Protein AF-A0A2H9PRR0-F1 (afdb_monomer)

pLDDT: mean 90.31, std 7.26, range [35.59, 98.31]

Solvent-accessible surface area (backbone atoms only — not comparable to full-atom values): 20711 Å² total; per-residue (Å²): 113,70,72,60,46,49,54,37,50,53,48,24,52,52,26,46,53,55,21,51,53,37,48,53,50,22,51,52,32,35,54,51,11,62,78,66,70,31,66,67,37,37,51,53,20,57,53,32,50,58,53,30,50,31,20,47,35,25,21,51,14,29,56,49,29,57,43,75,55,44,96,91,36,74,87,33,34,26,48,39,22,32,51,22,13,27,52,32,11,49,50,35,31,52,52,17,51,52,45,31,55,55,17,58,58,31,51,81,44,84,77,86,78,79,78,54,73,66,63,53,53,52,46,50,52,50,22,52,54,25,41,54,49,14,54,50,30,36,53,49,12,64,74,62,40,33,60,22,38,37,34,42,15,52,50,28,41,41,52,24,55,58,40,48,41,57,55,51,35,63,78,44,63,89,46,82,39,45,55,9,55,50,34,35,58,51,21,55,55,38,29,51,52,10,51,53,36,27,48,55,20,50,39,35,71,71,44,42,61,86,47,73,66,57,52,53,52,52,50,54,57,49,65,69,39,88,70,50,77,48,79,44,74,78,46,44,27,42,39,41,54,33,27,42,37,36,34,38,37,18,24,62,68,88,58,52,69,69,62,50,48,56,48,44,52,53,42,43,52,52,46,45,71,77,36,80,49,43,75,48,61,47,73,47,81,42,70,46,81,68,59,63,43,33,34,39,37,27,18,63,53,93,55,70,55,69,14,40,54,37,47,50,49,32,63,19,47,26,35,39,38,37,36,31,46,75,80,38,83,75,51,71,53,76,45,74,43,91,34,40,84,44,88,73,65,19,39,48,54,42,45,60,55,52,53,75,69,66,44,44,33,36,43,34,62,38,40,44,44,72,35,44,51,56,37,48,79,64,64,29,47,42,27,38,60,57,65,60,27,44,47,51,33,51,52,30,51,64,69,64,72,50,52,69,57,88,66,57,73,33,74,85,128

Nearest PDB structures (foldseek):
  6xpd-assembly1_A  TM=8.629E-01  e=3.807E-12  Homo sapiens
  8j80-assembly1_A  TM=7.639E-01  e=8.525E-13  Homo sapiens
  8f6e-assembly1_B  TM=7.005E-01  e=2.206E-13  Shewanella oneidensis
  8j7x-assembly1_B  TM=7.157E-01  e=8.241E-12  Homo sapiens
  8f6f-assembly1_B  TM=6.493E-01  e=2.891E-11  Shewanella oneidensis

Radius of gyration: 35.82 Å; Cα contacts (8 Å, |Δi|>4): 713; chains: 1; bounding box: 82×47×94 Å

Structure (mmCIF, N/CA/C/O backbone):
data_AF-A0A2H9PRR0-F1
#
_entry.id   AF-A0A2H9PRR0-F1
#
loop_
_atom_site.group_PDB
_atom_site.id
_atom_site.type_symbol
_atom_site.label_atom_id
_atom_site.label_alt_id
_atom_site.label_comp_id
_atom_site.label_asym_id
_atom_site.label_entity_id
_atom_site.label_seq_id
_atom_site.pdbx_PDB_ins_code
_atom_site.Cartn_x
_atom_site.Cartn_y
_atom_site.Cartn_z
_atom_site.occupancy
_atom_site.B_iso_or_equiv
_atom_site.auth_seq_id
_atom_site.auth_comp_id
_atom_site.auth_asym_id
_atom_site.auth_atom_id
_atom_site.pdbx_PDB_model_num
ATOM 1 N N . MET A 1 1 ? -2.781 20.450 4.079 1.00 56.03 1 MET A N 1
ATOM 2 C CA . MET A 1 1 ? -3.015 20.292 2.623 1.00 56.03 1 MET A CA 1
ATOM 3 C C . MET A 1 1 ? -1.791 20.684 1.783 1.00 56.03 1 MET A C 1
ATOM 5 O O . MET A 1 1 ? -1.392 19.898 0.935 1.00 56.03 1 MET A O 1
ATOM 9 N N . ASN A 1 2 ? -1.128 21.816 2.064 1.00 67.88 2 ASN A N 1
ATOM 10 C CA . ASN A 1 2 ? -0.007 22.331 1.251 1.00 67.88 2 ASN A CA 1
ATOM 11 C C . ASN A 1 2 ? 1.175 21.358 1.077 1.00 67.88 2 ASN A C 1
ATOM 13 O O . ASN A 1 2 ? 1.630 21.156 -0.042 1.00 67.88 2 ASN A O 1
ATOM 17 N N . LYS A 1 3 ? 1.601 20.665 2.142 1.00 77.62 3 LYS A N 1
ATOM 18 C CA . LYS A 1 3 ? 2.731 19.716 2.083 1.00 77.62 3 LYS A CA 1
ATOM 19 C C . LYS A 1 3 ? 2.481 18.496 1.175 1.00 77.62 3 LYS A C 1
ATOM 21 O O . LYS A 1 3 ? 3.417 17.936 0.622 1.00 77.62 3 LYS A O 1
ATOM 26 N N . LYS A 1 4 ? 1.218 18.086 1.009 1.00 79.75 4 LYS A N 1
ATOM 27 C CA . LYS A 1 4 ? 0.806 16.909 0.212 1.00 79.75 4 LYS A CA 1
ATOM 28 C C . LYS A 1 4 ? 0.913 17.206 -1.276 1.00 79.75 4 LYS A C 1
ATOM 30 O O . LYS A 1 4 ? 1.548 16.473 -2.025 1.00 79.75 4 LYS A O 1
ATOM 35 N N . ILE A 1 5 ? 0.349 18.347 -1.662 1.00 84.12 5 ILE A N 1
ATOM 36 C CA . ILE A 1 5 ? 0.455 18.885 -3.016 1.00 84.12 5 ILE A CA 1
ATOM 37 C C . ILE A 1 5 ? 1.925 19.165 -3.346 1.00 84.12 5 ILE A C 1
ATOM 39 O O . ILE A 1 5 ? 2.356 18.885 -4.454 1.00 84.12 5 ILE A O 1
ATOM 43 N N . GLU A 1 6 ? 2.725 19.640 -2.389 1.00 88.94 6 GLU A N 1
ATOM 44 C CA . GLU A 1 6 ? 4.162 19.849 -2.597 1.00 88.94 6 GLU A CA 1
ATOM 45 C C . GLU A 1 6 ? 4.917 18.547 -2.929 1.00 88.94 6 GLU A C 1
ATOM 47 O O . GLU A 1 6 ? 5.747 18.545 -3.837 1.00 88.94 6 GLU A O 1
ATOM 52 N N . LEU A 1 7 ? 4.621 17.433 -2.244 1.00 89.75 7 LEU A N 1
ATOM 53 C CA . LEU A 1 7 ? 5.213 16.122 -2.554 1.00 89.75 7 LEU A CA 1
ATOM 54 C C . LEU A 1 7 ? 4.836 15.653 -3.965 1.00 89.75 7 LEU A C 1
ATOM 56 O O . LEU A 1 7 ? 5.712 15.250 -4.730 1.00 89.75 7 LEU A O 1
ATOM 60 N N . LEU A 1 8 ? 3.556 15.769 -4.325 1.00 92.50 8 LEU A N 1
ATOM 61 C CA . LEU A 1 8 ? 3.069 15.425 -5.661 1.00 92.50 8 LEU A CA 1
ATOM 62 C C . LEU A 1 8 ? 3.694 16.312 -6.747 1.00 92.50 8 LEU A C 1
ATOM 64 O O . LEU A 1 8 ? 4.133 15.789 -7.763 1.00 92.50 8 LEU A O 1
ATOM 68 N N . ARG A 1 9 ? 3.832 17.623 -6.510 1.00 94.44 9 ARG A N 1
ATOM 69 C CA . ARG A 1 9 ? 4.517 18.561 -7.420 1.00 94.44 9 ARG A CA 1
ATOM 70 C C . ARG A 1 9 ? 5.993 18.232 -7.597 1.00 94.44 9 ARG A C 1
ATOM 72 O O . ARG A 1 9 ? 6.528 18.369 -8.693 1.00 94.44 9 ARG A O 1
ATOM 79 N N . LYS A 1 10 ? 6.678 17.813 -6.528 1.00 95.06 10 LYS A N 1
ATOM 80 C CA . LYS A 1 10 ? 8.065 17.331 -6.628 1.00 95.06 10 LYS A CA 1
ATOM 81 C C . LYS A 1 10 ? 8.131 16.096 -7.520 1.00 95.06 10 LYS A C 1
ATOM 83 O O . LYS A 1 10 ? 8.984 16.047 -8.400 1.00 95.06 10 LYS A O 1
ATOM 88 N N . GLY A 1 11 ? 7.217 15.145 -7.329 1.00 95.25 11 GLY A N 1
ATOM 89 C CA . GLY A 1 11 ? 7.107 13.972 -8.191 1.00 95.25 11 GLY A CA 1
ATOM 90 C C . GLY A 1 11 ? 6.820 14.329 -9.649 1.00 95.25 11 GLY A C 1
ATOM 91 O O . GLY A 1 11 ? 7.492 13.824 -10.538 1.00 95.25 11 GLY A O 1
ATOM 92 N N . GLU A 1 12 ? 5.876 15.240 -9.889 1.00 96.50 12 GLU A N 1
ATOM 93 C CA . GLU A 1 12 ? 5.504 15.730 -11.221 1.00 96.50 12 GLU A CA 1
ATOM 94 C C . GLU A 1 12 ? 6.715 16.322 -11.952 1.00 96.50 12 GLU A C 1
ATOM 96 O O . GLU A 1 12 ? 6.997 15.942 -13.085 1.00 96.50 12 GLU A O 1
ATOM 101 N N . LYS A 1 13 ? 7.484 17.196 -11.287 1.00 96.62 13 LYS A N 1
ATOM 102 C CA . LYS A 1 13 ? 8.712 17.775 -11.856 1.00 96.62 13 LYS A CA 1
ATOM 103 C C . LYS A 1 13 ? 9.751 16.707 -12.200 1.00 96.62 13 LYS A C 1
ATOM 105 O O . LYS A 1 13 ? 10.409 16.810 -13.229 1.00 96.62 13 LYS A O 1
ATOM 110 N N . ILE A 1 14 ? 9.892 15.686 -11.354 1.00 96.62 14 ILE A N 1
ATOM 111 C CA . ILE A 1 14 ? 10.813 14.566 -11.588 1.00 96.62 14 ILE A CA 1
ATOM 112 C C . ILE A 1 14 ? 10.360 13.727 -12.792 1.00 96.62 14 ILE A C 1
ATOM 114 O O . ILE A 1 14 ? 11.186 13.384 -13.637 1.00 96.62 14 ILE A O 1
ATOM 118 N N . ALA A 1 15 ? 9.062 13.429 -12.900 1.00 95.94 15 ALA A N 1
ATOM 119 C CA . ALA A 1 15 ? 8.495 12.717 -14.044 1.00 95.94 15 ALA A CA 1
ATOM 120 C C . ALA A 1 15 ? 8.693 13.504 -15.348 1.00 95.94 15 ALA A C 1
ATOM 122 O O . ALA A 1 15 ? 9.114 12.933 -16.355 1.00 95.94 15 ALA A O 1
ATOM 123 N N . LEU A 1 16 ? 8.459 14.821 -15.315 1.00 95.88 16 LEU A N 1
ATOM 124 C CA . LEU A 1 16 ? 8.672 15.702 -16.461 1.00 95.88 16 LEU A CA 1
ATOM 125 C C . LEU A 1 16 ? 10.143 15.724 -16.888 1.00 95.88 16 LEU A C 1
ATOM 127 O O . LEU A 1 16 ? 10.433 15.535 -18.064 1.00 95.88 16 LEU A O 1
ATOM 131 N N . LEU A 1 17 ? 11.072 15.882 -15.939 1.00 94.44 17 LEU A N 1
ATOM 132 C CA . LEU A 1 17 ? 12.509 15.869 -16.220 1.00 94.44 17 LEU A CA 1
ATOM 133 C C . LEU A 1 17 ? 12.947 14.551 -16.872 1.00 94.44 17 LEU A C 1
ATOM 135 O O . LEU A 1 17 ? 13.650 14.569 -17.877 1.00 94.44 17 LEU A O 1
ATOM 139 N N . SER A 1 18 ? 12.498 13.409 -16.345 1.00 92.94 18 SER A N 1
ATOM 140 C CA . SER A 1 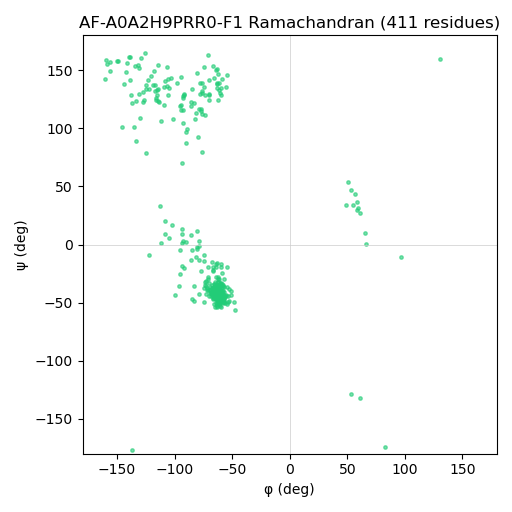18 ? 12.786 12.106 -16.955 1.00 92.94 18 SER A CA 1
ATOM 141 C C . SER A 1 18 ? 12.208 11.984 -18.365 1.00 92.94 18 SER A C 1
ATOM 143 O O . SER A 1 18 ? 12.855 11.404 -19.234 1.00 92.94 18 SER A O 1
ATOM 145 N N . SER A 1 19 ? 11.008 12.517 -18.600 1.00 94.00 19 SER A N 1
ATOM 146 C CA . SER A 1 19 ? 10.373 12.491 -19.923 1.00 94.00 19 SER A CA 1
ATOM 147 C C . SER A 1 19 ? 11.157 13.339 -20.927 1.00 94.00 19 SER A C 1
ATOM 149 O O . SER A 1 19 ? 11.385 12.899 -22.048 1.00 94.00 19 SER A O 1
ATOM 151 N N . LEU A 1 20 ? 11.648 14.511 -20.503 1.00 95.00 20 LEU A N 1
ATOM 152 C CA . LEU A 1 20 ? 12.497 15.383 -21.321 1.00 95.00 20 LEU A CA 1
ATOM 153 C C . LEU A 1 20 ? 13.833 14.724 -21.679 1.00 95.00 20 LEU A C 1
ATOM 155 O O . LEU A 1 20 ? 14.237 14.777 -22.835 1.00 95.00 20 LEU A O 1
ATOM 159 N N . ILE A 1 21 ? 14.493 14.060 -20.722 1.00 92.56 21 ILE A N 1
ATOM 160 C CA . ILE A 1 21 ? 15.728 13.298 -20.989 1.00 92.56 21 ILE A CA 1
ATOM 161 C C . ILE A 1 21 ? 15.476 12.243 -22.072 1.00 92.56 21 ILE A C 1
ATOM 163 O O . ILE A 1 21 ? 16.254 12.115 -23.012 1.00 92.56 21 ILE A O 1
ATOM 167 N N . SER A 1 22 ? 14.359 11.529 -21.968 1.00 91.88 22 SER A N 1
ATOM 168 C CA . SER A 1 22 ? 13.996 10.454 -22.900 1.00 91.88 22 SER A CA 1
ATOM 169 C C . SER A 1 22 ? 13.675 10.989 -24.290 1.00 91.88 22 SER A C 1
ATOM 171 O O . SER A 1 22 ? 14.090 10.412 -25.288 1.00 91.88 22 SER A O 1
ATOM 173 N N . PHE A 1 23 ? 13.004 12.138 -24.354 1.00 94.31 23 PHE A N 1
ATOM 174 C CA . PHE A 1 23 ? 12.743 12.847 -25.600 1.00 94.31 23 PHE A CA 1
ATOM 175 C C . PHE A 1 23 ? 14.034 13.284 -26.302 1.00 94.31 23 PHE A C 1
ATOM 177 O O . PHE A 1 23 ? 14.194 13.055 -27.499 1.00 94.31 23 PHE A O 1
ATOM 184 N N . ILE A 1 24 ? 14.989 13.848 -25.557 1.00 94.19 24 ILE A N 1
ATOM 185 C CA . ILE A 1 24 ? 16.297 14.241 -26.100 1.00 94.19 24 ILE A CA 1
ATOM 186 C C . ILE A 1 24 ? 17.065 13.013 -26.611 1.00 94.19 24 ILE A C 1
ATOM 188 O O . ILE A 1 24 ? 17.625 13.060 -27.706 1.00 94.19 24 ILE A O 1
ATOM 192 N N . LEU A 1 25 ? 17.064 11.905 -25.859 1.00 91.12 25 LEU A N 1
ATOM 193 C CA . LEU A 1 25 ? 17.692 10.654 -26.295 1.00 91.12 25 LEU A CA 1
ATOM 194 C C . LEU A 1 25 ? 17.037 10.095 -27.563 1.00 91.12 25 LEU A C 1
ATOM 196 O O . LEU A 1 25 ? 17.754 9.682 -28.469 1.00 91.12 25 LEU A O 1
ATOM 200 N N . ALA A 1 26 ? 15.706 10.122 -27.660 1.00 93.06 26 ALA A N 1
ATOM 201 C CA . ALA A 1 26 ? 14.979 9.667 -28.844 1.00 93.06 26 ALA A CA 1
ATOM 202 C C . ALA A 1 26 ? 15.379 10.463 -30.097 1.00 93.06 26 ALA A C 1
ATOM 204 O O . ALA A 1 26 ? 15.676 9.874 -31.134 1.00 93.06 26 ALA A O 1
ATOM 205 N N . ILE A 1 27 ? 15.462 11.796 -29.988 1.00 94.12 27 ILE A N 1
ATOM 206 C CA . ILE A 1 27 ? 15.919 12.664 -31.085 1.00 94.12 27 ILE A CA 1
ATOM 207 C C . ILE A 1 27 ? 17.363 12.339 -31.469 1.00 94.12 27 ILE A C 1
ATOM 209 O O . ILE A 1 27 ? 17.657 12.179 -32.652 1.00 94.12 27 ILE A O 1
ATOM 213 N N . LEU A 1 28 ? 18.260 12.219 -30.486 1.00 92.00 28 LEU A N 1
ATOM 214 C CA . LEU A 1 28 ? 19.668 11.911 -30.735 1.00 92.00 28 LEU A CA 1
ATOM 215 C C . LEU A 1 28 ? 19.826 10.571 -31.468 1.00 92.00 28 LEU A C 1
ATOM 217 O O . LEU A 1 28 ? 20.533 10.505 -32.474 1.00 92.00 28 LEU A O 1
ATOM 221 N N . LYS A 1 29 ? 19.133 9.524 -31.002 1.00 90.62 29 LYS A N 1
ATOM 222 C CA . LYS A 1 29 ? 19.095 8.209 -31.657 1.00 90.62 29 LYS A CA 1
ATOM 223 C C . LYS A 1 29 ? 18.551 8.318 -33.081 1.00 90.62 29 LYS A C 1
ATOM 225 O O . LYS A 1 29 ? 19.159 7.781 -33.997 1.00 90.62 29 LYS A O 1
ATOM 230 N N . GLY A 1 30 ? 17.460 9.055 -33.287 1.00 91.75 30 GLY A N 1
ATOM 231 C CA . GLY A 1 30 ? 16.852 9.240 -34.605 1.00 91.75 30 GLY A CA 1
ATOM 232 C C . GLY A 1 30 ? 17.789 9.928 -35.600 1.00 91.75 30 GLY A C 1
ATOM 233 O O . GLY A 1 30 ? 18.008 9.412 -36.693 1.00 91.75 30 GLY A O 1
ATOM 234 N N . ILE A 1 31 ? 18.402 11.051 -35.209 1.00 93.25 31 ILE A N 1
ATOM 235 C CA . ILE A 1 31 ? 19.341 11.799 -36.061 1.00 93.25 31 ILE A CA 1
ATOM 236 C C . ILE A 1 31 ? 20.551 10.933 -36.409 1.00 93.25 31 ILE A C 1
ATOM 238 O O . ILE A 1 31 ? 20.884 10.781 -37.583 1.00 93.25 31 ILE A O 1
ATOM 242 N N . VAL A 1 32 ? 21.201 10.334 -35.406 1.00 91.12 32 VAL A N 1
ATOM 243 C CA . VAL A 1 32 ? 22.374 9.488 -35.653 1.00 91.12 32 VAL A CA 1
ATOM 244 C C . VAL A 1 32 ? 21.984 8.249 -36.455 1.00 91.12 32 VAL A C 1
ATOM 246 O O . VAL A 1 32 ? 22.744 7.829 -37.322 1.00 91.12 32 VAL A O 1
ATOM 249 N N . GLY A 1 33 ? 20.798 7.687 -36.227 1.00 88.88 33 GLY A N 1
ATOM 250 C CA . GLY A 1 33 ? 20.284 6.529 -36.950 1.00 88.88 33 GLY A CA 1
ATOM 251 C C . GLY A 1 33 ? 20.111 6.815 -38.435 1.00 88.88 33 GLY A C 1
ATOM 252 O O . GLY A 1 33 ? 20.561 6.022 -39.254 1.00 88.88 33 GLY A O 1
ATOM 253 N N . LEU A 1 34 ? 19.562 7.980 -38.783 1.00 89.75 34 LEU A N 1
ATOM 254 C CA . LEU A 1 34 ? 19.437 8.426 -40.172 1.00 89.75 34 LEU A CA 1
ATOM 255 C C . LEU A 1 34 ? 20.804 8.702 -40.812 1.00 89.75 34 LEU A C 1
ATOM 257 O O . LEU A 1 34 ? 21.077 8.207 -41.900 1.00 89.75 34 LEU A O 1
ATOM 261 N N . LEU A 1 35 ? 21.690 9.434 -40.126 1.00 90.50 35 LEU A N 1
ATOM 262 C CA . LEU A 1 35 ? 23.022 9.771 -40.652 1.00 90.50 35 LEU A CA 1
ATOM 263 C C . LEU A 1 35 ? 23.924 8.542 -40.839 1.00 90.50 35 LEU A C 1
ATOM 265 O O . LEU A 1 35 ? 24.754 8.517 -41.741 1.00 90.50 35 LEU A O 1
ATOM 269 N N . SER A 1 36 ? 23.772 7.530 -39.983 1.00 85.94 36 SER A N 1
ATOM 270 C CA . SER A 1 36 ? 24.535 6.275 -40.046 1.00 85.94 36 SER A CA 1
ATOM 271 C C . SER A 1 36 ? 23.828 5.163 -40.824 1.00 85.94 36 SER A C 1
ATOM 273 O O . SER A 1 36 ? 24.351 4.052 -40.886 1.00 85.94 36 SER A O 1
ATOM 275 N N . ASN A 1 37 ? 22.641 5.440 -41.380 1.00 84.19 37 ASN A N 1
ATOM 276 C CA . ASN A 1 37 ? 21.751 4.461 -42.009 1.00 84.19 37 ASN A CA 1
ATOM 277 C C . ASN A 1 37 ? 21.509 3.210 -41.131 1.00 84.19 37 ASN A C 1
ATOM 279 O O . ASN A 1 37 ? 21.396 2.081 -41.613 1.00 84.19 37 ASN A O 1
ATOM 283 N N . SER A 1 38 ? 21.479 3.402 -39.809 1.00 83.81 38 SER A N 1
ATOM 284 C CA . SER A 1 38 ? 21.355 2.332 -38.825 1.00 83.81 38 SER A CA 1
ATOM 285 C C . SER A 1 38 ? 19.888 2.050 -38.524 1.00 83.81 38 SER A C 1
ATOM 287 O O . SER A 1 38 ? 19.264 2.713 -37.694 1.00 83.81 38 SER A O 1
ATOM 289 N N . VAL A 1 39 ? 19.354 0.999 -39.150 1.00 81.00 39 VAL A N 1
ATOM 290 C CA . VAL A 1 39 ? 17.985 0.507 -38.908 1.00 81.00 39 VAL A CA 1
ATOM 291 C C . VAL A 1 39 ? 17.744 0.216 -37.423 1.00 81.00 39 VAL A C 1
ATOM 293 O O . VAL A 1 39 ? 16.671 0.500 -36.899 1.00 81.00 39 VAL A O 1
ATOM 296 N N . VAL A 1 40 ? 18.757 -0.293 -36.716 1.00 79.88 40 VAL A N 1
ATOM 297 C CA . VAL A 1 40 ? 18.654 -0.618 -35.286 1.00 79.88 40 VAL A CA 1
ATOM 298 C C . VAL A 1 40 ? 18.516 0.633 -34.425 1.00 79.88 40 VAL A C 1
ATOM 300 O O . VAL A 1 40 ? 17.693 0.649 -33.515 1.00 79.88 40 VAL A O 1
ATOM 303 N N . LEU A 1 41 ? 19.261 1.698 -34.728 1.00 83.38 41 LEU A N 1
ATOM 304 C CA . LEU A 1 41 ? 19.166 2.940 -33.964 1.00 83.38 41 LEU A CA 1
ATOM 305 C C . LEU A 1 41 ? 17.873 3.711 -34.276 1.00 83.38 41 LEU A C 1
ATOM 307 O O . LEU A 1 41 ? 17.299 4.331 -33.384 1.00 83.38 41 LEU A O 1
ATOM 311 N N . ILE A 1 42 ? 17.375 3.620 -35.514 1.00 85.81 42 ILE A N 1
ATOM 312 C CA . ILE A 1 42 ? 16.058 4.153 -35.898 1.00 85.81 42 ILE A CA 1
ATOM 313 C C . ILE A 1 42 ? 14.942 3.407 -35.151 1.00 85.81 42 ILE A C 1
ATOM 315 O O . ILE A 1 42 ? 14.045 4.043 -34.599 1.00 85.81 42 ILE A O 1
ATOM 319 N N . ALA A 1 43 ? 15.010 2.075 -35.076 1.00 83.81 43 ALA A N 1
ATOM 320 C CA . ALA A 1 43 ? 14.048 1.278 -34.317 1.00 83.81 43 ALA A CA 1
ATOM 321 C C . ALA A 1 43 ? 14.079 1.612 -32.812 1.00 83.81 43 ALA A C 1
ATOM 323 O O . ALA A 1 43 ? 13.026 1.776 -32.203 1.00 83.81 43 ALA A O 1
ATOM 324 N N . ASP A 1 44 ? 15.266 1.793 -32.225 1.00 84.81 44 ASP A N 1
ATOM 325 C CA . ASP A 1 44 ? 15.431 2.206 -30.822 1.00 84.81 44 ASP A CA 1
ATOM 326 C C . ASP A 1 44 ? 14.908 3.639 -30.562 1.00 84.81 44 ASP A C 1
ATOM 328 O O . ASP A 1 44 ? 14.335 3.937 -29.510 1.00 84.81 44 ASP A O 1
ATOM 332 N N . ALA A 1 45 ? 15.028 4.543 -31.541 1.00 89.00 45 ALA A N 1
ATOM 333 C CA . ALA A 1 45 ? 14.418 5.872 -31.473 1.00 89.00 45 ALA A CA 1
ATOM 334 C C . ALA A 1 45 ? 12.880 5.811 -31.476 1.00 89.00 45 ALA A C 1
ATOM 336 O O . ALA A 1 45 ? 12.239 6.548 -30.725 1.00 89.00 45 ALA A O 1
ATOM 337 N N . LEU A 1 46 ? 12.288 4.923 -32.284 1.00 87.06 46 LEU A N 1
ATOM 338 C CA . LEU A 1 46 ? 10.839 4.692 -32.304 1.00 87.06 46 LEU A CA 1
ATOM 339 C C . LEU A 1 46 ? 10.348 4.054 -31.002 1.00 87.06 46 LEU A C 1
ATOM 341 O O . LEU A 1 46 ? 9.334 4.490 -30.463 1.00 87.06 46 LEU A O 1
ATOM 345 N N . GLU A 1 47 ? 11.084 3.087 -30.456 1.00 85.56 47 GLU A N 1
ATOM 346 C CA . GLU A 1 47 ? 10.756 2.477 -29.162 1.00 85.56 47 GLU A CA 1
ATOM 347 C C . GLU A 1 47 ? 10.778 3.514 -28.032 1.00 85.56 47 GLU A C 1
ATOM 349 O O . GLU A 1 47 ? 9.908 3.512 -27.160 1.00 85.56 47 GLU A O 1
ATOM 354 N N . SER A 1 48 ? 11.687 4.493 -28.115 1.00 89.00 48 SER A N 1
ATOM 355 C CA . SER A 1 48 ? 11.768 5.589 -27.145 1.00 89.00 48 SER A CA 1
ATOM 356 C C . SER A 1 48 ? 10.475 6.432 -27.075 1.00 89.00 48 SER A C 1
ATOM 358 O O . SER A 1 48 ? 10.250 7.129 -26.081 1.00 89.00 48 SER A O 1
ATOM 360 N N . ALA A 1 49 ? 9.576 6.346 -28.070 1.00 87.81 49 ALA A N 1
ATOM 361 C CA . ALA A 1 49 ? 8.231 6.929 -28.010 1.00 87.81 49 ALA A CA 1
ATOM 362 C C . ALA A 1 49 ? 7.354 6.282 -26.925 1.00 87.81 49 ALA A C 1
ATOM 364 O O . ALA A 1 49 ? 6.652 6.998 -26.203 1.00 87.81 49 ALA A O 1
ATOM 365 N N . THR A 1 50 ? 7.427 4.956 -26.765 1.00 90.00 50 THR A N 1
ATOM 366 C CA . THR A 1 50 ? 6.747 4.225 -25.683 1.00 90.00 50 THR A CA 1
ATOM 367 C C . THR A 1 50 ? 7.232 4.729 -24.331 1.00 90.00 50 THR A C 1
ATOM 369 O O . THR A 1 50 ? 6.428 4.984 -23.432 1.00 90.00 50 THR A O 1
ATOM 372 N N . ASP A 1 51 ? 8.532 4.981 -24.197 1.00 89.38 51 ASP A N 1
ATOM 373 C CA . ASP A 1 51 ? 9.070 5.435 -22.924 1.00 89.38 51 ASP A CA 1
ATOM 374 C C . ASP A 1 51 ? 8.695 6.893 -22.616 1.00 89.38 51 ASP A C 1
ATOM 376 O O . ASP A 1 51 ? 8.463 7.266 -21.459 1.00 89.38 51 ASP A O 1
ATOM 380 N N . ILE A 1 52 ? 8.639 7.753 -23.638 1.00 93.44 52 ILE A N 1
ATOM 381 C CA . ILE A 1 52 ? 8.105 9.114 -23.495 1.00 93.44 52 ILE A CA 1
ATOM 382 C C . ILE A 1 52 ? 6.640 9.035 -23.051 1.00 93.44 52 ILE A C 1
ATOM 384 O O . ILE A 1 52 ? 6.246 9.757 -22.131 1.00 93.44 52 ILE A O 1
ATOM 388 N N . ALA A 1 53 ? 5.847 8.129 -23.632 1.00 94.38 53 ALA A N 1
ATOM 389 C CA . ALA A 1 53 ? 4.463 7.905 -23.229 1.00 94.38 53 ALA A CA 1
ATOM 390 C C . ALA A 1 53 ? 4.356 7.444 -21.763 1.00 94.38 53 ALA A C 1
ATOM 392 O O . ALA A 1 53 ? 3.541 7.993 -21.018 1.00 94.38 53 ALA A O 1
ATOM 393 N N . SER A 1 54 ? 5.217 6.529 -21.304 1.00 94.19 54 SER A N 1
ATOM 394 C CA . SER A 1 54 ? 5.313 6.128 -19.891 1.00 94.19 54 SER A CA 1
ATOM 395 C C . SER A 1 54 ? 5.626 7.314 -18.969 1.00 94.19 54 SER A C 1
ATOM 397 O O . SER A 1 54 ? 4.992 7.501 -17.922 1.00 94.19 54 SER A O 1
ATOM 399 N N . GLY A 1 55 ? 6.590 8.151 -19.361 1.00 94.62 55 GLY A N 1
ATOM 400 C CA . GLY A 1 55 ? 6.971 9.349 -18.617 1.00 94.62 55 GLY A CA 1
ATOM 401 C C . GLY A 1 55 ? 5.834 10.368 -18.514 1.00 94.62 55 GLY A C 1
ATOM 402 O O . GLY A 1 55 ? 5.522 10.849 -17.417 1.00 94.62 55 GLY A O 1
ATOM 403 N N . LEU A 1 56 ? 5.152 10.631 -19.631 1.00 96.06 56 LEU A N 1
ATOM 404 C CA . LEU A 1 56 ? 3.988 11.513 -19.689 1.00 96.06 56 LEU A CA 1
ATOM 405 C C . LEU A 1 56 ? 2.807 10.957 -18.893 1.00 96.06 56 LEU A C 1
ATOM 407 O O . LEU A 1 56 ? 2.156 11.718 -18.180 1.00 96.06 56 LEU A O 1
ATOM 411 N N . ALA A 1 57 ? 2.554 9.648 -18.938 1.00 97.00 57 ALA A N 1
ATOM 412 C CA . ALA A 1 57 ? 1.531 9.014 -18.112 1.00 97.00 57 ALA A CA 1
ATOM 413 C C . ALA A 1 57 ? 1.805 9.250 -16.620 1.00 97.00 57 ALA A C 1
ATOM 415 O O . ALA A 1 57 ? 0.908 9.656 -15.879 1.00 97.00 57 ALA A O 1
ATOM 416 N N . SER A 1 58 ? 3.062 9.088 -16.190 1.00 97.00 58 SER A N 1
ATOM 417 C CA . SER A 1 58 ? 3.491 9.397 -14.821 1.00 97.00 58 SER A CA 1
ATOM 418 C C . SER A 1 58 ? 3.262 10.874 -14.467 1.00 97.00 58 SER A C 1
ATOM 420 O O . SER A 1 58 ? 2.688 11.181 -13.419 1.00 97.00 58 SER A O 1
ATOM 422 N N . PHE A 1 59 ? 3.641 11.794 -15.361 1.00 97.56 59 PHE A N 1
ATOM 423 C CA . PHE A 1 59 ? 3.437 13.236 -15.200 1.00 97.56 59 PHE A CA 1
ATOM 424 C C . PHE A 1 59 ? 1.951 13.609 -15.074 1.00 97.56 59 PHE A C 1
ATOM 426 O O . PHE A 1 59 ? 1.556 14.261 -14.104 1.00 97.56 59 PHE A O 1
ATOM 433 N N . PHE A 1 60 ? 1.107 13.168 -16.010 1.00 97.31 60 PHE A N 1
ATOM 434 C CA . PHE A 1 60 ? -0.323 13.473 -16.003 1.00 97.31 60 PHE A CA 1
ATOM 435 C C . PHE A 1 60 ? -1.041 12.829 -14.816 1.00 97.31 60 PHE A C 1
ATOM 437 O O . PHE A 1 60 ? -1.855 13.499 -14.179 1.00 97.31 60 PHE A O 1
ATOM 444 N N . GLY A 1 61 ? -0.710 11.584 -14.460 1.00 96.81 61 GLY A N 1
ATOM 445 C CA . GLY A 1 61 ? -1.257 10.918 -13.275 1.00 96.81 61 GLY A CA 1
ATOM 446 C C . GLY A 1 61 ? -0.986 11.713 -11.997 1.00 96.81 61 GLY A C 1
ATOM 447 O O . GLY A 1 61 ? -1.901 11.970 -11.213 1.00 96.81 61 GLY A O 1
ATOM 448 N N . LEU A 1 62 ? 0.248 12.201 -11.833 1.00 96.44 62 LEU A N 1
ATOM 449 C CA . LEU A 1 62 ? 0.637 13.052 -10.706 1.00 96.44 62 LEU A CA 1
ATOM 450 C C . LEU A 1 62 ? -0.026 14.428 -10.735 1.00 96.44 62 LEU A C 1
ATOM 452 O O . LEU A 1 62 ? -0.406 14.947 -9.683 1.00 96.44 62 LEU A O 1
ATOM 456 N N . ARG A 1 63 ? -0.195 15.025 -11.915 1.00 96.06 63 ARG A N 1
ATOM 457 C CA . ARG A 1 63 ? -0.885 16.309 -12.073 1.00 96.06 63 ARG A CA 1
ATOM 458 C C . ARG A 1 63 ? -2.373 16.200 -11.739 1.00 96.06 63 ARG A C 1
ATOM 460 O O . ARG A 1 63 ? -2.917 17.074 -11.068 1.00 96.06 63 ARG A O 1
ATOM 467 N N . ILE A 1 64 ? -3.030 15.113 -12.145 1.00 95.69 64 ILE A N 1
ATOM 468 C CA . ILE A 1 64 ? -4.434 14.842 -11.808 1.00 95.69 64 ILE A CA 1
ATOM 469 C C . ILE A 1 64 ? -4.579 14.563 -10.308 1.00 95.69 64 ILE A C 1
ATOM 471 O O . ILE A 1 64 ? -5.476 15.123 -9.681 1.00 95.69 64 ILE A O 1
ATOM 475 N N . ALA A 1 65 ? -3.668 13.790 -9.709 1.00 94.25 65 ALA A N 1
ATOM 476 C CA . ALA A 1 65 ? -3.677 13.480 -8.277 1.00 94.25 65 ALA A CA 1
ATOM 477 C C . ALA A 1 65 ? -3.572 14.718 -7.363 1.00 94.25 65 ALA A C 1
ATOM 479 O O . ALA A 1 65 ? -3.933 14.653 -6.189 1.00 94.25 65 ALA A O 1
ATOM 480 N N . GLN A 1 66 ? -3.099 15.856 -7.881 1.00 93.38 66 GLN A N 1
ATOM 481 C CA . GLN A 1 66 ? -3.045 17.125 -7.145 1.00 93.38 66 GLN A CA 1
ATOM 482 C C . GLN A 1 66 ? -4.384 17.861 -7.067 1.00 93.38 66 GLN A C 1
ATOM 484 O O . GLN A 1 66 ? -4.499 18.813 -6.286 1.00 93.38 66 GLN A O 1
ATOM 489 N N . LYS A 1 67 ? -5.386 17.472 -7.867 1.00 92.06 67 LYS A N 1
ATOM 490 C CA . LYS A 1 67 ? -6.710 18.095 -7.816 1.00 92.06 67 LYS A CA 1
ATOM 491 C C . LYS A 1 67 ? -7.312 17.921 -6.424 1.00 92.06 67 LYS A C 1
ATOM 493 O O . LYS A 1 67 ? -7.262 16.841 -5.831 1.00 92.06 67 LYS A O 1
ATOM 498 N N . LYS A 1 68 ? -7.876 19.011 -5.900 1.00 88.69 68 LYS A N 1
ATOM 499 C CA . LYS A 1 68 ? -8.567 18.991 -4.609 1.00 88.69 68 LYS A CA 1
ATOM 500 C C . LYS A 1 68 ? -9.798 18.074 -4.694 1.00 88.69 68 LYS A C 1
ATOM 502 O O . LYS A 1 68 ? -10.374 17.962 -5.776 1.00 88.69 68 LYS A O 1
ATOM 507 N N . PRO A 1 69 ? -10.203 17.447 -3.578 1.00 90.06 69 PRO A N 1
ATOM 508 C CA . PRO A 1 69 ? -11.473 16.736 -3.506 1.00 90.06 69 PRO A CA 1
ATOM 509 C C . PRO A 1 69 ? -12.655 17.622 -3.908 1.00 90.06 69 PRO A C 1
ATOM 511 O O . PRO A 1 69 ? -12.663 18.822 -3.627 1.00 90.06 69 PRO A O 1
ATOM 514 N N . ASP A 1 70 ? -13.652 17.014 -4.541 1.00 92.62 70 ASP A N 1
ATOM 515 C CA . ASP A 1 70 ? -14.903 17.655 -4.947 1.00 92.62 70 ASP A CA 1
ATOM 516 C C . ASP A 1 70 ? -16.103 16.741 -4.636 1.00 92.62 70 ASP A C 1
ATOM 518 O O . ASP A 1 70 ? -15.945 15.673 -4.042 1.00 92.62 70 ASP A O 1
ATOM 522 N N . LYS A 1 71 ? -17.320 17.154 -5.017 1.00 93.25 71 LYS A N 1
ATOM 523 C CA . LYS A 1 71 ? -18.544 16.372 -4.758 1.00 93.25 71 LYS A CA 1
ATOM 524 C C . LYS A 1 71 ? -18.538 14.993 -5.434 1.00 93.25 71 LYS A C 1
ATOM 526 O O . LYS A 1 71 ? -19.170 14.079 -4.916 1.00 93.25 71 LYS A O 1
ATOM 531 N N . LYS A 1 72 ? -17.859 14.841 -6.577 1.00 93.12 72 LYS A N 1
ATOM 532 C CA . LYS A 1 72 ? -17.768 13.577 -7.322 1.00 93.12 72 LYS A CA 1
ATOM 533 C C .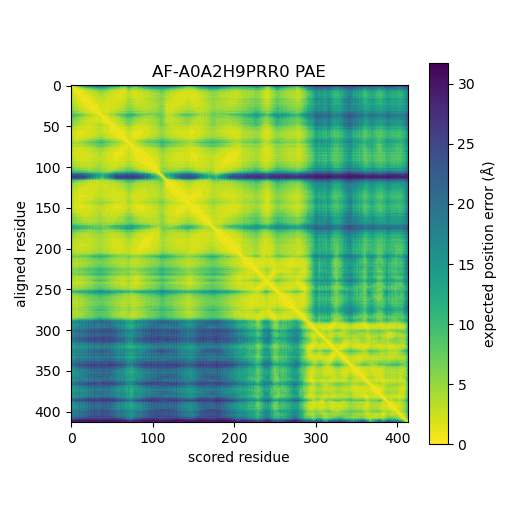 LYS A 1 72 ? -16.675 12.674 -6.747 1.00 93.12 72 LYS A C 1
ATOM 535 O O . LYS A 1 72 ? -16.854 11.461 -6.692 1.00 93.12 72 LYS A O 1
ATOM 540 N N . PHE A 1 73 ? -15.571 13.260 -6.287 1.00 91.56 73 PHE A N 1
ATOM 541 C CA . PHE A 1 73 ? -14.436 12.562 -5.686 1.00 91.56 73 PHE A CA 1
ATOM 542 C C . PHE A 1 73 ? -14.130 13.125 -4.287 1.00 91.56 73 PHE A C 1
ATOM 544 O O . PHE A 1 73 ? -13.171 13.888 -4.119 1.00 91.56 73 PHE A O 1
ATOM 551 N N . PRO A 1 74 ? -14.901 12.731 -3.252 1.00 89.88 74 PRO A N 1
ATOM 552 C CA . PRO A 1 74 ? -14.765 13.279 -1.898 1.00 89.88 74 PRO A CA 1
ATOM 553 C C . PRO A 1 74 ? -13.437 12.913 -1.219 1.00 89.88 74 PRO A C 1
ATOM 555 O O . PRO A 1 74 ? -12.970 13.631 -0.339 1.00 89.88 74 PRO A O 1
ATOM 558 N N . TYR A 1 75 ? -12.790 11.828 -1.655 1.00 87.00 75 TYR A N 1
ATOM 559 C CA . TYR A 1 75 ? -11.457 11.419 -1.191 1.00 87.00 75 TYR A CA 1
ATOM 560 C C . TYR A 1 75 ? -10.312 11.966 -2.062 1.00 87.00 75 TYR A C 1
ATOM 562 O O . TYR A 1 75 ? -9.145 11.669 -1.807 1.00 87.00 75 TYR A O 1
ATOM 570 N N . GLY A 1 76 ? -10.629 12.775 -3.078 1.00 90.81 76 GLY A N 1
ATOM 571 C CA . GLY A 1 76 ? -9.665 13.322 -4.026 1.00 90.81 76 GLY A CA 1
ATOM 572 C C . GLY A 1 76 ? -9.297 12.367 -5.161 1.00 90.81 76 GLY A C 1
ATOM 573 O O . GLY A 1 76 ? -9.859 11.286 -5.322 1.00 90.81 76 GLY A O 1
ATOM 574 N N . TYR A 1 77 ? -8.326 12.797 -5.963 1.00 94.25 77 TYR A N 1
ATOM 575 C CA . TYR A 1 77 ? -7.953 12.160 -7.228 1.00 94.25 77 TYR A CA 1
ATOM 576 C C . TYR A 1 77 ? -6.684 11.298 -7.129 1.00 94.25 77 TYR A C 1
ATOM 578 O O . TYR A 1 77 ? -6.077 10.967 -8.145 1.00 94.25 77 TYR A O 1
ATOM 586 N N . TYR A 1 78 ? -6.253 10.927 -5.920 1.00 93.19 78 TYR A N 1
ATOM 587 C CA . TYR A 1 78 ? -4.948 10.291 -5.700 1.00 93.19 78 TYR A CA 1
ATOM 588 C C . TYR A 1 78 ? -4.760 8.971 -6.462 1.00 93.19 78 TYR A C 1
ATOM 590 O O . TYR A 1 78 ? -3.663 8.717 -6.952 1.00 93.19 78 TYR A O 1
ATOM 598 N N . LYS A 1 79 ? -5.829 8.183 -6.664 1.00 94.88 79 LYS A N 1
ATOM 599 C CA . LYS A 1 79 ? -5.776 6.937 -7.454 1.00 94.88 79 LYS A CA 1
ATOM 600 C C . LYS A 1 79 ? -5.414 7.138 -8.932 1.00 94.88 79 LYS A C 1
ATOM 602 O O . LYS A 1 79 ? -5.022 6.171 -9.578 1.00 94.88 79 LYS A O 1
ATOM 607 N N . ALA A 1 80 ? -5.487 8.361 -9.470 1.00 96.25 80 ALA A N 1
ATOM 608 C CA . ALA A 1 80 ? -5.008 8.655 -10.826 1.00 96.25 80 ALA A CA 1
ATOM 609 C C . ALA A 1 80 ? -3.524 8.289 -11.008 1.00 96.25 80 ALA A C 1
ATOM 611 O O . ALA A 1 80 ? -3.104 7.887 -12.090 1.00 96.25 80 ALA A O 1
ATOM 612 N N . GLU A 1 81 ? -2.742 8.363 -9.933 1.00 95.19 81 GLU A N 1
ATOM 613 C CA . GLU A 1 81 ? -1.343 7.947 -9.909 1.00 95.19 81 GLU A CA 1
ATOM 614 C C . GLU A 1 81 ? -1.182 6.416 -10.024 1.00 95.19 81 GLU A C 1
ATOM 616 O O . GLU A 1 81 ? -0.322 5.934 -10.769 1.00 95.19 81 GLU A O 1
ATOM 621 N N . ASN A 1 82 ? -2.056 5.633 -9.381 1.00 95.19 82 ASN A N 1
ATOM 622 C CA . ASN A 1 82 ? -2.052 4.173 -9.511 1.00 95.19 82 ASN A CA 1
ATOM 623 C C . ASN A 1 82 ? -2.502 3.743 -10.914 1.00 95.19 82 ASN A C 1
ATOM 625 O O . ASN A 1 82 ? -1.938 2.807 -11.474 1.00 95.19 82 ASN A O 1
ATOM 629 N N . ILE A 1 83 ? -3.464 4.456 -11.510 1.00 97.56 83 ILE A N 1
ATOM 630 C CA . ILE A 1 83 ? -3.890 4.231 -12.901 1.00 97.56 83 ILE A CA 1
ATOM 631 C C . ILE A 1 83 ? -2.730 4.504 -13.866 1.00 97.56 83 ILE A C 1
ATOM 633 O O . ILE A 1 83 ? -2.461 3.685 -14.742 1.00 97.56 83 ILE A O 1
ATOM 637 N N . ALA A 1 84 ? -1.992 5.602 -13.676 1.00 97.44 84 ALA A N 1
ATOM 638 C CA . ALA A 1 84 ? -0.791 5.875 -14.463 1.00 97.44 84 ALA A CA 1
ATOM 639 C C . ALA A 1 84 ? 0.262 4.765 -14.306 1.00 97.44 84 ALA A C 1
ATOM 641 O O . ALA A 1 84 ? 0.839 4.316 -15.292 1.00 97.44 84 ALA A O 1
ATOM 642 N N . SER A 1 85 ? 0.472 4.270 -13.082 1.00 96.81 85 SER A N 1
ATOM 643 C CA . SER A 1 85 ? 1.380 3.146 -12.812 1.00 96.81 85 SER A CA 1
ATOM 644 C C . SER A 1 85 ? 0.963 1.862 -13.534 1.00 96.81 85 SER A C 1
ATOM 646 O O . SER A 1 85 ? 1.819 1.146 -14.052 1.00 96.81 85 SER A O 1
ATOM 648 N N . LEU A 1 86 ? -0.344 1.578 -13.585 1.00 98.06 86 LEU A N 1
ATOM 649 C CA . LEU A 1 86 ? -0.896 0.440 -14.318 1.00 98.06 86 LEU A CA 1
ATOM 650 C C . LEU A 1 86 ? -0.651 0.585 -15.821 1.00 98.06 86 LEU A C 1
ATOM 652 O O . LEU A 1 86 ? -0.176 -0.358 -16.447 1.00 98.06 86 LEU A O 1
ATOM 656 N N . PHE A 1 87 ? -0.917 1.768 -16.377 1.00 98.19 87 PHE A N 1
ATOM 657 C CA . PHE A 1 87 ? -0.678 2.054 -17.790 1.00 98.19 87 PHE A CA 1
ATOM 658 C C . PHE A 1 87 ? 0.795 1.850 -18.172 1.00 98.19 87 PHE A C 1
ATOM 660 O O . PHE A 1 87 ? 1.082 1.149 -19.135 1.00 98.19 87 PHE A O 1
ATOM 667 N N . ILE A 1 88 ? 1.731 2.354 -17.360 1.00 97.44 88 ILE A N 1
ATOM 668 C CA . ILE A 1 88 ? 3.172 2.121 -17.557 1.00 97.44 88 ILE A CA 1
ATOM 669 C C . ILE A 1 88 ? 3.496 0.621 -17.489 1.00 97.44 88 ILE A C 1
ATOM 671 O O . ILE A 1 88 ? 4.231 0.105 -18.324 1.00 97.44 88 ILE A O 1
ATOM 675 N N . GLY A 1 89 ? 2.928 -0.108 -16.521 1.00 97.56 89 GLY A N 1
ATOM 676 C CA . GLY A 1 89 ? 3.093 -1.561 -16.427 1.00 97.56 89 GLY A CA 1
ATOM 677 C C . GLY A 1 89 ? 2.645 -2.296 -17.695 1.00 97.56 89 GLY A C 1
ATOM 678 O O . GLY A 1 89 ? 3.339 -3.205 -18.143 1.00 97.56 89 GLY A O 1
ATOM 679 N N . ILE A 1 90 ? 1.529 -1.873 -18.297 1.00 97.94 90 ILE A N 1
ATOM 680 C CA . ILE A 1 90 ? 1.017 -2.417 -19.562 1.00 97.94 90 ILE A CA 1
ATOM 681 C C . ILE A 1 90 ? 1.969 -2.103 -20.723 1.00 97.94 90 ILE A C 1
ATOM 683 O O . ILE A 1 90 ? 2.259 -3.005 -21.504 1.00 97.94 90 ILE A O 1
ATOM 687 N N . LEU A 1 91 ? 2.503 -0.880 -20.812 1.00 96.06 91 LEU A N 1
ATOM 688 C CA . LEU A 1 91 ? 3.482 -0.516 -21.845 1.00 96.06 91 LEU A CA 1
ATOM 689 C C . LEU A 1 91 ? 4.762 -1.357 -21.752 1.00 96.06 91 LEU A C 1
ATOM 691 O O . LEU A 1 91 ? 5.249 -1.840 -22.770 1.00 96.06 91 LEU A O 1
ATOM 695 N N . ILE A 1 92 ? 5.261 -1.618 -20.538 1.00 95.69 92 ILE A N 1
ATOM 696 C CA . ILE A 1 92 ? 6.422 -2.499 -20.332 1.00 95.69 92 ILE A CA 1
ATOM 697 C C . ILE A 1 92 ? 6.113 -3.928 -20.802 1.00 95.69 92 ILE A C 1
ATOM 699 O O . ILE A 1 92 ? 6.952 -4.558 -21.441 1.00 95.69 92 ILE A O 1
ATOM 703 N N . ILE A 1 93 ? 4.922 -4.456 -20.490 1.00 97.12 93 ILE A N 1
ATOM 704 C CA . ILE A 1 93 ? 4.500 -5.792 -20.947 1.00 97.12 93 ILE A CA 1
ATOM 705 C C . ILE A 1 93 ? 4.420 -5.830 -22.475 1.00 97.12 93 ILE A C 1
ATOM 707 O O . ILE A 1 93 ? 4.932 -6.765 -23.084 1.00 97.12 93 ILE A O 1
ATOM 711 N N . TYR A 1 94 ? 3.810 -4.815 -23.085 1.00 94.94 94 TYR A N 1
ATOM 712 C CA . TYR A 1 94 ? 3.697 -4.687 -24.534 1.00 94.94 94 TYR A CA 1
ATOM 713 C C . TYR A 1 94 ? 5.076 -4.680 -25.211 1.00 94.94 94 TYR A C 1
ATOM 715 O O . TYR A 1 94 ? 5.326 -5.498 -26.095 1.00 94.94 94 TYR A O 1
ATOM 723 N N . ALA A 1 95 ? 6.000 -3.842 -24.730 1.00 92.19 95 ALA A N 1
ATOM 724 C CA . ALA A 1 95 ? 7.375 -3.791 -25.221 1.00 92.19 95 ALA A CA 1
ATOM 725 C C . ALA A 1 95 ? 8.096 -5.142 -25.062 1.00 92.19 95 ALA A C 1
ATOM 727 O O . ALA A 1 95 ? 8.768 -5.607 -25.981 1.00 92.19 95 ALA A O 1
ATOM 728 N N . ALA A 1 96 ? 7.912 -5.821 -23.925 1.00 94.12 96 ALA A N 1
ATOM 729 C CA . ALA A 1 96 ? 8.515 -7.128 -23.677 1.00 94.12 96 ALA A CA 1
ATOM 730 C C . ALA A 1 96 ? 7.989 -8.219 -24.621 1.00 94.12 96 ALA A C 1
ATOM 732 O O . ALA A 1 96 ? 8.772 -9.040 -25.094 1.00 94.12 96 ALA A O 1
ATOM 733 N N . ILE A 1 97 ? 6.682 -8.229 -24.905 1.00 95.56 97 ILE A N 1
ATOM 734 C CA . ILE A 1 97 ? 6.064 -9.174 -25.844 1.00 95.56 97 ILE A CA 1
ATOM 735 C C . ILE A 1 97 ? 6.576 -8.918 -27.262 1.00 95.56 97 ILE A C 1
ATOM 737 O O . ILE A 1 97 ? 6.981 -9.865 -27.932 1.00 95.56 97 ILE A O 1
ATOM 741 N N . ASN A 1 98 ? 6.623 -7.657 -27.700 1.00 91.62 98 ASN A N 1
ATOM 742 C CA . ASN A 1 98 ? 7.179 -7.305 -29.007 1.00 91.62 98 ASN A CA 1
ATOM 743 C C . ASN A 1 98 ? 8.638 -7.741 -29.132 1.00 91.62 98 ASN A C 1
ATOM 745 O O . ASN A 1 98 ? 9.009 -8.377 -30.118 1.00 91.62 98 ASN A O 1
ATOM 749 N N . LEU A 1 99 ? 9.451 -7.471 -28.106 1.00 90.00 99 LEU A N 1
ATOM 750 C CA . LEU A 1 99 ? 10.836 -7.919 -28.072 1.00 90.00 99 LEU A CA 1
ATOM 751 C C . LEU A 1 99 ? 10.925 -9.444 -28.160 1.00 90.00 99 LEU A C 1
ATOM 753 O O . LEU A 1 99 ? 11.744 -9.952 -28.918 1.00 90.00 99 LEU A O 1
ATOM 757 N N . LEU A 1 100 ? 10.075 -10.182 -27.443 1.00 94.06 100 LEU A N 1
ATOM 758 C CA . LEU A 1 100 ? 10.046 -11.644 -27.480 1.00 94.06 100 LEU A CA 1
ATOM 759 C C . LEU A 1 100 ? 9.692 -12.177 -28.877 1.00 94.06 100 LEU A C 1
ATOM 761 O O . LEU A 1 100 ? 10.372 -13.080 -29.359 1.00 94.06 100 LEU A O 1
ATOM 765 N N . ILE A 1 101 ? 8.693 -11.593 -29.550 1.00 92.62 101 ILE A N 1
ATOM 766 C CA . ILE A 1 101 ? 8.298 -11.964 -30.922 1.00 92.62 101 ILE A CA 1
ATOM 767 C C . ILE A 1 101 ? 9.460 -11.730 -31.896 1.00 92.62 101 ILE A C 1
ATOM 769 O O . ILE A 1 101 ? 9.840 -12.636 -32.638 1.00 92.62 101 ILE A O 1
ATOM 773 N N . VAL A 1 102 ? 10.076 -10.543 -31.860 1.00 87.62 102 VAL A N 1
ATOM 774 C CA . VAL A 1 102 ? 11.234 -10.216 -32.711 1.00 87.62 102 VAL A CA 1
ATOM 775 C C . VAL A 1 102 ? 12.403 -11.164 -32.429 1.00 87.62 102 VAL A C 1
ATOM 777 O O . VAL A 1 102 ? 13.050 -11.656 -33.353 1.00 87.62 102 VAL A O 1
ATOM 780 N N . SER A 1 103 ? 12.652 -11.469 -31.156 1.00 89.00 103 SER A N 1
ATOM 781 C CA . SER A 1 103 ? 13.734 -12.362 -30.730 1.00 89.00 103 SER A CA 1
ATOM 782 C C . SER A 1 103 ? 13.508 -13.810 -31.160 1.00 89.00 103 SER A C 1
ATOM 784 O O . SER A 1 103 ? 14.465 -14.495 -31.510 1.00 89.00 103 SER A O 1
ATOM 786 N N . TYR A 1 104 ? 12.254 -14.268 -31.172 1.00 91.62 104 TYR A N 1
ATOM 787 C CA . TYR A 1 104 ? 11.883 -15.596 -31.654 1.00 91.62 104 TYR A CA 1
ATOM 788 C C . TYR A 1 104 ? 12.193 -15.758 -33.144 1.00 91.62 104 TYR A C 1
ATOM 790 O O . TYR A 1 104 ? 12.816 -16.741 -33.531 1.00 91.62 104 TYR A O 1
ATOM 798 N N . HIS A 1 105 ? 11.850 -14.770 -33.976 1.00 87.25 105 HIS A N 1
ATOM 799 C CA . HIS A 1 105 ? 12.221 -14.802 -35.394 1.00 87.25 105 HIS A CA 1
ATOM 800 C C . HIS A 1 105 ? 13.744 -14.785 -35.596 1.00 87.25 105 HIS A C 1
ATOM 802 O O . HIS A 1 105 ? 14.257 -15.493 -36.462 1.00 87.25 105 HIS A O 1
ATOM 808 N N . ARG A 1 106 ? 14.478 -14.059 -34.741 1.00 82.81 106 ARG A N 1
ATOM 809 C CA . ARG A 1 106 ? 15.949 -14.006 -34.767 1.00 82.81 106 ARG A CA 1
ATOM 810 C C . ARG A 1 106 ? 16.648 -15.312 -34.385 1.00 82.81 106 ARG A C 1
ATOM 812 O O . ARG A 1 106 ? 17.831 -15.456 -34.672 1.00 82.81 106 ARG A O 1
ATOM 819 N N . LEU A 1 107 ? 15.952 -16.282 -33.785 1.00 85.75 107 LEU A N 1
ATOM 820 C CA . LEU A 1 107 ? 16.517 -17.620 -33.564 1.00 85.75 107 LEU A CA 1
ATOM 821 C C . LEU A 1 107 ? 16.759 -18.388 -34.865 1.00 85.75 107 LEU A C 1
ATOM 823 O O . LEU A 1 107 ? 17.555 -19.318 -34.865 1.00 85.75 107 LEU A O 1
ATO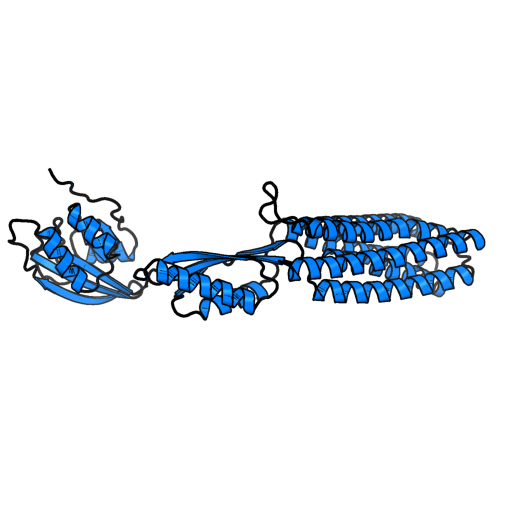M 827 N N . PHE A 1 108 ? 16.075 -18.024 -35.949 1.00 83.56 108 PHE A N 1
ATOM 828 C CA . PHE A 1 108 ? 16.129 -18.749 -37.219 1.00 83.56 108 PHE A CA 1
ATOM 829 C C . PHE A 1 108 ? 16.817 -17.953 -38.334 1.00 83.56 108 PHE A C 1
ATOM 831 O O . PHE A 1 108 ? 16.928 -18.442 -39.454 1.00 83.56 108 PHE A O 1
ATOM 838 N N . SER A 1 109 ? 17.299 -16.742 -38.039 1.00 75.06 109 SER A N 1
ATOM 839 C CA . SER A 1 109 ? 18.025 -15.887 -38.979 1.00 75.06 109 SER A CA 1
ATOM 840 C C . SER A 1 109 ? 19.450 -15.644 -38.494 1.00 75.06 109 SER A C 1
ATOM 842 O O . SER A 1 109 ? 19.656 -15.257 -37.344 1.00 75.06 109 SER A O 1
ATOM 844 N N . ILE A 1 110 ? 20.433 -15.813 -39.377 1.00 65.75 110 ILE A N 1
ATOM 845 C CA . ILE A 1 110 ? 21.811 -15.398 -39.106 1.00 65.75 110 ILE A CA 1
ATOM 846 C C . ILE A 1 110 ? 21.890 -13.901 -39.382 1.00 65.75 110 ILE A C 1
ATOM 848 O O . ILE A 1 110 ? 21.708 -13.450 -40.510 1.00 65.75 110 ILE A O 1
ATOM 852 N N . SER A 1 111 ? 22.110 -13.131 -38.329 1.00 59.81 111 SER A N 1
ATOM 853 C CA . SER A 1 111 ? 22.196 -11.683 -38.418 1.00 59.81 111 SER A CA 1
ATOM 854 C C . SER A 1 111 ? 23.556 -11.271 -38.986 1.00 59.81 111 SER A C 1
ATOM 856 O O . SER A 1 111 ? 24.589 -11.482 -38.349 1.00 59.81 111 SER A O 1
ATOM 858 N N . GLU A 1 112 ? 23.575 -10.634 -40.157 1.00 56.75 112 GLU A N 1
ATOM 859 C CA . GLU A 1 112 ? 24.754 -9.915 -40.657 1.00 56.75 112 GLU A CA 1
ATOM 860 C C . GLU A 1 112 ? 24.874 -8.583 -39.911 1.00 56.75 112 GLU A C 1
ATOM 862 O O . GLU A 1 112 ? 24.425 -7.522 -40.345 1.00 56.75 112 GLU A O 1
ATOM 867 N N . ILE A 1 113 ? 25.407 -8.651 -38.697 1.00 57.88 113 ILE A N 1
ATOM 868 C CA . ILE A 1 113 ? 25.484 -7.494 -37.818 1.00 57.88 113 ILE A CA 1
ATOM 869 C C . ILE A 1 113 ? 26.671 -6.611 -38.220 1.00 57.88 113 ILE A C 1
ATOM 871 O O . ILE A 1 113 ? 27.794 -6.775 -37.742 1.00 57.88 113 ILE A O 1
ATOM 875 N N . GLY A 1 114 ? 26.403 -5.630 -39.079 1.00 57.09 114 GLY A N 1
ATOM 876 C CA . GLY A 1 114 ? 27.296 -4.510 -39.374 1.00 57.09 114 GLY A CA 1
ATOM 877 C C . GLY A 1 114 ? 26.980 -3.289 -38.508 1.00 57.09 114 GLY A C 1
ATOM 878 O O . GLY A 1 114 ? 26.455 -2.299 -39.011 1.00 57.09 114 GLY A O 1
ATOM 879 N N . TYR A 1 115 ? 27.260 -3.327 -37.200 1.00 65.50 115 TYR A N 1
ATOM 880 C CA . TYR A 1 115 ? 27.133 -2.115 -36.380 1.00 65.50 115 TYR A CA 1
ATOM 881 C C . TYR A 1 115 ? 28.340 -1.198 -36.587 1.00 65.50 115 TYR A C 1
ATOM 883 O O . TYR A 1 115 ? 29.463 -1.541 -36.220 1.00 65.50 115 TYR A O 1
ATOM 891 N N . GLY A 1 116 ? 28.104 -0.002 -37.128 1.00 73.81 116 GLY A N 1
ATOM 892 C CA . GLY A 1 116 ? 29.108 1.060 -37.125 1.00 73.81 116 GLY A CA 1
ATOM 893 C C . GLY A 1 116 ? 29.467 1.496 -35.697 1.00 73.81 116 GLY A C 1
ATOM 894 O O . GLY A 1 116 ? 28.631 1.455 -34.793 1.00 73.81 116 GLY A O 1
ATOM 895 N N . TYR A 1 117 ? 30.700 1.969 -35.491 1.00 83.31 117 TYR A N 1
ATOM 896 C CA . TYR A 1 117 ? 31.178 2.425 -34.177 1.00 83.31 117 TYR A CA 1
ATOM 897 C C . TYR A 1 117 ? 30.327 3.561 -33.584 1.00 83.31 117 TYR A C 1
ATOM 899 O O . TYR A 1 117 ? 30.098 3.598 -32.377 1.00 83.31 117 TYR A O 1
ATOM 907 N N . ILE A 1 118 ? 29.815 4.463 -34.430 1.00 85.44 118 ILE A N 1
ATOM 908 C CA . ILE A 1 118 ? 29.005 5.614 -34.006 1.00 85.44 118 ILE A CA 1
ATOM 909 C C . ILE A 1 118 ? 27.670 5.163 -33.364 1.00 85.44 118 ILE A C 1
ATOM 911 O O . ILE A 1 118 ? 27.430 5.542 -32.216 1.00 85.44 118 ILE A O 1
ATOM 915 N N . PRO A 1 119 ? 26.829 4.321 -34.009 1.00 84.31 119 PRO A N 1
ATOM 916 C CA . PRO A 1 119 ? 25.644 3.740 -33.370 1.00 84.31 119 PRO A CA 1
ATOM 917 C C . PRO A 1 119 ? 25.908 3.075 -32.015 1.00 84.31 119 PRO A C 1
ATOM 919 O O . PRO A 1 119 ? 25.126 3.259 -31.084 1.00 84.31 119 PRO A O 1
ATOM 922 N N . LEU A 1 120 ? 27.023 2.353 -31.868 1.00 86.06 120 LEU A N 1
ATOM 923 C CA . LEU A 1 120 ? 27.362 1.671 -30.613 1.00 86.06 120 LEU A CA 1
ATOM 924 C C . LEU A 1 120 ? 27.662 2.633 -29.471 1.00 86.06 120 LEU A C 1
ATOM 926 O O . LEU A 1 120 ? 27.225 2.398 -28.345 1.00 86.06 120 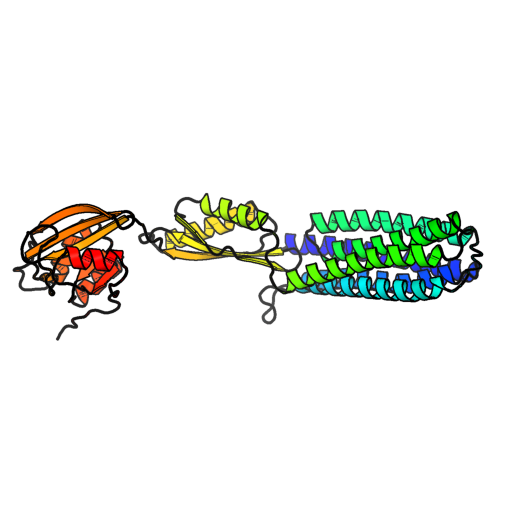LEU A O 1
ATOM 930 N N . ILE A 1 121 ? 28.367 3.730 -29.755 1.00 90.00 121 ILE A N 1
ATOM 931 C CA . ILE A 1 121 ? 28.623 4.776 -28.761 1.00 90.00 121 ILE A CA 1
ATOM 932 C C . ILE A 1 121 ? 27.297 5.393 -28.302 1.00 90.00 121 ILE A C 1
ATOM 934 O O . ILE A 1 121 ? 27.092 5.574 -27.103 1.00 90.00 121 ILE A O 1
ATOM 938 N N . VAL A 1 122 ? 26.366 5.662 -29.223 1.00 90.38 122 VAL A N 1
ATOM 939 C CA . VAL A 1 122 ? 25.053 6.227 -28.866 1.00 90.38 122 VAL A CA 1
ATOM 940 C C . VAL A 1 122 ? 24.231 5.258 -28.017 1.00 90.38 122 VAL A C 1
ATOM 942 O O . VAL A 1 122 ? 23.672 5.675 -27.002 1.00 90.38 122 VAL A O 1
ATOM 945 N N . VAL A 1 123 ? 24.204 3.969 -28.368 1.00 88.94 123 VAL A N 1
ATOM 946 C CA . VAL A 1 123 ? 23.545 2.932 -27.554 1.00 88.94 123 VAL A CA 1
ATOM 947 C C . VAL A 1 123 ? 24.183 2.849 -26.162 1.00 88.94 123 VAL A C 1
ATOM 949 O O . VAL A 1 123 ? 23.461 2.807 -25.167 1.00 88.94 123 VAL A O 1
ATOM 952 N N . ALA A 1 124 ? 25.517 2.907 -26.058 1.00 91.31 124 ALA A N 1
ATOM 953 C CA . ALA A 1 124 ? 26.227 2.889 -24.774 1.00 91.31 124 ALA A CA 1
ATOM 954 C C . ALA A 1 124 ? 25.833 4.078 -23.890 1.00 91.31 124 ALA A C 1
ATOM 956 O O . ALA A 1 124 ? 25.478 3.906 -22.721 1.00 91.31 124 ALA A O 1
ATOM 957 N N . VAL A 1 125 ? 25.862 5.286 -24.459 1.00 92.88 125 VAL A N 1
ATOM 958 C CA . VAL A 1 125 ? 25.482 6.517 -23.758 1.00 92.88 125 VAL A CA 1
ATOM 959 C C . VAL A 1 125 ? 24.024 6.437 -23.310 1.00 92.88 125 VAL A C 1
ATOM 961 O O . VAL A 1 125 ? 23.738 6.670 -22.137 1.00 92.88 125 VAL A O 1
ATOM 964 N N . SER A 1 126 ? 23.114 6.020 -24.196 1.00 91.62 126 SER A N 1
ATOM 965 C CA . SER A 1 126 ? 21.695 5.843 -23.871 1.00 91.62 126 SER A CA 1
ATOM 966 C C . SER A 1 126 ? 21.480 4.840 -22.734 1.00 91.62 126 SER A C 1
ATOM 968 O O . SER A 1 126 ? 20.698 5.107 -21.818 1.00 91.62 126 SER A O 1
ATOM 970 N N . ALA A 1 127 ? 22.189 3.709 -22.746 1.00 92.62 127 ALA A N 1
ATOM 971 C CA . ALA A 1 127 ? 22.107 2.690 -21.703 1.00 92.62 127 ALA A CA 1
ATOM 972 C C . ALA A 1 127 ? 22.520 3.250 -20.333 1.00 92.62 127 ALA A C 1
ATOM 974 O O . ALA A 1 127 ? 21.804 3.085 -19.342 1.00 92.62 127 ALA A O 1
ATOM 975 N N . ILE A 1 128 ? 23.647 3.970 -20.282 1.00 95.75 128 ILE A N 1
ATOM 976 C CA . ILE A 1 128 ? 24.156 4.596 -19.056 1.00 95.75 128 ILE A CA 1
ATOM 977 C C . ILE A 1 128 ? 23.176 5.659 -18.552 1.00 95.75 128 ILE A C 1
ATOM 979 O O . ILE A 1 128 ? 22.821 5.662 -17.371 1.00 95.75 128 ILE A O 1
ATOM 983 N N . THR A 1 129 ? 22.686 6.539 -19.430 1.00 94.75 129 THR A N 1
ATOM 984 C CA . THR A 1 129 ? 21.704 7.566 -19.055 1.00 94.75 129 THR A CA 1
ATOM 985 C C . THR A 1 129 ? 20.412 6.940 -18.526 1.00 94.75 129 THR A C 1
ATOM 987 O O . THR A 1 129 ? 19.873 7.408 -17.516 1.00 94.75 129 THR A O 1
ATOM 990 N N . SER A 1 130 ? 19.942 5.854 -19.142 1.00 93.75 130 SER A N 1
ATOM 991 C CA . SER A 1 130 ? 18.740 5.128 -18.718 1.00 93.75 130 SER A CA 1
ATOM 992 C C . SER A 1 130 ? 18.927 4.481 -17.345 1.00 93.75 130 SER A C 1
ATOM 994 O O . SER A 1 130 ? 18.069 4.631 -16.472 1.00 93.75 130 SER A O 1
ATOM 996 N N . LEU A 1 131 ? 20.085 3.864 -17.088 1.00 96.62 131 LEU A N 1
ATOM 997 C CA . LEU A 1 131 ? 20.422 3.299 -15.780 1.00 96.62 131 LEU A CA 1
ATOM 998 C C . LEU A 1 131 ? 20.474 4.375 -14.685 1.00 96.62 131 LEU A C 1
ATOM 1000 O O . LEU A 1 131 ? 19.851 4.221 -13.630 1.00 96.62 131 LEU A O 1
ATOM 1004 N N . LEU A 1 132 ? 21.172 5.487 -14.930 1.00 97.50 132 LEU A N 1
ATOM 1005 C CA . LEU A 1 132 ? 21.278 6.588 -13.967 1.00 97.50 132 LEU A CA 1
ATOM 1006 C C . LEU A 1 132 ? 19.905 7.201 -13.662 1.00 97.50 132 LEU A C 1
ATOM 1008 O O . LEU A 1 132 ? 19.560 7.426 -12.496 1.00 97.50 132 LEU A O 1
ATOM 1012 N N . THR A 1 133 ? 19.091 7.403 -14.699 1.00 96.00 133 THR A N 1
ATOM 1013 C CA . THR A 1 133 ? 17.720 7.907 -14.562 1.00 96.00 133 THR A CA 1
ATOM 1014 C C . THR A 1 133 ? 16.847 6.913 -13.798 1.00 96.00 133 THR A C 1
ATOM 1016 O O . THR A 1 133 ? 16.119 7.318 -12.893 1.00 96.00 133 THR A O 1
ATOM 1019 N N . SER A 1 134 ? 16.964 5.609 -14.072 1.00 96.94 134 SER A N 1
ATOM 1020 C CA . SER A 1 134 ? 16.256 4.553 -13.340 1.00 96.94 134 SER A CA 1
ATOM 1021 C C . SER A 1 134 ? 16.586 4.581 -11.846 1.00 96.94 134 SER A C 1
ATOM 1023 O O . SER A 1 134 ? 15.684 4.626 -11.006 1.00 96.94 134 SER A O 1
ATOM 1025 N N . ILE A 1 135 ? 17.874 4.638 -11.491 1.00 97.75 135 ILE A N 1
ATOM 1026 C CA . ILE A 1 135 ? 18.320 4.691 -10.091 1.00 97.75 135 ILE A CA 1
ATOM 1027 C C . ILE A 1 135 ? 17.756 5.937 -9.397 1.00 97.75 135 ILE A C 1
ATOM 1029 O O . ILE A 1 135 ? 17.234 5.850 -8.278 1.00 97.75 135 ILE A O 1
ATOM 1033 N N . TYR A 1 136 ? 17.816 7.093 -10.064 1.00 97.62 136 TYR A N 1
ATOM 1034 C CA . TYR A 1 136 ? 17.280 8.345 -9.541 1.00 97.62 136 TYR A CA 1
ATOM 1035 C C . TYR A 1 136 ? 15.761 8.278 -9.318 1.00 97.62 136 TYR A C 1
ATOM 1037 O O . TYR A 1 136 ? 15.283 8.590 -8.220 1.00 97.62 136 TYR A O 1
ATOM 1045 N N . LEU A 1 137 ? 15.008 7.814 -10.320 1.00 97.19 137 LEU A N 1
ATOM 1046 C CA . LEU A 1 137 ? 13.555 7.658 -10.259 1.00 97.19 137 LEU A CA 1
ATOM 1047 C C . LEU A 1 137 ? 13.135 6.676 -9.171 1.00 97.19 137 LEU A C 1
ATOM 1049 O O . LEU A 1 137 ? 12.250 6.993 -8.383 1.00 97.19 137 LEU A O 1
ATOM 1053 N N . LYS A 1 138 ? 13.797 5.520 -9.064 1.00 97.62 138 LYS A N 1
ATOM 1054 C CA . LYS A 1 138 ? 13.504 4.516 -8.034 1.00 97.62 138 LYS A CA 1
ATOM 1055 C C . LYS A 1 138 ? 13.744 5.078 -6.635 1.00 97.62 138 LYS A C 1
ATOM 1057 O O . LYS A 1 138 ? 12.903 4.927 -5.749 1.00 97.62 138 LYS A O 1
ATOM 1062 N N . LYS A 1 139 ? 14.868 5.777 -6.434 1.00 97.25 139 LYS A N 1
ATOM 1063 C CA . LYS A 1 139 ? 15.195 6.426 -5.157 1.00 97.25 139 LYS A CA 1
ATOM 1064 C C . LYS A 1 139 ? 14.138 7.464 -4.781 1.00 97.25 139 LYS A C 1
ATOM 1066 O O . LYS A 1 139 ? 13.653 7.452 -3.651 1.00 97.25 139 LYS A O 1
ATOM 1071 N N . LYS A 1 140 ? 13.762 8.346 -5.710 1.00 96.69 140 LYS A N 1
ATOM 1072 C CA . LYS A 1 140 ? 12.761 9.393 -5.457 1.00 96.69 140 LYS A CA 1
ATOM 1073 C C . LYS A 1 140 ? 11.345 8.844 -5.318 1.00 96.69 140 LYS A C 1
ATOM 1075 O O . LYS A 1 140 ? 10.636 9.280 -4.417 1.00 96.69 140 LYS A O 1
ATOM 1080 N N . GLY A 1 141 ? 10.971 7.857 -6.123 1.00 94.94 141 GLY A N 1
ATOM 1081 C CA . GLY A 1 141 ? 9.703 7.142 -6.029 1.00 94.94 141 GLY A CA 1
ATOM 1082 C C . GLY A 1 141 ? 9.522 6.498 -4.658 1.00 94.94 141 GLY A C 1
ATOM 1083 O O . GLY A 1 141 ? 8.522 6.755 -4.001 1.00 94.94 141 GLY A O 1
ATOM 1084 N N . ASN A 1 142 ? 10.535 5.788 -4.150 1.00 92.88 142 ASN A N 1
ATOM 1085 C CA . ASN A 1 142 ? 10.491 5.208 -2.803 1.00 92.88 142 ASN A CA 1
ATOM 1086 C C . ASN A 1 142 ? 10.454 6.274 -1.693 1.00 92.88 142 ASN A C 1
ATOM 1088 O O . ASN A 1 142 ? 9.705 6.137 -0.730 1.00 92.88 142 ASN A O 1
ATOM 1092 N N . GLN A 1 143 ? 11.240 7.352 -1.813 1.00 91.31 143 GLN A N 1
ATOM 1093 C CA . GLN A 1 143 ? 11.266 8.438 -0.819 1.00 91.31 143 GLN A CA 1
ATOM 1094 C C . GLN A 1 143 ? 9.934 9.193 -0.723 1.00 91.31 143 GLN A C 1
ATOM 1096 O O . GLN A 1 143 ? 9.546 9.621 0.364 1.00 91.31 143 GLN A O 1
ATOM 1101 N N . LEU A 1 144 ? 9.264 9.392 -1.859 1.00 91.00 144 LEU A N 1
ATOM 1102 C CA . LEU A 1 144 ? 8.004 10.131 -1.961 1.00 91.00 144 LEU A CA 1
ATOM 1103 C C . LEU A 1 144 ? 6.770 9.216 -1.921 1.00 91.00 144 LEU A C 1
ATOM 1105 O O . LEU A 1 144 ? 5.655 9.729 -1.892 1.00 91.00 144 LEU A O 1
ATOM 1109 N N . ASN A 1 145 ? 6.972 7.894 -1.901 1.00 89.81 145 ASN A N 1
ATOM 1110 C CA . ASN A 1 145 ? 5.941 6.862 -2.021 1.00 89.81 145 ASN A CA 1
ATOM 1111 C C . ASN A 1 145 ? 5.119 6.955 -3.323 1.00 89.81 145 ASN A C 1
ATOM 1113 O O . ASN A 1 145 ? 3.918 6.728 -3.318 1.00 89.81 145 ASN A O 1
ATOM 1117 N N . ILE A 1 146 ? 5.751 7.327 -4.438 1.00 94.44 146 ILE A N 1
ATOM 1118 C CA . ILE A 1 146 ? 5.091 7.494 -5.740 1.00 94.44 146 ILE A CA 1
ATOM 1119 C C . ILE A 1 146 ? 5.384 6.269 -6.611 1.00 94.44 146 ILE A C 1
ATOM 1121 O O . ILE A 1 146 ? 6.501 6.089 -7.105 1.00 94.44 146 ILE A O 1
ATOM 1125 N N . GLN A 1 147 ? 4.367 5.438 -6.803 1.00 93.38 147 GLN A N 1
ATOM 1126 C CA . GLN A 1 147 ? 4.390 4.206 -7.580 1.00 93.38 147 GLN A CA 1
ATOM 1127 C C . GLN A 1 147 ? 4.630 4.453 -9.076 1.00 93.38 147 GLN A C 1
ATOM 1129 O O . GLN A 1 147 ? 5.359 3.684 -9.697 1.00 93.38 147 GLN A O 1
ATOM 1134 N N . SER A 1 148 ? 4.134 5.551 -9.646 1.00 96.62 148 SER A N 1
ATOM 1135 C CA . SER A 1 148 ? 4.271 5.881 -11.067 1.00 96.62 148 SER A CA 1
ATOM 1136 C C . SER A 1 148 ? 5.705 6.263 -11.425 1.00 96.62 148 SER A C 1
ATOM 1138 O O . SER A 1 148 ? 6.149 6.038 -12.550 1.00 96.62 148 SER A O 1
ATOM 1140 N N . LEU A 1 149 ? 6.470 6.801 -10.468 1.00 97.12 149 LEU A N 1
ATOM 1141 C CA . LEU A 1 149 ? 7.911 7.023 -10.613 1.00 97.12 149 LEU A CA 1
ATOM 1142 C C . LEU A 1 149 ? 8.684 5.709 -10.504 1.00 97.12 149 LEU A C 1
ATOM 1144 O O . LEU A 1 149 ? 9.649 5.510 -11.235 1.00 97.12 149 LEU A O 1
ATOM 1148 N N . ILE A 1 150 ? 8.257 4.795 -9.626 1.00 96.75 150 ILE A N 1
ATOM 1149 C CA . ILE A 1 150 ? 8.851 3.455 -9.522 1.00 96.75 150 ILE A CA 1
ATOM 1150 C C . ILE A 1 150 ? 8.573 2.65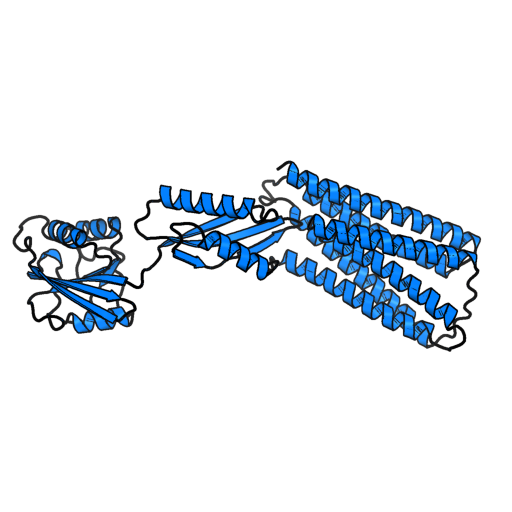7 -10.804 1.00 96.75 150 ILE A C 1
ATOM 1152 O O . ILE A 1 150 ? 9.477 2.005 -11.318 1.00 96.75 150 ILE A O 1
ATOM 1156 N N . ALA A 1 151 ? 7.366 2.736 -11.359 1.00 96.88 151 ALA A N 1
ATOM 1157 C CA . ALA A 1 151 ? 7.012 2.120 -12.633 1.00 96.88 151 ALA A CA 1
ATOM 1158 C C . ALA A 1 151 ? 7.863 2.691 -13.778 1.00 96.88 151 ALA A C 1
ATOM 1160 O O . ALA A 1 151 ? 8.528 1.929 -14.473 1.00 96.88 151 ALA A O 1
ATOM 1161 N N . ASN A 1 152 ? 7.954 4.022 -13.888 1.00 96.19 152 ASN A N 1
ATOM 1162 C CA . ASN A 1 152 ? 8.813 4.683 -14.876 1.00 96.19 152 ASN A CA 1
ATOM 1163 C C . ASN A 1 152 ? 10.300 4.310 -14.683 1.00 96.19 152 ASN A C 1
ATOM 1165 O O . ASN A 1 152 ? 11.032 4.115 -15.643 1.00 96.19 152 ASN A O 1
ATOM 1169 N N . SER A 1 153 ? 10.759 4.099 -13.442 1.00 96.94 153 SER A N 1
ATOM 1170 C CA . SER A 1 153 ? 12.123 3.605 -13.195 1.00 96.94 153 SER A CA 1
ATOM 1171 C C . SER A 1 153 ? 12.367 2.206 -13.765 1.00 96.94 153 SER A C 1
ATOM 1173 O O . SER A 1 153 ? 13.468 1.921 -14.235 1.00 96.94 153 SER A O 1
ATOM 1175 N N . LYS A 1 154 ? 11.355 1.329 -13.728 1.00 96.31 154 LYS A N 1
ATOM 1176 C CA . LYS A 1 154 ? 11.445 -0.025 -14.285 1.00 96.31 154 LYS A CA 1
ATOM 1177 C C . LYS A 1 154 ? 11.411 0.004 -15.810 1.00 96.31 154 LYS A C 1
ATOM 1179 O O . LYS A 1 154 ? 12.131 -0.781 -16.412 1.00 96.31 154 LYS A O 1
ATOM 1184 N N . ASP A 1 155 ? 10.651 0.923 -16.400 1.00 94.88 155 ASP A N 1
ATOM 1185 C CA . ASP A 1 155 ? 10.669 1.182 -17.843 1.00 94.88 155 ASP A CA 1
ATOM 1186 C C . ASP A 1 155 ? 12.065 1.642 -18.303 1.00 94.88 155 ASP A C 1
ATOM 1188 O O . ASP A 1 155 ? 12.661 1.027 -19.173 1.00 94.88 155 ASP A O 1
ATOM 1192 N N . ARG A 1 156 ? 12.706 2.582 -17.593 1.00 94.31 156 ARG A N 1
ATOM 1193 C CA . ARG A 1 156 ? 14.109 2.959 -17.885 1.00 94.31 156 ARG A CA 1
ATOM 1194 C C . ARG A 1 156 ? 15.110 1.821 -17.707 1.00 94.31 156 ARG A C 1
ATOM 1196 O O . ARG A 1 156 ? 16.144 1.769 -18.365 1.00 94.31 156 ARG A O 1
ATOM 1203 N N . LEU A 1 157 ? 14.839 0.924 -16.764 1.00 94.81 157 LEU A N 1
ATOM 1204 C CA . LEU A 1 157 ? 15.694 -0.235 -16.540 1.00 94.81 157 LEU A CA 1
ATOM 1205 C C . LEU A 1 157 ? 15.541 -1.274 -17.662 1.00 94.81 157 LEU A C 1
ATOM 1207 O O . LEU A 1 157 ? 16.521 -1.943 -17.981 1.00 94.81 157 LEU A O 1
ATOM 1211 N N . LYS A 1 158 ? 14.354 -1.384 -18.280 1.00 93.56 158 LYS A N 1
ATOM 1212 C CA . LYS A 1 158 ? 14.153 -2.161 -19.512 1.00 93.56 158 LYS A CA 1
ATOM 1213 C C . LYS A 1 158 ? 15.101 -1.660 -20.601 1.00 93.56 158 LYS A C 1
ATOM 1215 O O . LYS A 1 158 ? 15.831 -2.484 -21.138 1.00 93.56 158 LYS A O 1
ATOM 1220 N N . ASP A 1 159 ? 15.156 -0.352 -20.863 1.00 89.62 159 ASP A N 1
ATOM 1221 C CA . ASP A 1 159 ? 16.012 0.225 -21.920 1.00 89.62 159 ASP A CA 1
ATOM 1222 C C . ASP A 1 159 ? 17.483 -0.179 -21.742 1.00 89.62 159 ASP A C 1
ATOM 1224 O O . ASP A 1 159 ? 18.157 -0.603 -22.683 1.00 89.62 159 ASP A O 1
ATOM 1228 N N . PHE A 1 160 ? 17.970 -0.126 -20.498 1.00 92.50 160 PHE A N 1
ATOM 1229 C CA . PHE A 1 160 ? 19.316 -0.574 -20.143 1.00 92.50 160 PHE A CA 1
ATOM 1230 C C . PHE A 1 160 ? 19.534 -2.068 -20.427 1.00 92.50 160 PHE A C 1
ATOM 1232 O O . PHE A 1 160 ? 20.546 -2.434 -21.025 1.00 92.50 160 PHE A O 1
ATOM 1239 N N . PHE A 1 161 ? 18.592 -2.936 -20.040 1.00 90.94 161 PHE A N 1
ATOM 1240 C CA . PHE A 1 161 ? 18.688 -4.369 -20.329 1.00 90.94 161 PHE A CA 1
ATOM 1241 C C . PHE A 1 161 ? 18.661 -4.664 -21.830 1.00 90.94 161 PHE A C 1
ATOM 1243 O O . PHE A 1 161 ? 19.439 -5.496 -22.292 1.00 90.94 161 PHE A O 1
ATOM 1250 N N . VAL A 1 162 ? 17.820 -3.965 -22.594 1.00 87.75 162 VAL A N 1
ATOM 1251 C CA . VAL A 1 162 ? 17.772 -4.089 -24.058 1.00 87.75 162 VAL A CA 1
ATOM 1252 C C . VAL A 1 162 ? 19.096 -3.646 -24.681 1.00 87.75 162 VAL A C 1
ATOM 1254 O O . VAL A 1 162 ? 19.622 -4.332 -25.550 1.00 87.75 162 VAL A O 1
ATOM 1257 N N . SER A 1 163 ? 19.710 -2.565 -24.193 1.00 87.75 163 SER A N 1
ATOM 1258 C CA . SER A 1 163 ? 21.036 -2.158 -24.674 1.00 87.75 163 SER A CA 1
ATOM 1259 C C . SER A 1 163 ? 22.132 -3.172 -24.324 1.00 87.75 163 SER A C 1
ATOM 1261 O O . SER A 1 163 ? 23.013 -3.413 -25.143 1.00 87.75 163 SER A O 1
ATOM 1263 N N . ILE A 1 164 ? 22.078 -3.816 -23.148 1.00 87.94 164 ILE A N 1
ATOM 1264 C CA . ILE A 1 164 ? 23.020 -4.891 -22.782 1.00 87.94 164 ILE A CA 1
ATOM 1265 C C . ILE A 1 164 ? 22.978 -6.039 -23.794 1.00 87.94 164 ILE A C 1
ATOM 1267 O O . ILE A 1 164 ? 24.035 -6.564 -24.143 1.00 87.94 164 ILE A O 1
ATOM 1271 N N . VAL A 1 165 ? 21.789 -6.414 -24.282 1.00 87.44 165 VAL A N 1
ATOM 1272 C CA . VAL A 1 165 ? 21.650 -7.447 -25.322 1.00 87.44 165 VAL A CA 1
ATOM 1273 C C . VAL A 1 165 ? 22.537 -7.111 -26.515 1.00 87.44 165 VAL A C 1
ATOM 1275 O O . VAL A 1 165 ? 23.326 -7.953 -26.930 1.00 87.44 165 VAL A O 1
ATOM 1278 N N . ILE A 1 166 ? 22.474 -5.870 -27.009 1.00 85.81 166 ILE A N 1
ATOM 1279 C CA . ILE A 1 166 ? 23.260 -5.416 -28.164 1.00 85.81 166 ILE A CA 1
ATOM 1280 C C . ILE A 1 166 ? 24.763 -5.619 -27.907 1.00 85.81 166 ILE A C 1
ATOM 1282 O O . ILE A 1 166 ? 25.457 -6.193 -28.744 1.00 85.81 166 ILE A O 1
ATOM 1286 N N . PHE A 1 167 ? 25.268 -5.238 -26.728 1.00 86.75 167 PHE A N 1
ATOM 1287 C CA . PHE A 1 167 ? 26.683 -5.430 -26.381 1.00 86.75 167 PHE A CA 1
ATOM 1288 C C . PHE A 1 167 ? 27.092 -6.905 -26.292 1.00 86.75 167 PHE A C 1
ATOM 1290 O O . PHE A 1 167 ? 28.157 -7.269 -26.791 1.00 86.75 167 PHE A O 1
ATOM 1297 N N . ILE A 1 168 ? 26.257 -7.760 -25.693 1.00 87.19 168 ILE A N 1
ATOM 1298 C CA . ILE A 1 168 ? 26.529 -9.204 -25.589 1.00 87.19 168 ILE A CA 1
ATOM 1299 C C . ILE A 1 168 ? 26.568 -9.840 -26.979 1.00 87.19 168 ILE A C 1
ATOM 1301 O O . ILE A 1 168 ? 27.470 -10.619 -27.281 1.00 87.19 168 ILE A O 1
ATOM 1305 N N . VAL A 1 169 ? 25.612 -9.486 -27.835 1.00 85.00 169 VAL A N 1
ATOM 1306 C CA . VAL A 1 169 ? 25.504 -10.009 -29.199 1.00 85.00 169 VAL A CA 1
ATOM 1307 C C . VAL A 1 169 ? 26.728 -9.648 -30.031 1.00 85.00 169 VAL A C 1
ATOM 1309 O O . VAL A 1 169 ? 27.255 -10.496 -30.742 1.00 85.00 169 VAL A O 1
ATOM 1312 N N . ILE A 1 170 ? 27.241 -8.427 -29.891 1.00 83.75 170 ILE A N 1
ATOM 1313 C CA . ILE A 1 170 ? 28.465 -7.992 -30.578 1.00 83.75 170 ILE A CA 1
ATOM 1314 C C . ILE A 1 170 ? 29.690 -8.741 -30.067 1.00 83.75 170 ILE A C 1
ATOM 1316 O O . ILE A 1 170 ? 30.519 -9.179 -30.866 1.00 83.75 170 ILE A O 1
ATOM 1320 N N . ALA A 1 171 ? 29.808 -8.897 -28.746 1.00 85.75 171 ALA A N 1
ATOM 1321 C CA . ALA A 1 171 ? 30.920 -9.617 -28.135 1.00 85.75 171 ALA A CA 1
ATOM 1322 C C . ALA A 1 171 ? 30.947 -11.097 -28.556 1.00 85.75 171 ALA A C 1
ATOM 1324 O O . ALA A 1 171 ? 32.021 -11.676 -28.704 1.00 85.75 171 ALA A O 1
ATOM 1325 N N . LEU A 1 172 ? 29.774 -11.694 -28.790 1.00 85.88 172 LEU A N 1
ATOM 1326 C CA . LEU A 1 172 ? 29.601 -13.106 -29.139 1.00 85.88 172 LEU A CA 1
ATOM 1327 C C . LEU A 1 172 ? 29.195 -13.332 -30.601 1.00 85.88 172 LEU A C 1
ATOM 1329 O O . LEU A 1 172 ? 28.696 -14.404 -30.934 1.00 85.88 172 LEU A O 1
ATOM 1333 N N . LYS A 1 173 ? 29.440 -12.361 -31.489 1.00 80.19 173 LYS A N 1
ATOM 1334 C CA . LYS A 1 173 ? 28.966 -12.359 -32.888 1.00 80.19 173 LYS A CA 1
ATOM 1335 C C . LYS A 1 173 ? 29.333 -13.597 -33.722 1.00 80.19 173 LYS A C 1
ATOM 1337 O O . LYS A 1 173 ? 28.707 -13.845 -34.743 1.00 80.19 173 LYS A O 1
ATOM 1342 N N . ASN A 1 174 ? 30.340 -14.364 -33.302 1.00 81.75 174 ASN A N 1
ATOM 1343 C CA . ASN A 1 174 ? 30.790 -15.582 -33.984 1.00 81.75 174 ASN A CA 1
ATOM 1344 C C . ASN A 1 174 ? 29.938 -16.821 -33.645 1.00 81.75 174 ASN A C 1
ATOM 1346 O O . ASN A 1 174 ? 30.117 -17.868 -34.262 1.00 81.75 174 ASN A O 1
ATOM 1350 N N . ILE A 1 175 ? 29.052 -16.735 -32.648 1.00 83.88 175 ILE A N 1
ATOM 1351 C CA . ILE A 1 175 ? 28.165 -17.829 -32.248 1.00 83.88 175 ILE A CA 1
ATOM 1352 C C . ILE A 1 175 ? 26.825 -17.640 -32.971 1.00 83.88 175 ILE A C 1
ATOM 1354 O O . ILE A 1 175 ? 26.133 -16.652 -32.707 1.00 83.88 175 ILE A O 1
ATOM 1358 N N . PRO A 1 176 ? 26.418 -18.562 -33.863 1.00 80.00 176 PRO A N 1
ATOM 1359 C CA . PRO A 1 176 ? 25.143 -18.438 -34.556 1.00 80.00 176 PRO A CA 1
ATOM 1360 C C . PRO A 1 176 ? 23.982 -18.482 -33.552 1.00 80.00 176 PRO A C 1
ATOM 1362 O O . PRO A 1 176 ? 24.055 -19.153 -32.522 1.00 80.00 176 PRO A O 1
ATOM 1365 N N . TYR A 1 177 ? 22.905 -17.749 -33.850 1.00 84.44 177 TYR A N 1
ATOM 1366 C CA . TYR A 1 177 ? 21.660 -17.699 -33.063 1.00 84.44 177 TYR A CA 1
ATOM 1367 C C . TYR A 1 177 ? 21.763 -17.083 -31.653 1.00 84.44 177 TYR A C 1
ATOM 1369 O O . TYR A 1 177 ? 20.746 -16.966 -30.961 1.00 84.44 177 TYR A O 1
ATOM 1377 N N . ILE A 1 178 ? 22.951 -16.631 -31.222 1.00 85.81 178 ILE A N 1
ATOM 1378 C CA . ILE A 1 178 ? 23.161 -16.057 -29.881 1.00 85.81 178 ILE A CA 1
ATOM 1379 C C . ILE A 1 178 ? 22.268 -14.838 -29.619 1.00 85.81 178 ILE A C 1
ATOM 1381 O O . ILE A 1 178 ? 21.778 -14.654 -28.505 1.00 85.81 178 ILE A O 1
ATOM 1385 N N . GLU A 1 179 ? 21.996 -14.042 -30.655 1.00 84.94 179 GLU A N 1
ATOM 1386 C CA . GLU A 1 179 ? 21.116 -12.879 -30.577 1.00 84.94 179 GLU A CA 1
ATOM 1387 C C . GLU A 1 179 ? 19.693 -13.252 -30.185 1.00 84.94 179 GLU A C 1
ATOM 1389 O O . GLU A 1 179 ? 19.155 -12.659 -29.250 1.00 84.94 179 GLU A O 1
ATOM 1394 N N . GLY A 1 180 ? 19.100 -14.258 -30.831 1.00 87.50 180 GLY A N 1
ATOM 1395 C CA . GLY A 1 180 ? 17.763 -14.728 -30.479 1.00 87.50 180 GLY A CA 1
ATOM 1396 C C . GLY A 1 180 ? 17.704 -15.241 -29.038 1.00 87.50 180 GLY A C 1
ATOM 1397 O O . GLY A 1 180 ? 16.821 -14.842 -28.281 1.00 87.50 180 GLY A O 1
ATOM 1398 N N . ILE A 1 181 ? 18.686 -16.048 -28.617 1.00 91.00 181 ILE A N 1
ATOM 1399 C CA . ILE A 1 181 ? 18.722 -16.642 -27.268 1.00 91.00 181 ILE A CA 1
ATOM 1400 C C . ILE A 1 181 ? 18.832 -15.560 -26.186 1.00 91.00 181 ILE A C 1
ATOM 1402 O O . ILE A 1 181 ? 18.021 -15.522 -25.257 1.00 91.00 181 ILE A O 1
ATOM 1406 N N . VAL A 1 182 ? 19.818 -14.665 -26.299 1.00 91.00 182 VAL A N 1
ATOM 1407 C CA . VAL A 1 182 ? 20.058 -13.607 -25.304 1.00 91.00 182 VAL A CA 1
ATOM 1408 C C . VAL A 1 182 ? 18.873 -12.643 -25.244 1.00 91.00 182 VAL A C 1
ATOM 1410 O O . VAL A 1 182 ? 18.430 -12.279 -24.151 1.00 91.00 182 VAL A O 1
ATOM 1413 N N . SER A 1 183 ? 18.314 -12.275 -26.399 1.00 90.31 183 SER A N 1
ATOM 1414 C CA . SER A 1 183 ? 17.165 -11.369 -26.464 1.00 90.31 183 SER A CA 1
ATOM 1415 C C . SER A 1 183 ? 15.904 -11.997 -25.856 1.00 90.31 183 SER A C 1
ATOM 1417 O O . SER A 1 183 ? 15.194 -11.320 -25.111 1.00 90.31 183 SER A O 1
ATOM 1419 N N . ILE A 1 184 ? 15.661 -13.302 -26.059 1.00 94.44 184 ILE A N 1
ATOM 1420 C CA . ILE A 1 184 ? 14.564 -14.028 -25.394 1.00 94.44 184 ILE A CA 1
ATOM 1421 C C . ILE A 1 184 ? 14.742 -13.999 -23.876 1.00 94.44 184 ILE A C 1
ATOM 1423 O O . ILE A 1 184 ? 13.812 -13.614 -23.165 1.00 94.44 184 ILE A O 1
ATOM 1427 N N . LEU A 1 185 ? 15.926 -14.351 -23.366 1.00 94.44 185 LEU A N 1
ATOM 1428 C CA . LEU A 1 185 ? 16.182 -14.367 -21.922 1.00 94.44 185 LEU A CA 1
ATOM 1429 C C . LEU A 1 185 ? 15.923 -12.997 -21.285 1.00 94.44 185 LEU A C 1
ATOM 1431 O O . LEU A 1 185 ? 15.240 -12.907 -20.262 1.00 94.44 185 LEU A O 1
ATOM 1435 N N . ILE A 1 186 ? 16.407 -11.924 -21.913 1.00 93.69 186 ILE A N 1
ATOM 1436 C CA . ILE A 1 186 ? 16.177 -10.559 -21.434 1.00 93.69 186 ILE A CA 1
ATOM 1437 C C . ILE A 1 186 ? 14.701 -10.162 -21.548 1.00 93.69 186 ILE A C 1
ATOM 1439 O O . ILE A 1 186 ? 14.155 -9.597 -20.597 1.00 93.69 186 ILE A O 1
ATOM 1443 N N . SER A 1 187 ? 14.016 -10.512 -22.642 1.00 94.31 187 SER A N 1
ATOM 1444 C CA . SER A 1 187 ? 12.586 -10.223 -22.807 1.00 94.31 187 SER A CA 1
ATOM 1445 C C . SER A 1 187 ? 11.733 -10.853 -21.699 1.00 94.31 187 SER A C 1
ATOM 1447 O O . SER A 1 187 ? 10.827 -10.201 -21.186 1.00 94.31 187 SER A O 1
ATOM 1449 N N . LEU A 1 188 ? 12.071 -12.062 -21.229 1.00 96.44 188 LEU A N 1
ATOM 1450 C CA . LEU A 1 188 ? 11.384 -12.718 -20.109 1.00 96.44 188 LEU A CA 1
ATOM 1451 C C . LEU A 1 188 ? 11.602 -11.983 -18.776 1.00 96.44 188 LEU A C 1
ATOM 1453 O O . LEU A 1 188 ? 10.674 -11.866 -17.968 1.00 96.44 188 LEU A O 1
ATOM 1457 N N . VAL A 1 189 ? 12.808 -11.454 -18.543 1.00 95.88 189 VAL A N 1
ATOM 1458 C CA . VAL A 1 189 ? 13.110 -10.629 -17.360 1.00 95.88 189 VAL A CA 1
ATOM 1459 C C . VAL A 1 189 ? 12.292 -9.336 -17.386 1.00 95.88 189 VAL A C 1
ATOM 1461 O O . VAL A 1 189 ? 11.641 -9.003 -16.390 1.00 95.88 189 VAL A O 1
ATOM 1464 N N . VAL A 1 190 ? 12.264 -8.642 -18.527 1.00 95.38 190 VAL A N 1
ATOM 1465 C CA . VAL A 1 190 ? 11.465 -7.422 -18.718 1.00 95.38 190 VAL A CA 1
ATOM 1466 C C . VAL A 1 190 ? 9.970 -7.719 -18.573 1.00 95.38 190 VAL A C 1
ATOM 1468 O O . VAL A 1 190 ? 9.268 -6.999 -17.861 1.00 95.38 190 VAL A O 1
ATOM 1471 N N . LEU A 1 191 ? 9.478 -8.809 -19.166 1.00 97.31 191 LEU A N 1
ATOM 1472 C CA . LEU A 1 191 ? 8.077 -9.220 -19.075 1.00 97.31 191 LEU A CA 1
ATOM 1473 C C . LEU A 1 191 ? 7.664 -9.428 -17.616 1.00 97.31 191 LEU A C 1
ATOM 1475 O O . LEU A 1 191 ? 6.646 -8.897 -17.168 1.00 97.31 191 LEU A O 1
ATOM 1479 N N . ARG A 1 192 ? 8.496 -10.125 -16.832 1.00 97.62 192 ARG A N 1
ATOM 1480 C CA . ARG A 1 192 ? 8.277 -10.286 -15.389 1.00 97.62 192 ARG A CA 1
ATOM 1481 C C . ARG A 1 192 ? 8.233 -8.935 -14.671 1.00 97.62 192 ARG A C 1
ATOM 1483 O O . ARG A 1 192 ? 7.388 -8.748 -13.794 1.00 97.62 192 ARG A O 1
ATOM 1490 N N . MET A 1 193 ? 9.107 -7.989 -15.016 1.00 95.56 193 MET A N 1
ATOM 1491 C CA . MET A 1 193 ? 9.081 -6.637 -14.440 1.00 95.56 193 MET A CA 1
ATOM 1492 C C . MET A 1 193 ? 7.779 -5.895 -14.764 1.00 95.56 193 MET A C 1
ATOM 1494 O O . MET A 1 193 ? 7.211 -5.261 -13.867 1.00 95.56 193 MET A O 1
ATOM 1498 N N . GLY A 1 194 ? 7.291 -6.003 -16.001 1.00 96.81 194 GLY A N 1
ATOM 1499 C CA . GLY A 1 194 ? 6.012 -5.444 -16.434 1.00 96.81 194 GLY A CA 1
ATOM 1500 C C . GLY A 1 194 ? 4.834 -6.039 -15.662 1.00 96.81 194 GLY A C 1
ATOM 1501 O O . GLY A 1 194 ? 4.081 -5.299 -15.027 1.00 96.81 194 GLY A O 1
ATOM 1502 N N . ILE A 1 195 ? 4.746 -7.374 -15.595 1.00 98.31 195 ILE A N 1
ATOM 1503 C CA . ILE A 1 195 ? 3.693 -8.102 -14.862 1.00 98.31 195 ILE A CA 1
ATOM 1504 C C . ILE A 1 195 ? 3.669 -7.707 -13.385 1.00 98.31 195 ILE A C 1
ATOM 1506 O O . ILE A 1 195 ? 2.607 -7.398 -12.846 1.00 98.31 195 ILE A O 1
ATOM 1510 N N . LEU A 1 196 ? 4.828 -7.672 -12.719 1.00 96.62 196 LEU A N 1
ATOM 1511 C CA . LEU A 1 196 ? 4.904 -7.256 -11.316 1.00 96.62 196 LEU A CA 1
ATOM 1512 C C . LEU A 1 196 ? 4.432 -5.809 -11.131 1.00 96.62 196 LEU A C 1
ATOM 1514 O O . LEU A 1 196 ? 3.731 -5.514 -10.171 1.00 96.62 196 LEU A O 1
ATOM 1518 N N . THR A 1 197 ? 4.776 -4.912 -12.056 1.00 96.06 197 THR A N 1
ATOM 1519 C CA . THR A 1 197 ? 4.366 -3.499 -11.999 1.00 96.06 197 THR A CA 1
ATOM 1520 C C . THR A 1 197 ? 2.862 -3.332 -12.180 1.00 96.06 197 THR A C 1
ATOM 1522 O O . THR A 1 197 ? 2.233 -2.643 -11.379 1.00 96.06 197 THR A O 1
ATOM 1525 N N . ALA A 1 198 ? 2.278 -4.005 -13.173 1.00 97.56 198 ALA A N 1
ATOM 1526 C CA . ALA A 1 198 ? 0.837 -4.004 -13.393 1.00 97.56 198 ALA A CA 1
ATOM 1527 C C . ALA A 1 198 ? 0.090 -4.611 -12.194 1.00 97.56 198 ALA A C 1
ATOM 1529 O O . ALA A 1 198 ? -0.858 -4.010 -11.691 1.00 97.56 198 ALA A O 1
ATOM 1530 N N . ARG A 1 199 ? 0.562 -5.752 -11.671 1.00 96.25 199 ARG A N 1
ATOM 1531 C CA . ARG A 1 199 ? -0.002 -6.395 -10.475 1.00 96.25 199 ARG A CA 1
ATOM 1532 C C . ARG A 1 199 ? 0.011 -5.458 -9.271 1.00 96.25 199 ARG A C 1
ATOM 1534 O O . ARG A 1 199 ? -1.016 -5.307 -8.618 1.00 96.25 199 ARG A O 1
ATOM 1541 N N . ASP A 1 200 ? 1.147 -4.829 -8.976 1.00 92.81 200 ASP A N 1
ATOM 1542 C CA . ASP A 1 200 ? 1.270 -3.924 -7.830 1.00 92.81 200 ASP A CA 1
ATOM 1543 C C . ASP A 1 200 ? 0.327 -2.712 -7.976 1.00 92.81 200 ASP A C 1
ATOM 1545 O O . ASP A 1 200 ? -0.222 -2.224 -6.986 1.00 92.81 200 ASP A O 1
ATOM 1549 N N . ALA A 1 201 ? 0.106 -2.223 -9.202 1.00 94.69 201 ALA A N 1
ATOM 1550 C CA . ALA A 1 201 ? -0.843 -1.143 -9.469 1.00 94.69 201 ALA A CA 1
ATOM 1551 C C . ALA A 1 201 ? -2.301 -1.601 -9.286 1.00 94.69 201 ALA A C 1
ATOM 1553 O O . ALA A 1 201 ? -3.074 -0.922 -8.611 1.00 94.69 201 ALA A O 1
ATOM 1554 N N . ILE A 1 202 ? -2.661 -2.783 -9.802 1.00 96.38 202 ILE A N 1
ATOM 1555 C CA . ILE A 1 202 ? -3.987 -3.396 -9.616 1.00 96.38 202 ILE A CA 1
ATOM 1556 C C . ILE A 1 202 ? -4.270 -3.634 -8.130 1.00 96.38 202 ILE A C 1
ATOM 1558 O O . ILE A 1 202 ? -5.348 -3.303 -7.650 1.00 96.38 202 ILE A O 1
ATOM 1562 N N . PHE A 1 203 ? -3.303 -4.150 -7.371 1.00 94.12 203 PHE A N 1
ATOM 1563 C CA . PHE A 1 203 ? -3.459 -4.384 -5.932 1.00 94.12 203 PHE A CA 1
ATOM 1564 C C . PHE A 1 203 ? -3.729 -3.084 -5.170 1.00 94.12 203 PHE A C 1
ATOM 1566 O O . PHE A 1 203 ? -4.606 -3.051 -4.309 1.00 94.12 203 PHE A O 1
ATOM 1573 N N . SER A 1 204 ? -3.049 -1.994 -5.531 1.00 92.06 204 SER A N 1
ATOM 1574 C CA . SER A 1 204 ? -3.337 -0.671 -4.967 1.00 92.06 204 SER A CA 1
ATOM 1575 C C . SER A 1 204 ? -4.736 -0.159 -5.356 1.00 92.06 204 SER A C 1
ATOM 1577 O O . SER A 1 204 ? -5.445 0.449 -4.550 1.00 92.06 204 SER A O 1
ATOM 1579 N N . LEU A 1 205 ? -5.193 -0.441 -6.581 1.00 94.31 205 LEU A N 1
ATOM 1580 C CA . LEU A 1 205 ? -6.547 -0.090 -7.022 1.00 94.31 205 LEU A CA 1
ATOM 1581 C C . LEU A 1 205 ? -7.630 -0.877 -6.270 1.00 94.31 205 LEU A C 1
ATOM 1583 O O . LEU A 1 205 ? -8.641 -0.274 -5.909 1.00 94.31 205 LEU A O 1
ATOM 1587 N N . MET A 1 206 ? -7.381 -2.155 -5.971 1.00 95.50 206 MET A N 1
ATOM 1588 C CA . MET A 1 206 ? -8.257 -3.055 -5.204 1.00 95.50 206 MET A CA 1
ATOM 1589 C C . MET A 1 206 ? -8.169 -2.871 -3.677 1.00 95.50 206 MET A C 1
ATOM 1591 O O . MET A 1 206 ? -8.677 -3.709 -2.938 1.00 95.50 206 MET A O 1
ATOM 1595 N N . ASP A 1 207 ? -7.527 -1.802 -3.193 1.00 93.88 207 ASP A N 1
ATOM 1596 C CA . ASP A 1 207 ? -7.400 -1.491 -1.762 1.00 93.88 207 ASP A CA 1
ATOM 1597 C C . ASP A 1 207 ? -6.699 -2.598 -0.941 1.00 93.88 207 ASP A C 1
ATOM 1599 O O . ASP A 1 207 ? -6.957 -2.772 0.250 1.00 93.88 207 ASP A O 1
ATOM 1603 N N . VAL A 1 208 ? -5.757 -3.328 -1.553 1.00 91.06 208 VAL A N 1
ATOM 1604 C CA . VAL A 1 208 ? -4.914 -4.294 -0.832 1.00 91.06 208 VAL A CA 1
ATOM 1605 C C . VAL A 1 208 ? -4.059 -3.562 0.206 1.00 91.06 208 VAL A C 1
ATOM 1607 O O . VAL A 1 208 ? -3.433 -2.538 -0.082 1.00 91.06 208 VAL A O 1
ATOM 1610 N N . SER A 1 209 ? -4.003 -4.116 1.421 1.00 89.31 209 SER A N 1
ATOM 1611 C CA . SER A 1 209 ? -3.221 -3.538 2.516 1.00 89.31 209 SER A CA 1
ATOM 1612 C C . SER A 1 209 ? -1.728 -3.447 2.156 1.00 89.31 209 SER A C 1
ATOM 1614 O O . SER A 1 209 ? -1.136 -4.454 1.756 1.00 89.31 209 SER A O 1
ATOM 1616 N N . PRO A 1 210 ? -1.091 -2.268 2.308 1.00 83.44 210 PRO A N 1
ATOM 1617 C CA . PRO A 1 210 ? 0.246 -2.003 1.777 1.00 83.44 210 PRO A CA 1
ATOM 1618 C C . PRO A 1 210 ? 1.358 -2.843 2.416 1.00 83.44 210 PRO A C 1
ATOM 1620 O O . PRO A 1 210 ? 2.268 -3.278 1.715 1.00 83.44 210 PRO A O 1
ATOM 1623 N N . SER A 1 211 ? 1.327 -3.078 3.735 1.00 88.62 211 SER A N 1
ATOM 1624 C CA . SER A 1 211 ? 2.259 -4.015 4.376 1.00 88.62 211 SER A CA 1
ATOM 1625 C C . SER A 1 211 ? 1.786 -4.498 5.750 1.00 88.62 211 SER A C 1
ATOM 1627 O O . SER A 1 211 ? 1.279 -3.731 6.572 1.00 88.62 211 SER A O 1
ATOM 1629 N N . LYS A 1 212 ? 2.043 -5.782 6.046 1.00 90.12 212 LYS A N 1
ATOM 1630 C CA . LYS A 1 212 ? 1.786 -6.375 7.374 1.00 90.12 212 LYS A CA 1
ATOM 1631 C C . LYS A 1 212 ? 2.616 -5.713 8.478 1.00 90.12 212 LYS A C 1
ATOM 1633 O O . LYS A 1 212 ? 2.204 -5.675 9.634 1.00 90.12 212 LYS A O 1
ATOM 1638 N N . GLU A 1 213 ? 3.798 -5.204 8.144 1.00 92.25 213 GLU A N 1
ATOM 1639 C CA . GLU A 1 213 ? 4.649 -4.470 9.084 1.00 92.25 213 GLU A CA 1
ATOM 1640 C C . GLU A 1 213 ? 4.019 -3.142 9.497 1.00 92.25 213 GLU A C 1
ATOM 1642 O O . GLU A 1 213 ? 4.016 -2.801 10.683 1.00 92.25 213 GLU A O 1
ATOM 1647 N N . LEU A 1 214 ? 3.436 -2.416 8.538 1.00 92.44 214 LEU A N 1
ATOM 1648 C CA . LEU A 1 214 ? 2.739 -1.173 8.824 1.00 92.44 214 LEU A CA 1
ATOM 1649 C C . LEU A 1 214 ? 1.505 -1.422 9.692 1.00 92.44 214 LEU A C 1
ATOM 1651 O O . LEU A 1 214 ? 1.305 -0.712 10.675 1.00 92.44 214 LEU A O 1
ATOM 1655 N N . GLU A 1 215 ? 0.729 -2.461 9.389 1.00 93.75 215 GLU A N 1
ATOM 1656 C CA . GLU A 1 215 ? -0.426 -2.864 10.195 1.00 93.75 215 GLU A CA 1
ATOM 1657 C C . GLU A 1 215 ? -0.023 -3.180 11.647 1.00 93.75 215 GLU A C 1
ATOM 1659 O O . GLU A 1 215 ? -0.611 -2.650 12.593 1.00 93.75 215 GLU A O 1
ATOM 1664 N N . LYS A 1 216 ? 1.054 -3.957 11.847 1.00 94.25 216 LYS A N 1
ATOM 1665 C CA . LYS A 1 216 ? 1.616 -4.237 13.182 1.00 94.25 216 LYS A CA 1
ATOM 1666 C C . LYS A 1 216 ? 2.064 -2.962 13.897 1.00 94.25 216 LYS A C 1
ATOM 1668 O O . LYS A 1 216 ? 1.823 -2.816 15.098 1.00 94.25 216 LYS A O 1
ATOM 1673 N N . LYS A 1 217 ? 2.704 -2.033 13.180 1.00 95.12 217 LYS A N 1
ATOM 1674 C CA . LYS A 1 217 ? 3.134 -0.741 13.731 1.00 95.12 217 LYS A CA 1
ATOM 1675 C C . LYS A 1 217 ? 1.933 0.088 14.185 1.00 95.12 217 LYS A C 1
ATOM 1677 O O . LYS A 1 217 ? 1.944 0.587 15.309 1.00 95.12 217 LYS A O 1
ATOM 1682 N N . VAL A 1 218 ? 0.893 0.192 13.356 1.00 96.12 218 VAL A N 1
ATOM 1683 C CA . VAL A 1 218 ? -0.364 0.880 13.692 1.00 96.12 218 VAL A CA 1
ATOM 1684 C C . VAL A 1 218 ? -1.007 0.233 14.916 1.00 96.12 218 VAL A C 1
ATOM 1686 O O . VAL A 1 218 ? -1.295 0.936 15.883 1.00 96.12 218 VAL A O 1
ATOM 1689 N N . LYS A 1 219 ? -1.122 -1.102 14.951 1.00 96.50 219 LYS A N 1
ATOM 1690 C CA . LYS A 1 219 ? -1.653 -1.833 16.111 1.00 96.50 219 LYS A CA 1
ATOM 1691 C C . LYS A 1 219 ? -0.915 -1.477 17.397 1.00 96.50 219 LYS A C 1
ATOM 1693 O O . LYS A 1 219 ? -1.542 -1.117 18.386 1.00 96.50 219 LYS A O 1
ATOM 1698 N N . LYS A 1 220 ? 0.421 -1.519 17.369 1.00 96.44 220 LYS A N 1
ATOM 1699 C CA . LYS A 1 220 ? 1.265 -1.196 18.528 1.00 96.44 220 LYS A CA 1
ATOM 1700 C C . LYS A 1 220 ? 1.052 0.242 19.012 1.00 96.44 220 LYS A C 1
ATOM 1702 O O . LYS A 1 220 ? 1.029 0.479 20.216 1.00 96.44 220 LYS A O 1
ATOM 1707 N N . ILE A 1 221 ? 0.877 1.194 18.092 1.00 96.00 221 ILE A N 1
ATOM 1708 C CA . ILE A 1 221 ? 0.588 2.593 18.434 1.00 96.00 221 ILE A CA 1
ATOM 1709 C C . ILE A 1 221 ? -0.766 2.700 19.140 1.00 96.00 221 ILE A C 1
ATOM 1711 O O . ILE A 1 221 ? -0.820 3.278 20.225 1.00 96.00 221 ILE A O 1
ATOM 1715 N N . ILE A 1 222 ? -1.827 2.113 18.575 1.00 96.75 222 ILE A N 1
ATOM 1716 C CA . ILE A 1 222 ? -3.182 2.173 19.146 1.00 96.75 222 ILE A CA 1
ATOM 1717 C C . ILE A 1 222 ? -3.210 1.506 20.527 1.00 96.75 222 ILE A C 1
ATOM 1719 O O . ILE A 1 222 ? -3.656 2.112 21.496 1.00 96.75 222 ILE A O 1
ATOM 1723 N N . SER A 1 223 ? -2.655 0.297 20.648 1.00 95.94 223 SER A N 1
ATOM 1724 C CA . SER A 1 223 ? -2.617 -0.451 21.913 1.00 95.94 223 SER A CA 1
ATOM 1725 C C . SER A 1 223 ? -1.782 0.223 23.009 1.00 95.94 223 SER A C 1
ATOM 1727 O O . SER A 1 223 ? -1.920 -0.124 24.175 1.00 95.94 223 SER A O 1
ATOM 1729 N N . SER A 1 224 ? -0.918 1.186 22.670 1.00 95.44 224 SER A N 1
ATOM 1730 C CA . SER A 1 224 ? -0.130 1.941 23.658 1.00 95.44 224 SER A CA 1
ATOM 1731 C C . SER A 1 224 ? -0.899 3.082 24.336 1.00 95.44 224 SER A C 1
ATOM 1733 O O . SER A 1 224 ? -0.333 3.793 25.16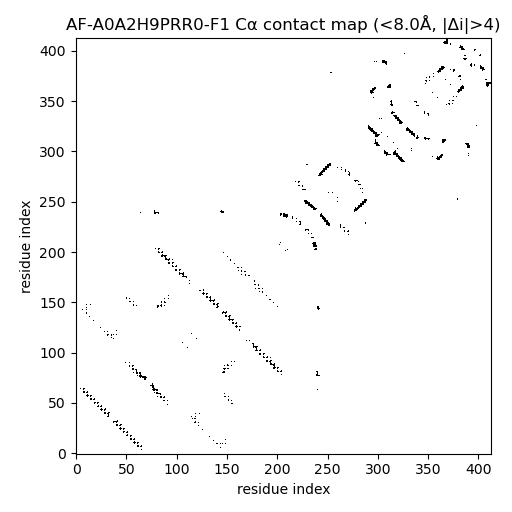8 1.00 95.44 224 SER A O 1
ATOM 1735 N N . ILE A 1 225 ? -2.147 3.335 23.936 1.00 94.31 225 ILE A N 1
ATOM 1736 C CA . ILE A 1 225 ? -2.948 4.453 24.437 1.00 94.31 225 ILE A CA 1
ATOM 1737 C C . ILE A 1 225 ? -3.790 3.990 25.625 1.00 94.31 225 ILE A C 1
ATOM 1739 O O . ILE A 1 225 ? -4.523 3.008 25.553 1.00 94.31 225 ILE A O 1
ATOM 1743 N N . SER A 1 226 ? -3.692 4.726 26.733 1.00 91.44 226 SER A N 1
ATOM 1744 C CA . SER A 1 226 ? -4.459 4.435 27.946 1.00 91.44 226 SER A CA 1
ATOM 1745 C C . SER A 1 226 ? -5.965 4.526 27.686 1.00 91.44 226 SER A C 1
ATOM 1747 O O . SER A 1 226 ? -6.443 5.494 27.095 1.00 91.44 226 SER A O 1
ATOM 1749 N N . GLY A 1 227 ? -6.707 3.519 28.151 1.00 87.44 227 GLY A N 1
ATOM 1750 C CA . GLY A 1 227 ? -8.151 3.386 27.937 1.00 87.44 227 GLY A CA 1
ATOM 1751 C C . GLY A 1 227 ? -8.538 2.480 26.764 1.00 87.44 227 GLY A C 1
ATOM 1752 O O . GLY A 1 227 ? -9.709 2.114 26.665 1.00 87.44 227 GLY A O 1
ATOM 1753 N N . VAL A 1 228 ? -7.575 2.078 25.928 1.00 94.12 228 VAL A N 1
ATOM 1754 C CA . VAL A 1 228 ? -7.758 1.038 24.909 1.00 94.12 228 VAL A CA 1
ATOM 1755 C C . VAL A 1 228 ? -7.578 -0.336 25.550 1.00 94.12 228 VAL A C 1
ATOM 1757 O O . VAL A 1 228 ? -6.524 -0.634 26.103 1.00 94.12 228 VAL A O 1
ATOM 1760 N N . GLU A 1 229 ? -8.606 -1.175 25.466 1.00 92.94 229 GLU A N 1
ATOM 1761 C CA . GLU A 1 229 ? -8.601 -2.541 26.005 1.00 92.94 229 GLU A CA 1
ATOM 1762 C C . GLU A 1 229 ? -8.251 -3.579 24.926 1.00 92.94 229 GLU A C 1
ATOM 1764 O O . GLU A 1 229 ? -7.593 -4.575 25.207 1.00 92.94 229 GLU A O 1
ATOM 1769 N N . ASP A 1 230 ? -8.686 -3.359 23.681 1.00 93.56 230 ASP A N 1
ATOM 1770 C CA . ASP A 1 230 ? -8.412 -4.254 22.549 1.00 93.56 230 ASP A CA 1
ATOM 1771 C C . ASP A 1 230 ? -8.509 -3.491 21.216 1.00 93.56 230 ASP A C 1
ATOM 1773 O O . ASP A 1 230 ? -9.170 -2.455 21.126 1.00 93.56 230 ASP A O 1
ATOM 1777 N N . VAL A 1 231 ? -7.853 -4.005 20.174 1.00 95.19 231 VAL A N 1
ATOM 1778 C CA . VAL A 1 231 ? -7.832 -3.419 18.824 1.00 95.19 231 VAL A CA 1
ATOM 1779 C C . VAL A 1 231 ? -8.086 -4.515 17.800 1.00 95.19 231 VAL A C 1
ATOM 1781 O O . VAL A 1 231 ? -7.344 -5.501 17.730 1.00 95.19 231 VAL A O 1
ATOM 1784 N N . LYS A 1 232 ? -9.116 -4.324 16.977 1.00 93.00 232 LYS A N 1
ATOM 1785 C CA . LYS A 1 232 ? -9.568 -5.272 15.958 1.00 93.00 232 LYS A CA 1
ATOM 1786 C C . LYS A 1 232 ? -9.722 -4.593 14.602 1.00 93.00 232 LYS A C 1
ATOM 1788 O O . LYS A 1 232 ? -9.857 -3.380 14.529 1.00 93.00 232 LYS A O 1
ATOM 1793 N N . HIS A 1 233 ? -9.734 -5.407 13.547 1.00 91.75 233 HIS A N 1
ATOM 1794 C CA . HIS A 1 233 ? -10.063 -4.978 12.184 1.00 91.75 233 HIS A CA 1
ATOM 1795 C C . HIS A 1 233 ? -9.274 -3.742 11.724 1.00 91.75 233 HIS A C 1
ATOM 1797 O O . HIS A 1 233 ? -9.862 -2.749 11.314 1.00 91.75 233 HIS A O 1
ATOM 1803 N N . ILE A 1 234 ? -7.939 -3.794 11.811 1.00 95.12 234 ILE A N 1
ATOM 1804 C CA . ILE A 1 234 ? -7.104 -2.740 11.226 1.00 95.12 234 ILE A CA 1
ATOM 1805 C C . ILE A 1 234 ? -7.135 -2.926 9.714 1.00 95.12 234 ILE A C 1
ATOM 1807 O O . ILE A 1 234 ? -6.596 -3.899 9.193 1.00 95.12 234 ILE A O 1
ATOM 1811 N N . MET A 1 235 ? -7.767 -1.988 9.025 1.00 94.62 235 MET A N 1
ATOM 1812 C CA . MET A 1 235 ? -7.883 -1.987 7.575 1.00 94.62 235 MET A CA 1
ATOM 1813 C C . MET A 1 235 ? -7.099 -0.790 7.057 1.00 94.62 235 MET A C 1
ATOM 1815 O O . MET A 1 235 ? -7.318 0.341 7.482 1.00 94.62 235 MET A O 1
ATOM 1819 N N . LEU A 1 236 ? -6.124 -1.049 6.192 1.00 95.19 236 LEU A N 1
ATOM 1820 C CA . LEU A 1 236 ? -5.286 -0.035 5.562 1.00 95.19 236 LEU A CA 1
ATOM 1821 C C . LEU A 1 236 ? -5.417 -0.183 4.055 1.00 95.19 236 LEU A C 1
ATOM 1823 O O . LEU A 1 236 ? -5.430 -1.303 3.553 1.00 95.19 236 LEU A O 1
ATOM 1827 N N . ARG A 1 237 ? -5.450 0.937 3.341 1.00 93.69 237 ARG A N 1
ATOM 1828 C CA . ARG A 1 237 ? -5.490 0.964 1.879 1.00 93.69 237 ARG A CA 1
ATOM 1829 C C . ARG A 1 237 ? -4.662 2.108 1.319 1.00 93.69 237 ARG A C 1
ATOM 1831 O O . ARG A 1 237 ? -4.554 3.169 1.940 1.00 93.69 237 ARG A O 1
ATOM 1838 N N . SER A 1 238 ? -4.098 1.894 0.139 1.00 91.06 238 SER A N 1
ATOM 1839 C CA . SER A 1 238 ? -3.293 2.888 -0.570 1.00 91.06 238 SER A CA 1
ATOM 1840 C C . SER A 1 238 ? -4.139 3.684 -1.562 1.00 91.06 238 SER A C 1
ATOM 1842 O O . SER A 1 238 ? -5.055 3.165 -2.196 1.00 91.06 238 SER A O 1
ATOM 1844 N N . SER A 1 239 ? -3.826 4.967 -1.707 1.00 91.19 239 SER A N 1
ATOM 1845 C CA . SER A 1 239 ? -4.414 5.846 -2.715 1.00 91.19 239 SER A CA 1
ATOM 1846 C C . SER A 1 239 ? -3.346 6.841 -3.158 1.00 91.19 239 SER A C 1
ATOM 1848 O O . SER A 1 239 ? -3.011 7.791 -2.442 1.00 91.19 239 SER A O 1
ATOM 1850 N N . GLY A 1 240 ? -2.749 6.571 -4.316 1.00 88.94 240 GLY A N 1
ATOM 1851 C CA . GLY A 1 240 ? -1.516 7.208 -4.760 1.00 88.94 240 GLY A CA 1
ATOM 1852 C C . GLY A 1 240 ? -0.411 7.078 -3.701 1.00 88.94 240 GLY A C 1
ATOM 1853 O O . GLY A 1 240 ? -0.198 5.983 -3.174 1.00 88.94 240 GLY A O 1
ATOM 1854 N N . PRO A 1 241 ? 0.252 8.184 -3.311 1.00 88.31 241 PRO A N 1
ATOM 1855 C CA . PRO A 1 241 ? 1.300 8.153 -2.293 1.00 88.31 241 PRO A CA 1
ATOM 1856 C C . PRO A 1 241 ? 0.792 8.134 -0.845 1.00 88.31 241 PRO A C 1
ATOM 1858 O O . PRO A 1 241 ? 1.604 8.090 0.087 1.00 88.31 241 PRO A O 1
ATOM 1861 N N . PHE A 1 242 ? -0.524 8.183 -0.635 1.00 91.00 242 PHE A N 1
ATOM 1862 C CA . PHE A 1 242 ? -1.146 8.297 0.681 1.00 91.00 242 PHE A CA 1
ATOM 1863 C C . PHE A 1 242 ? -1.793 6.986 1.126 1.00 91.00 242 PHE A C 1
ATOM 1865 O O . PHE A 1 242 ? -2.236 6.182 0.308 1.00 91.00 242 PHE A O 1
ATOM 1872 N N . ILE A 1 243 ? -1.882 6.792 2.441 1.00 91.94 243 ILE A N 1
ATOM 1873 C CA . ILE A 1 243 ? -2.539 5.638 3.059 1.00 91.94 243 ILE A CA 1
ATOM 1874 C C . ILE A 1 243 ? -3.762 6.119 3.834 1.00 91.94 243 ILE A C 1
ATOM 1876 O O . ILE A 1 243 ? -3.688 7.073 4.607 1.00 91.94 243 ILE A O 1
ATOM 1880 N N . PHE A 1 244 ? -4.881 5.434 3.648 1.00 93.31 244 PHE A N 1
ATOM 1881 C CA . PHE A 1 244 ? -6.098 5.613 4.428 1.00 93.31 244 PHE A CA 1
ATOM 1882 C C . PHE A 1 244 ? -6.268 4.394 5.322 1.00 93.31 244 PHE A C 1
ATOM 1884 O O . PHE A 1 244 ? -5.971 3.275 4.900 1.00 93.31 244 PHE A O 1
ATOM 1891 N N . GLY A 1 245 ? -6.714 4.604 6.554 1.00 95.00 245 GLY A N 1
ATOM 1892 C CA . GLY A 1 245 ? -6.893 3.510 7.493 1.00 95.00 245 GLY A CA 1
ATOM 1893 C C . GLY A 1 245 ? -8.144 3.630 8.338 1.00 95.00 245 GLY A C 1
ATOM 1894 O O . GLY A 1 245 ? -8.709 4.708 8.499 1.00 95.00 245 GLY A O 1
ATOM 1895 N N . GLU A 1 246 ? -8.546 2.508 8.905 1.00 96.06 246 GLU A N 1
ATOM 1896 C CA . GLU A 1 246 ? -9.596 2.438 9.906 1.00 96.06 246 GLU A CA 1
ATOM 1897 C C . GLU A 1 246 ? -9.347 1.277 10.871 1.00 96.06 246 GLU A C 1
ATOM 1899 O O . GLU A 1 246 ? -8.577 0.354 10.583 1.00 96.06 246 GLU A O 1
ATOM 1904 N N . SER A 1 247 ? -9.935 1.358 12.063 1.00 97.00 247 SER A N 1
ATOM 1905 C CA . SER A 1 247 ? -9.799 0.320 13.086 1.00 97.00 247 SER A CA 1
ATOM 1906 C C . SER A 1 247 ? -10.960 0.324 14.068 1.00 97.00 247 SER A C 1
ATOM 1908 O O . SER A 1 247 ? -11.515 1.377 14.393 1.00 97.00 247 SER A O 1
ATOM 1910 N N . HIS A 1 248 ? -11.278 -0.858 14.593 1.00 97.06 248 HIS A N 1
ATOM 1911 C CA . HIS A 1 248 ? -12.232 -1.042 15.678 1.00 97.06 248 HIS A CA 1
ATOM 1912 C C . HIS A 1 248 ? -11.476 -1.094 17.004 1.00 97.06 248 HIS A C 1
ATOM 1914 O O . HIS A 1 248 ? -10.645 -1.975 17.243 1.00 97.06 248 HIS A O 1
ATOM 1920 N N . VAL A 1 249 ? -11.774 -0.158 17.896 1.00 96.62 249 VAL A N 1
ATOM 1921 C CA . VAL A 1 249 ? -11.075 -0.003 19.171 1.00 96.62 249 VAL A CA 1
ATOM 1922 C C . VAL A 1 249 ? -12.044 -0.251 20.308 1.00 96.62 249 VAL A C 1
ATOM 1924 O O . VAL A 1 249 ? -13.082 0.400 20.414 1.00 96.62 249 VAL A O 1
ATOM 1927 N N . LYS A 1 250 ? -11.698 -1.194 21.184 1.00 94.62 250 LYS A N 1
ATOM 1928 C CA . LYS A 1 250 ? -12.519 -1.530 22.342 1.00 94.62 250 LYS A CA 1
ATOM 1929 C C . LYS A 1 250 ? -12.108 -0.716 23.551 1.00 94.62 250 LYS A C 1
ATOM 1931 O O . LYS A 1 250 ? -10.942 -0.737 23.940 1.00 94.62 250 LYS A O 1
ATOM 1936 N N . ILE A 1 251 ? -13.081 -0.071 24.183 1.00 93.94 251 ILE A N 1
ATOM 1937 C CA . ILE A 1 251 ? -12.902 0.694 25.423 1.00 93.94 251 ILE A CA 1
ATOM 1938 C C . ILE A 1 251 ? -13.880 0.218 26.500 1.00 93.94 251 ILE A C 1
ATOM 1940 O O . ILE A 1 251 ? -14.854 -0.481 26.220 1.00 93.94 251 ILE A O 1
ATOM 1944 N N . ARG A 1 252 ? -13.656 0.587 27.762 1.00 86.12 252 ARG A N 1
ATOM 1945 C CA . ARG A 1 252 ? -14.551 0.190 28.864 1.00 86.12 252 ARG A CA 1
ATOM 1946 C C . ARG A 1 252 ? -15.974 0.728 28.665 1.00 86.12 252 ARG A C 1
ATOM 1948 O O . ARG A 1 252 ? -16.156 1.895 28.345 1.00 86.12 252 ARG A O 1
ATOM 1955 N N . LYS A 1 253 ? -16.983 -0.101 28.969 1.00 82.62 253 LYS A N 1
ATOM 1956 C CA . LYS A 1 253 ? -18.416 0.234 28.822 1.00 82.62 253 LYS A CA 1
ATOM 1957 C C . LYS A 1 253 ? -18.834 1.543 29.501 1.00 82.62 253 LYS A C 1
ATOM 1959 O O . LYS A 1 253 ? -19.671 2.247 28.963 1.00 82.62 253 LYS A O 1
ATOM 1964 N N . HIS A 1 254 ? -18.277 1.844 30.675 1.00 80.06 254 HIS A N 1
ATOM 1965 C CA . HIS A 1 254 ? -18.689 2.981 31.512 1.00 80.06 254 HIS A CA 1
ATOM 1966 C C . HIS A 1 254 ? -18.009 4.309 31.149 1.00 80.06 254 HIS A C 1
ATOM 1968 O O . HIS A 1 254 ? -18.117 5.279 31.894 1.00 80.06 254 HIS A O 1
ATOM 1974 N N . VAL A 1 255 ? -17.270 4.350 30.039 1.00 83.38 255 VAL A N 1
ATOM 1975 C CA . VAL A 1 255 ? -16.660 5.581 29.532 1.00 83.38 255 VAL A CA 1
ATOM 1976 C C . VAL A 1 255 ? -17.743 6.403 28.833 1.00 83.38 255 VAL A C 1
ATOM 1978 O O . VAL A 1 255 ? -18.482 5.877 28.005 1.00 83.38 255 VAL A O 1
ATOM 1981 N N . ASN A 1 256 ? -17.856 7.687 29.178 1.00 86.75 256 ASN A N 1
ATOM 1982 C CA . ASN A 1 256 ? -18.791 8.591 28.509 1.00 86.75 256 ASN A CA 1
ATOM 1983 C C . ASN A 1 256 ? -18.325 8.920 27.075 1.00 86.75 256 ASN A C 1
ATOM 1985 O O . ASN A 1 256 ? -17.162 8.722 26.723 1.00 86.75 256 ASN A O 1
ATOM 1989 N N . VAL A 1 257 ? -19.235 9.441 26.247 1.00 92.31 257 VAL A N 1
ATOM 1990 C CA . VAL A 1 257 ? -18.960 9.718 24.824 1.00 92.31 257 VAL A CA 1
ATOM 1991 C C . VAL A 1 257 ? -17.813 10.717 24.647 1.00 92.31 257 VAL A C 1
ATOM 1993 O O . VAL A 1 257 ? -16.941 10.483 23.818 1.00 92.31 257 VAL A O 1
ATOM 1996 N N . ASN A 1 258 ? -17.747 11.766 25.473 1.00 91.44 258 ASN A N 1
ATOM 1997 C CA . ASN A 1 258 ? -16.671 12.762 25.404 1.00 91.44 258 ASN A CA 1
ATOM 1998 C C . ASN A 1 258 ? -15.296 12.122 25.612 1.00 91.44 258 ASN A C 1
ATOM 2000 O O . ASN A 1 258 ? -14.377 12.328 24.828 1.00 91.44 258 ASN A O 1
ATOM 2004 N N . ARG A 1 259 ? -15.158 11.270 26.630 1.00 90.06 259 ARG A N 1
ATOM 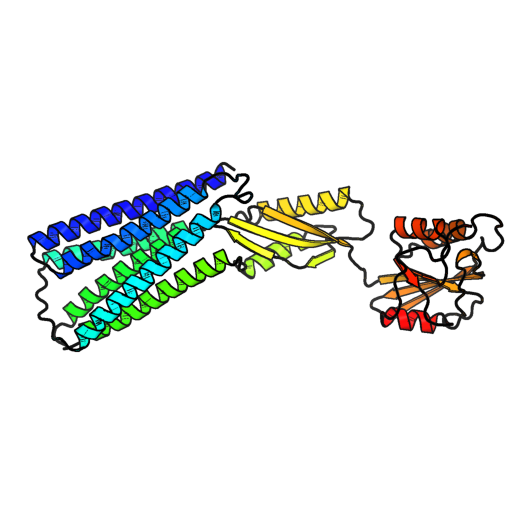2005 C CA . ARG A 1 259 ? -13.898 10.589 26.914 1.00 90.06 259 ARG A CA 1
ATOM 2006 C C . ARG A 1 259 ? -13.557 9.541 25.857 1.00 90.06 259 ARG A C 1
ATOM 2008 O O . ARG A 1 259 ? -12.382 9.330 25.572 1.00 90.06 259 ARG A O 1
ATOM 2015 N N . ALA A 1 260 ? -14.560 8.883 25.283 1.00 94.25 260 ALA A N 1
ATOM 2016 C CA . ALA A 1 260 ? -14.370 7.986 24.150 1.00 94.25 260 ALA A CA 1
ATOM 2017 C C . ALA A 1 260 ? -13.825 8.753 22.929 1.00 94.25 260 ALA A C 1
ATOM 2019 O O . ALA A 1 260 ? -12.850 8.313 22.320 1.00 94.25 260 ALA A O 1
ATOM 2020 N N . HIS A 1 261 ? -14.389 9.929 22.640 1.00 94.62 261 HIS A N 1
ATOM 2021 C CA . HIS A 1 261 ? -13.928 10.817 21.575 1.00 94.62 261 HIS A CA 1
ATOM 2022 C C . HIS A 1 261 ? -12.488 11.297 21.809 1.00 94.62 261 HIS A C 1
ATOM 2024 O O . HIS A 1 261 ? -11.654 11.130 20.928 1.00 94.62 261 HIS A O 1
ATOM 2030 N N . GLU A 1 262 ? -12.138 11.732 23.025 1.00 94.62 262 GLU A N 1
ATOM 2031 C CA . GLU A 1 262 ? -10.754 12.097 23.371 1.00 94.62 262 GLU A CA 1
ATOM 2032 C C . GLU A 1 262 ? -9.749 10.949 23.160 1.00 94.62 262 GLU A C 1
ATOM 2034 O O . GLU A 1 262 ? -8.583 11.183 22.836 1.00 94.62 262 GLU A O 1
ATOM 2039 N N . ILE A 1 263 ? -10.160 9.696 23.400 1.00 94.62 263 ILE A N 1
ATOM 2040 C CA . ILE A 1 263 ? -9.315 8.524 23.132 1.00 94.62 263 ILE A CA 1
ATOM 2041 C C . ILE A 1 263 ? -9.127 8.356 21.620 1.00 94.62 263 ILE A C 1
ATOM 2043 O O . ILE A 1 263 ? -7.996 8.131 21.189 1.00 94.62 263 ILE A O 1
ATOM 2047 N N . ALA A 1 264 ? -10.195 8.483 20.827 1.00 96.12 264 ALA A N 1
ATOM 2048 C CA . ALA A 1 264 ? -10.113 8.428 19.368 1.00 96.12 264 ALA A CA 1
ATOM 2049 C C . ALA A 1 264 ? -9.205 9.531 18.801 1.00 96.12 264 ALA A C 1
ATOM 2051 O O . ALA A 1 264 ? -8.279 9.207 18.059 1.00 96.12 264 ALA A O 1
ATOM 2052 N N . ASP A 1 265 ? -9.365 10.784 19.232 1.00 95.19 265 ASP A N 1
ATOM 2053 C CA . ASP A 1 265 ? -8.528 11.906 18.786 1.00 95.19 265 ASP A CA 1
ATOM 2054 C C . ASP A 1 265 ? -7.046 11.654 19.089 1.00 95.19 265 ASP A C 1
ATOM 2056 O O . ASP A 1 265 ? -6.183 11.774 18.217 1.00 95.19 265 ASP A O 1
ATOM 2060 N N . LYS A 1 266 ? -6.735 11.188 20.307 1.00 95.88 266 LYS A N 1
ATOM 2061 C CA . LYS A 1 266 ? -5.362 10.811 20.685 1.00 95.88 266 LYS A CA 1
ATOM 2062 C C . LYS A 1 266 ? -4.803 9.694 19.813 1.00 95.88 266 LYS A C 1
ATOM 2064 O O . LYS A 1 266 ? -3.604 9.696 19.520 1.00 95.88 266 LYS A O 1
ATOM 2069 N N . ILE A 1 267 ? -5.630 8.722 19.425 1.00 96.25 267 ILE A N 1
ATOM 2070 C CA . ILE A 1 267 ? -5.224 7.662 18.499 1.00 96.25 267 ILE A CA 1
ATOM 2071 C C . ILE A 1 267 ? -4.877 8.267 17.138 1.00 96.25 267 ILE A C 1
ATOM 2073 O O . ILE A 1 267 ? -3.779 8.018 16.631 1.00 96.25 267 ILE A O 1
ATOM 2077 N N . GLU A 1 268 ? -5.766 9.080 16.571 1.00 95.38 268 GLU A N 1
ATOM 2078 C CA . GLU A 1 268 ? -5.563 9.709 15.267 1.00 95.38 268 GLU A CA 1
ATOM 2079 C C . GLU A 1 268 ? -4.300 10.577 15.231 1.00 95.38 268 GLU A C 1
ATOM 2081 O O . GLU A 1 268 ? -3.477 10.447 14.319 1.00 95.38 268 GLU A O 1
ATOM 2086 N N . GLU A 1 269 ? -4.099 11.423 16.242 1.00 93.88 269 GLU A N 1
ATOM 2087 C CA . GLU A 1 269 ? -2.915 12.274 16.369 1.00 93.88 269 GLU A CA 1
ATOM 2088 C C . GLU A 1 269 ? -1.626 11.451 16.460 1.00 93.88 269 GLU A C 1
ATOM 2090 O O . GLU A 1 269 ? -0.643 11.720 15.757 1.00 93.88 269 GLU A O 1
ATOM 2095 N N . LYS A 1 270 ? -1.616 10.412 17.306 1.00 95.50 270 LYS A N 1
ATOM 2096 C CA . LYS A 1 270 ? -0.431 9.572 17.510 1.00 95.50 270 LYS A CA 1
ATOM 2097 C C . LYS A 1 270 ? -0.097 8.780 16.247 1.00 95.50 270 LYS A C 1
ATOM 2099 O O . LYS A 1 270 ? 1.087 8.652 15.924 1.00 95.50 270 LYS A O 1
ATOM 2104 N N . ILE A 1 271 ? -1.097 8.302 15.505 1.00 95.44 271 ILE A N 1
ATOM 2105 C CA . ILE A 1 271 ? -0.896 7.655 14.202 1.00 95.44 271 ILE A CA 1
ATOM 2106 C C . ILE A 1 271 ? -0.301 8.651 13.201 1.00 95.44 271 ILE A C 1
ATOM 2108 O O . ILE A 1 271 ? 0.780 8.383 12.673 1.00 95.44 271 ILE A O 1
ATOM 2112 N N . LYS A 1 272 ? -0.928 9.821 13.005 1.00 91.12 272 LYS A N 1
ATOM 2113 C CA . LYS A 1 272 ? -0.457 10.861 12.066 1.00 91.12 272 LYS A CA 1
ATOM 2114 C C . LYS A 1 272 ? 0.979 11.312 12.369 1.00 91.12 272 LYS A C 1
ATOM 2116 O O . LYS A 1 272 ? 1.766 11.548 11.452 1.00 91.12 272 LYS A O 1
ATOM 2121 N N . LYS A 1 273 ? 1.364 11.383 13.649 1.00 92.25 273 LYS A N 1
ATOM 2122 C CA . LYS A 1 273 ? 2.728 11.751 14.071 1.00 92.25 273 LYS A CA 1
ATOM 2123 C C . LYS A 1 273 ? 3.768 10.660 13.780 1.00 92.25 273 LYS A C 1
ATOM 2125 O O . LYS A 1 273 ? 4.891 10.979 13.390 1.00 92.25 273 LYS A O 1
ATOM 2130 N N . ASN A 1 274 ? 3.419 9.385 13.969 1.00 93.81 274 ASN A N 1
ATOM 2131 C CA . ASN A 1 274 ? 4.356 8.254 13.867 1.00 93.81 274 ASN A CA 1
ATOM 2132 C C . ASN A 1 274 ? 4.400 7.593 12.478 1.00 93.81 274 ASN A C 1
ATOM 2134 O O . ASN A 1 274 ? 5.350 6.860 12.165 1.00 93.81 274 ASN A O 1
ATOM 2138 N N . VAL A 1 275 ? 3.381 7.825 11.652 1.00 90.94 275 VAL A N 1
ATOM 2139 C CA . VAL A 1 275 ? 3.245 7.275 10.302 1.00 90.94 275 VAL A CA 1
ATOM 2140 C C . VAL A 1 275 ? 2.836 8.398 9.353 1.00 90.94 275 VAL A C 1
ATOM 2142 O O . VAL A 1 275 ? 1.659 8.640 9.109 1.00 90.94 275 VAL A O 1
ATOM 2145 N N . LYS A 1 276 ? 3.836 9.088 8.794 1.00 87.25 276 LYS A N 1
ATOM 2146 C CA . LYS A 1 276 ? 3.624 10.274 7.946 1.00 87.25 276 LYS A CA 1
ATOM 2147 C C . LYS A 1 276 ? 2.873 9.979 6.641 1.00 87.25 276 LYS A C 1
ATOM 2149 O O . LYS A 1 276 ? 2.367 10.916 6.035 1.00 87.25 276 LYS A O 1
ATOM 2154 N N . GLN A 1 277 ? 2.836 8.719 6.198 1.00 87.25 277 GLN A N 1
ATOM 2155 C CA . GLN A 1 277 ? 2.096 8.294 5.006 1.00 87.25 277 GLN A CA 1
ATOM 2156 C C . GLN A 1 277 ? 0.583 8.184 5.240 1.00 87.25 277 GLN A C 1
ATOM 2158 O O . GLN A 1 277 ? -0.170 8.228 4.268 1.00 87.25 277 GLN A O 1
ATOM 2163 N N . ILE A 1 278 ? 0.135 8.015 6.493 1.00 91.38 278 ILE A N 1
ATOM 2164 C CA . ILE A 1 278 ? -1.293 7.909 6.804 1.00 91.38 278 ILE A CA 1
ATOM 2165 C C . ILE A 1 278 ? -1.910 9.301 6.751 1.00 91.38 278 ILE A C 1
ATOM 2167 O O . ILE A 1 278 ? -1.590 10.189 7.539 1.00 91.38 278 ILE A O 1
ATOM 2171 N N . GLU A 1 279 ? -2.805 9.461 5.791 1.00 87.94 279 GLU A N 1
ATOM 2172 C CA . GLU A 1 279 ? -3.497 10.698 5.479 1.00 87.94 279 GLU A CA 1
ATOM 2173 C C . GLU A 1 279 ? -4.710 10.907 6.382 1.00 87.94 279 GLU A C 1
ATOM 2175 O O . GLU A 1 279 ? -4.885 11.968 6.986 1.00 87.94 279 GLU A O 1
ATOM 2180 N N . SER A 1 280 ? -5.524 9.861 6.491 1.00 90.62 280 SER A N 1
ATOM 2181 C CA . SER A 1 280 ? -6.709 9.812 7.334 1.00 90.62 280 SER A CA 1
ATOM 2182 C C . SER A 1 280 ? -6.793 8.449 8.004 1.00 90.62 280 SER A C 1
ATOM 2184 O O . SER A 1 280 ? -6.471 7.429 7.388 1.00 90.62 280 SER A O 1
ATOM 2186 N N . PHE A 1 281 ? -7.214 8.446 9.265 1.00 94.88 281 PHE A N 1
ATOM 2187 C CA . PHE A 1 281 ? -7.435 7.234 10.033 1.00 94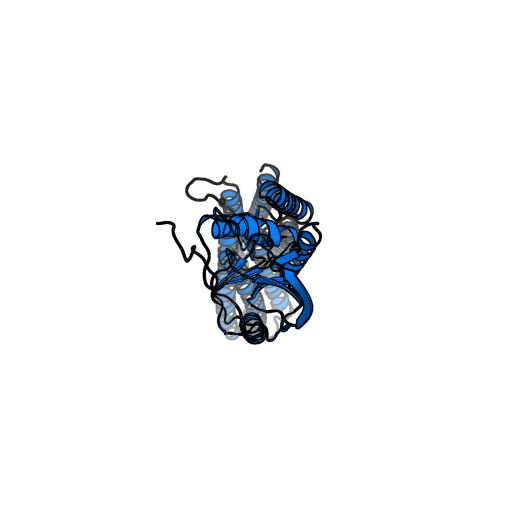.88 281 PHE A CA 1
ATOM 2188 C C . PHE A 1 281 ? -8.740 7.366 10.807 1.00 94.88 281 PHE A C 1
ATOM 2190 O O . PHE A 1 281 ? -8.863 8.300 11.588 1.00 94.88 281 PHE A O 1
ATOM 2197 N N . THR A 1 282 ? -9.691 6.461 10.598 1.00 95.50 282 THR A N 1
ATOM 2198 C CA . THR A 1 282 ? -11.003 6.514 11.255 1.00 95.50 282 THR A CA 1
ATOM 2199 C C . THR A 1 282 ? -11.098 5.473 12.366 1.00 95.50 282 THR A C 1
ATOM 2201 O O . THR A 1 282 ? -10.715 4.317 12.190 1.00 95.50 282 THR A O 1
ATOM 2204 N N . ILE A 1 283 ? -11.612 5.874 13.530 1.00 96.56 283 ILE A N 1
ATOM 2205 C CA . ILE A 1 283 ? -11.759 4.991 14.690 1.00 96.56 283 ILE A CA 1
ATOM 2206 C C . ILE A 1 283 ? -13.229 4.670 14.926 1.00 96.56 283 ILE A C 1
ATOM 2208 O O . ILE A 1 283 ? -14.029 5.555 15.219 1.00 96.56 283 ILE A O 1
ATOM 2212 N N . HIS A 1 284 ? -13.568 3.384 14.867 1.00 96.44 284 HIS A N 1
ATOM 2213 C CA . HIS A 1 284 ? -14.850 2.886 15.344 1.00 96.44 284 HIS A CA 1
ATOM 2214 C C . HIS A 1 284 ? -14.706 2.400 16.789 1.00 96.44 284 HIS A C 1
ATOM 2216 O O . HIS A 1 284 ? -13.901 1.512 17.077 1.00 96.44 284 HIS A O 1
ATOM 2222 N N . ILE A 1 285 ? -15.463 2.989 17.716 1.00 94.75 285 ILE A N 1
ATOM 2223 C CA . ILE A 1 285 ? -15.382 2.653 19.141 1.00 94.75 285 ILE A CA 1
ATOM 2224 C C . ILE A 1 285 ? -16.401 1.570 19.484 1.00 94.75 285 ILE A C 1
ATOM 2226 O O . ILE A 1 285 ? -17.602 1.740 19.287 1.00 94.75 285 ILE A O 1
ATOM 2230 N N . GLU A 1 286 ? -15.923 0.489 20.094 1.00 92.38 286 GLU A N 1
ATOM 2231 C CA . GLU A 1 286 ? -16.747 -0.609 20.585 1.00 92.38 286 GLU A CA 1
ATOM 2232 C C . GLU A 1 286 ? -16.635 -0.772 22.112 1.00 92.38 286 GLU A C 1
ATOM 2234 O O . GLU A 1 286 ? -15.576 -0.550 22.707 1.00 92.38 286 GLU A O 1
ATOM 2239 N N . PRO A 1 287 ? -17.692 -1.239 22.793 1.00 89.00 287 PRO A N 1
ATOM 2240 C CA . PRO A 1 287 ? -17.600 -1.594 24.201 1.00 89.00 287 PRO A CA 1
ATOM 2241 C C . PRO A 1 287 ? -16.823 -2.905 24.404 1.00 89.00 287 PRO A C 1
ATOM 2243 O O . PRO A 1 287 ? -17.158 -3.961 23.858 1.00 89.00 287 PRO A O 1
ATOM 2246 N N . PHE A 1 288 ? -15.824 -2.875 25.281 1.00 86.44 288 PHE A N 1
ATOM 2247 C CA . PHE A 1 288 ? -15.100 -4.054 25.734 1.00 86.44 288 PHE A CA 1
ATOM 2248 C C . PHE A 1 288 ? -15.986 -4.924 26.637 1.00 86.44 288 PHE A C 1
ATOM 2250 O O . PHE A 1 288 ? -16.566 -4.459 27.624 1.00 86.44 288 PHE A O 1
ATOM 2257 N N . LYS A 1 289 ? -16.078 -6.220 26.319 1.00 78.44 289 LYS A N 1
ATOM 2258 C CA . LYS A 1 289 ? -16.715 -7.219 27.185 1.00 78.44 289 LYS A CA 1
ATOM 2259 C C . LYS A 1 289 ? -15.641 -7.847 28.068 1.00 78.44 289 LYS A C 1
ATOM 2261 O O . LYS A 1 289 ? -14.868 -8.675 27.598 1.00 78.44 289 LYS A O 1
ATOM 2266 N N . SER A 1 290 ? -15.614 -7.455 29.339 1.00 76.44 290 SER A N 1
ATOM 2267 C CA . SER A 1 290 ? -14.710 -8.053 30.322 1.00 76.44 290 SER A CA 1
ATOM 2268 C C . SER A 1 290 ? -15.018 -9.547 30.517 1.00 76.44 290 SER A C 1
ATOM 2270 O O . SER A 1 290 ? -16.197 -9.905 30.617 1.00 76.44 290 SER A O 1
ATOM 2272 N N . PRO A 1 291 ? -13.995 -10.417 30.629 1.00 78.75 291 PRO A N 1
ATOM 2273 C CA . PRO A 1 291 ? -14.183 -11.808 31.044 1.00 78.75 291 PRO A CA 1
ATOM 2274 C C . PRO A 1 291 ? -14.646 -11.926 32.505 1.00 78.75 291 PRO A C 1
ATOM 2276 O O . PRO A 1 291 ? -15.199 -12.959 32.882 1.00 78.75 291 PRO A O 1
ATOM 2279 N N . LYS A 1 292 ? -14.449 -10.873 33.314 1.00 85.06 292 LYS A N 1
ATOM 2280 C CA . LYS A 1 292 ? -14.964 -10.773 34.683 1.00 85.06 292 LYS A CA 1
ATOM 2281 C C . LYS A 1 292 ? -16.383 -10.221 34.671 1.00 85.06 292 LYS A C 1
ATOM 2283 O O . LYS A 1 292 ? -16.608 -9.078 34.266 1.00 85.06 292 LYS A O 1
ATOM 2288 N N . GLN A 1 293 ? -17.322 -11.012 35.167 1.00 87.50 293 GLN A N 1
ATOM 2289 C CA . GLN A 1 293 ? -18.733 -10.670 35.268 1.00 87.50 293 GLN A CA 1
ATOM 2290 C C . GLN A 1 293 ? -19.188 -10.772 36.721 1.00 87.50 293 GLN A C 1
ATOM 2292 O O . GLN A 1 293 ? -18.892 -11.746 37.406 1.00 87.50 293 GLN A O 1
ATOM 2297 N N . LYS A 1 294 ? -19.918 -9.761 37.183 1.00 92.12 294 LYS A N 1
ATOM 2298 C CA . LYS A 1 294 ? -20.611 -9.764 38.463 1.00 92.12 294 LYS A CA 1
ATOM 2299 C C . LYS A 1 294 ? -22.101 -9.775 38.173 1.00 92.12 294 LYS A C 1
ATOM 2301 O O . LYS A 1 294 ? -22.663 -8.784 37.699 1.00 92.12 294 LYS A O 1
ATOM 2306 N N . ILE A 1 295 ? -22.692 -10.935 38.408 1.00 94.00 295 ILE A N 1
ATOM 2307 C CA . ILE A 1 295 ? -24.053 -11.275 38.016 1.00 94.00 295 ILE A CA 1
ATOM 2308 C C . ILE A 1 295 ? -24.945 -11.197 39.242 1.00 94.00 295 ILE A C 1
ATOM 2310 O O . ILE A 1 295 ? -24.519 -11.589 40.327 1.00 94.00 295 ILE A O 1
ATOM 2314 N N . VAL A 1 296 ? -26.180 -10.739 39.069 1.00 95.69 296 VAL A N 1
ATOM 2315 C CA . VAL A 1 296 ? -27.220 -10.855 40.093 1.00 95.69 296 VAL A CA 1
ATOM 2316 C C . VAL A 1 296 ? -28.399 -11.680 39.591 1.00 95.69 296 VAL A C 1
ATOM 2318 O O . VAL A 1 296 ? -28.844 -11.515 38.451 1.00 95.69 296 VAL A O 1
ATOM 2321 N N . ILE A 1 297 ? -28.903 -12.561 40.455 1.00 94.88 297 ILE A N 1
ATOM 2322 C CA . ILE A 1 297 ? -30.068 -13.408 40.185 1.00 94.88 297 ILE A CA 1
ATOM 2323 C C . ILE A 1 297 ? -31.038 -13.298 41.376 1.00 94.88 297 ILE A C 1
ATOM 2325 O O . ILE A 1 297 ? -30.610 -13.423 42.528 1.00 94.88 297 ILE A O 1
ATOM 2329 N N . PRO A 1 298 ? -32.332 -13.026 41.143 1.00 94.12 298 PRO A N 1
ATOM 2330 C CA . PRO A 1 298 ? -33.340 -12.998 42.194 1.00 94.12 298 PRO A CA 1
ATOM 2331 C C . PRO A 1 298 ? -33.722 -14.427 42.609 1.00 94.12 298 PRO A C 1
ATOM 2333 O O . PRO A 1 298 ? -34.019 -15.268 41.759 1.00 94.12 298 PRO A O 1
ATOM 2336 N N . ILE A 1 299 ? -33.745 -14.702 43.914 1.00 93.75 299 ILE A N 1
ATOM 2337 C CA . ILE A 1 299 ? -34.034 -16.030 44.474 1.00 93.75 299 ILE A CA 1
ATOM 2338 C C . ILE A 1 299 ? -35.073 -15.957 45.600 1.00 93.75 299 ILE A C 1
ATOM 2340 O O . ILE A 1 299 ? -35.222 -14.929 46.268 1.00 93.75 299 ILE A O 1
ATOM 2344 N N . LYS A 1 300 ? -35.791 -17.065 45.812 1.00 88.06 300 LYS A N 1
ATOM 2345 C CA . LYS A 1 300 ? -36.816 -17.192 46.865 1.00 88.06 300 LYS A CA 1
ATOM 2346 C C . LYS A 1 300 ? -36.218 -17.589 48.222 1.00 88.06 300 LYS A C 1
ATOM 2348 O O . LYS A 1 300 ? -36.498 -16.984 49.245 1.00 88.06 300 LYS A O 1
ATOM 2353 N N . GLN A 1 301 ? -35.349 -18.592 48.246 1.00 87.81 301 GLN A N 1
ATOM 2354 C CA . GLN A 1 301 ? -34.728 -19.101 49.474 1.00 87.81 301 GLN A CA 1
ATOM 2355 C C . GLN A 1 301 ? -33.222 -19.216 49.281 1.00 87.81 301 GLN A C 1
ATOM 2357 O O . GLN A 1 301 ? -32.766 -19.378 48.151 1.00 87.81 301 GLN A O 1
ATOM 2362 N N . ASN A 1 302 ? -32.463 -19.097 50.369 1.00 89.00 302 ASN A N 1
ATOM 2363 C CA . ASN A 1 302 ? -31.008 -19.169 50.329 1.00 89.00 302 ASN A CA 1
ATOM 2364 C C . ASN A 1 302 ? -30.528 -20.615 50.517 1.00 89.00 302 ASN A C 1
ATOM 2366 O O . ASN A 1 302 ? -30.196 -21.013 51.628 1.00 89.00 302 ASN A O 1
ATOM 2370 N N . ASN A 1 303 ? -30.442 -21.353 49.411 1.00 89.62 303 ASN A N 1
ATOM 2371 C CA . ASN A 1 303 ? -29.835 -22.686 49.342 1.00 89.62 303 ASN A CA 1
ATOM 2372 C C . ASN A 1 303 ? -28.548 -22.642 48.492 1.00 89.62 303 ASN A C 1
ATOM 2374 O O . ASN A 1 303 ? -28.250 -23.559 47.729 1.00 89.62 303 ASN A O 1
ATOM 2378 N N . GLY A 1 304 ? -27.813 -21.522 48.530 1.00 89.75 304 GLY A N 1
ATOM 2379 C CA . GLY A 1 304 ? -26.616 -21.328 47.708 1.00 89.75 304 GLY A CA 1
ATOM 2380 C C . GLY A 1 304 ? -26.911 -21.377 46.203 1.00 89.75 304 GLY A C 1
ATOM 2381 O O . GLY A 1 304 ? -27.839 -20.723 45.722 1.00 89.75 304 GLY A O 1
ATOM 2382 N N . LEU A 1 305 ? -26.124 -22.142 45.442 1.00 89.38 305 LEU A N 1
ATOM 2383 C CA . LEU A 1 305 ? -26.294 -22.276 43.987 1.00 89.38 305 LEU A CA 1
ATOM 2384 C C . LEU A 1 305 ? -27.500 -23.144 43.585 1.00 89.38 305 LEU A C 1
ATOM 2386 O O . LEU A 1 305 ? -27.944 -23.062 42.442 1.00 89.38 305 LEU A O 1
ATOM 2390 N N . ASP A 1 306 ? -28.082 -23.910 44.504 1.00 91.38 306 ASP A N 1
ATOM 2391 C CA . ASP A 1 306 ? -29.288 -24.705 44.238 1.00 91.38 306 ASP A CA 1
ATOM 2392 C C . ASP A 1 306 ? -30.582 -23.926 44.532 1.00 91.38 306 ASP A C 1
ATOM 2394 O O . ASP A 1 306 ? -31.689 -24.430 44.348 1.00 91.38 306 ASP A O 1
ATOM 2398 N N . SER A 1 307 ? -30.456 -22.656 44.934 1.00 91.69 307 SER A N 1
ATOM 2399 C CA . SER A 1 307 ? -31.585 -21.757 45.185 1.00 91.69 307 SER A CA 1
ATOM 2400 C C . SER A 1 307 ? -32.514 -21.642 43.974 1.00 91.69 307 SER A C 1
ATOM 2402 O O . SER A 1 307 ? -32.062 -21.441 42.841 1.00 91.69 307 SER A O 1
ATOM 2404 N N . ALA A 1 308 ? -33.824 -21.699 44.224 1.00 91.25 308 ALA A N 1
ATOM 2405 C CA . ALA A 1 308 ? -34.840 -21.495 43.199 1.00 91.25 308 ALA A CA 1
ATOM 2406 C C . ALA A 1 308 ? -34.892 -20.023 42.751 1.00 91.25 308 ALA A C 1
ATOM 2408 O O . ALA A 1 308 ? -35.000 -19.109 43.580 1.00 91.25 308 ALA A O 1
ATOM 2409 N N . VAL A 1 309 ? -34.837 -19.809 41.436 1.00 91.19 309 VAL A N 1
ATOM 2410 C CA . VAL A 1 309 ? -34.915 -18.486 40.803 1.00 91.19 309 VAL A CA 1
ATOM 2411 C C . VAL A 1 309 ? -36.368 -18.025 40.773 1.00 91.19 309 VAL A C 1
ATOM 2413 O O . VAL A 1 309 ? -37.268 -18.817 40.504 1.00 91.19 309 VAL A O 1
ATOM 2416 N N . ILE A 1 310 ? -36.603 -16.744 41.057 1.00 90.44 310 ILE A N 1
ATOM 2417 C CA . ILE A 1 310 ? -37.943 -16.151 41.020 1.00 90.44 310 ILE A CA 1
ATOM 2418 C C . ILE A 1 310 ? -38.115 -15.256 39.792 1.00 90.44 310 ILE A C 1
ATOM 2420 O O . ILE A 1 310 ? -37.216 -14.508 39.402 1.00 90.44 310 ILE A O 1
ATOM 2424 N N . ASP A 1 311 ? -39.309 -15.295 39.209 1.00 85.06 311 ASP A N 1
ATOM 2425 C CA . ASP A 1 311 ? -39.604 -14.554 37.985 1.00 85.06 311 ASP A CA 1
ATOM 2426 C C . ASP A 1 311 ? -39.702 -13.043 38.217 1.00 85.06 311 ASP A C 1
ATOM 2428 O O . ASP A 1 311 ? -39.239 -12.250 37.398 1.00 85.06 311 ASP A O 1
ATOM 2432 N N . HIS A 1 312 ? -40.273 -12.631 39.352 1.00 84.75 312 HIS A N 1
ATOM 2433 C CA . HIS A 1 312 ? -40.480 -11.228 39.698 1.00 84.75 312 HIS A CA 1
ATOM 2434 C C . HIS A 1 312 ? -39.298 -10.640 40.474 1.00 84.75 312 HIS A C 1
ATOM 2436 O O . HIS A 1 312 ? -39.258 -10.695 41.704 1.00 84.75 312 HIS A O 1
ATOM 2442 N N . PHE A 1 313 ? -38.393 -9.961 39.764 1.00 87.38 313 PHE A N 1
ATOM 2443 C CA . PHE A 1 313 ? -37.206 -9.327 40.351 1.00 87.38 313 PHE A CA 1
ATOM 2444 C C . PHE A 1 313 ? -37.493 -8.467 41.600 1.00 87.38 313 PHE A C 1
ATOM 2446 O O . PHE A 1 313 ? -36.851 -8.630 42.633 1.00 87.38 313 PHE A O 1
ATOM 2453 N N . GLY A 1 314 ? -38.479 -7.562 41.539 1.00 85.06 314 GLY A N 1
ATOM 2454 C CA . GLY A 1 314 ? -38.758 -6.620 42.634 1.00 85.06 314 GLY A CA 1
ATOM 2455 C C . GLY A 1 314 ? -39.363 -7.248 43.897 1.00 85.06 314 GLY A C 1
ATOM 2456 O O . GLY A 1 314 ? -39.307 -6.632 44.959 1.00 85.06 314 GLY A O 1
ATOM 2457 N N . ARG A 1 315 ? -39.940 -8.453 43.784 1.00 87.75 315 ARG A N 1
ATOM 2458 C CA . ARG A 1 315 ? -40.581 -9.194 44.887 1.00 87.75 315 ARG A CA 1
ATOM 2459 C C . ARG A 1 315 ? -39.733 -10.365 45.388 1.00 87.75 315 ARG A C 1
ATOM 2461 O O . ARG A 1 315 ? -40.195 -11.113 46.242 1.00 87.75 315 ARG A O 1
ATOM 2468 N N . ALA A 1 316 ? -38.514 -10.510 44.873 1.00 90.25 316 ALA A N 1
ATOM 2469 C CA . ALA A 1 316 ? -37.576 -11.519 45.332 1.00 90.25 316 ALA A CA 1
ATOM 2470 C C . ALA A 1 316 ? -37.280 -11.361 46.825 1.00 90.25 316 ALA A C 1
ATOM 2472 O O . ALA A 1 316 ? -37.169 -10.234 47.313 1.00 90.25 316 ALA A O 1
ATOM 2473 N N . ASP A 1 317 ? -37.127 -12.483 47.523 1.00 91.00 317 ASP A N 1
ATOM 2474 C CA . ASP A 1 317 ? -36.749 -12.504 48.935 1.00 91.00 317 ASP A CA 1
ATOM 2475 C C . ASP A 1 317 ? -35.276 -12.137 49.105 1.00 91.00 317 ASP A C 1
ATOM 2477 O O . ASP A 1 317 ? -34.914 -11.339 49.973 1.00 91.00 317 ASP A O 1
ATOM 2481 N N . ASN A 1 318 ? -34.424 -12.683 48.234 1.00 94.19 318 ASN A N 1
ATOM 2482 C CA . ASN A 1 318 ? -32.990 -12.446 48.251 1.00 94.19 318 ASN A CA 1
ATOM 2483 C C . ASN A 1 318 ? -32.436 -12.271 46.831 1.00 94.19 318 ASN A C 1
ATOM 2485 O O . ASN A 1 318 ? -33.035 -12.683 45.837 1.00 94.19 318 ASN A O 1
ATOM 2489 N N . PHE A 1 319 ? -31.248 -11.684 46.752 1.00 95.56 319 PHE A N 1
ATOM 2490 C CA . PHE A 1 319 ? -30.436 -11.608 45.548 1.00 95.56 319 PHE A CA 1
ATOM 2491 C C . PHE A 1 319 ? -29.138 -12.371 45.779 1.00 95.56 319 PHE A C 1
ATOM 2493 O O . PHE A 1 319 ? -28.415 -12.082 46.736 1.00 95.56 319 PHE A O 1
ATOM 2500 N N . ILE A 1 320 ? -28.833 -13.321 44.898 1.00 95.62 320 ILE A N 1
ATOM 2501 C CA . ILE A 1 320 ? -27.516 -13.953 44.853 1.00 95.62 320 ILE A CA 1
ATOM 2502 C C . ILE A 1 320 ? -26.630 -13.192 43.871 1.00 95.62 320 ILE A C 1
ATOM 2504 O O . ILE A 1 320 ? -27.026 -12.920 42.737 1.00 95.62 320 ILE A O 1
ATOM 2508 N N . PHE A 1 321 ? -25.436 -12.834 44.326 1.00 96.12 321 PHE A N 1
ATOM 2509 C CA . PHE A 1 321 ? -24.399 -12.191 43.537 1.00 96.12 321 PHE A CA 1
ATOM 2510 C C . PHE A 1 321 ? -23.321 -13.213 43.235 1.00 96.12 321 PHE A C 1
ATOM 2512 O O . PHE A 1 321 ? -22.813 -13.855 44.151 1.00 96.12 321 PHE A O 1
ATOM 2519 N N . VAL A 1 322 ? -22.958 -13.351 41.966 1.00 95.06 322 VAL A N 1
ATOM 2520 C CA . VAL A 1 322 ? -21.997 -14.354 41.507 1.00 95.06 322 VAL A CA 1
ATOM 2521 C C . VAL A 1 322 ? -20.901 -13.658 40.719 1.00 95.06 322 VAL A C 1
ATOM 2523 O O . VAL A 1 322 ? -21.178 -12.959 39.744 1.00 95.06 322 VAL A O 1
ATOM 2526 N N . ASN A 1 323 ? -19.654 -13.854 41.135 1.00 93.44 323 ASN A N 1
ATOM 2527 C CA . ASN A 1 323 ? -18.486 -13.404 40.393 1.00 93.44 323 ASN A CA 1
ATOM 2528 C C . ASN A 1 323 ? -18.015 -14.541 39.487 1.00 93.44 323 ASN A C 1
ATOM 2530 O O . ASN A 1 323 ? -17.578 -15.590 39.966 1.00 93.44 323 ASN A O 1
ATOM 2534 N N . ILE A 1 324 ? -18.090 -14.323 38.180 1.00 91.00 324 ILE A N 1
ATOM 2535 C CA . ILE A 1 324 ? -17.546 -15.214 37.159 1.00 91.00 324 ILE A CA 1
ATOM 2536 C C . ILE A 1 324 ? -16.296 -14.572 36.575 1.00 91.00 324 ILE A C 1
ATOM 2538 O O . ILE A 1 324 ? -16.290 -13.386 36.256 1.00 91.00 324 ILE A O 1
ATOM 2542 N N . ASP A 1 325 ? -15.249 -15.367 36.399 1.00 90.31 325 ASP A N 1
ATOM 2543 C CA . ASP A 1 325 ? -14.074 -14.990 35.621 1.00 90.31 325 ASP A CA 1
ATOM 2544 C C . ASP A 1 325 ? -13.806 -16.081 34.592 1.00 90.31 325 ASP A C 1
ATOM 2546 O O . ASP A 1 325 ? -13.657 -17.254 34.949 1.00 90.31 325 ASP A O 1
ATOM 2550 N N . SER A 1 326 ? -13.774 -15.702 33.314 1.00 85.62 326 SER A N 1
ATOM 2551 C CA . SER A 1 326 ? -13.412 -16.606 32.220 1.00 85.62 326 SER A CA 1
ATOM 2552 C C . SER A 1 326 ? -14.255 -17.889 32.233 1.00 85.62 326 SER A C 1
ATOM 2554 O O . SER A 1 326 ? -13.734 -18.999 32.144 1.00 85.62 326 SER A O 1
ATOM 2556 N N . LYS A 1 327 ? -15.580 -17.722 32.391 1.00 84.62 327 LYS A N 1
ATOM 2557 C CA . LYS A 1 327 ? -16.590 -18.795 32.478 1.00 84.62 327 LYS A CA 1
ATOM 2558 C C . LYS A 1 327 ? -16.501 -19.711 33.710 1.00 84.62 327 LYS A C 1
ATOM 2560 O O . LYS A 1 327 ? -17.222 -20.701 33.771 1.00 84.62 327 LYS A O 1
ATOM 2565 N N . LYS A 1 328 ? -15.676 -19.389 34.710 1.00 87.94 328 LYS A N 1
ATOM 2566 C CA . LYS A 1 328 ? -15.613 -20.119 35.987 1.00 87.94 328 LYS A CA 1
ATOM 2567 C C . LYS A 1 328 ? -16.185 -19.277 37.122 1.00 87.94 328 LYS A C 1
ATOM 2569 O O . LYS A 1 328 ? -15.864 -18.096 37.240 1.00 87.94 328 LYS A O 1
ATOM 2574 N N . ILE A 1 329 ? -17.004 -19.892 37.973 1.00 91.50 329 ILE A N 1
ATOM 2575 C CA . ILE A 1 329 ? -17.508 -19.258 39.198 1.00 91.50 329 ILE A CA 1
ATOM 2576 C C . ILE A 1 329 ? -16.334 -19.121 40.173 1.00 91.50 329 ILE A C 1
ATOM 2578 O O . ILE A 1 329 ? -15.657 -20.102 40.470 1.00 91.50 329 ILE A O 1
ATOM 2582 N N . LYS A 1 330 ? -16.067 -17.899 40.638 1.00 93.44 330 LYS A N 1
ATOM 2583 C CA . LYS A 1 330 ? -14.993 -17.601 41.597 1.00 93.44 330 LYS A CA 1
ATOM 2584 C C . LYS A 1 330 ? -15.516 -17.469 43.019 1.00 93.44 330 LYS A C 1
ATOM 2586 O O . LYS A 1 330 ? -14.901 -17.981 43.943 1.00 93.44 330 LYS A O 1
ATOM 2591 N N . SER A 1 331 ? -16.635 -16.775 43.189 1.00 93.44 331 SER A N 1
ATOM 2592 C CA . SER A 1 331 ? -17.289 -16.604 44.485 1.00 93.44 331 SER A CA 1
ATOM 2593 C C . SER A 1 331 ? -18.749 -16.216 44.305 1.00 93.44 331 SER A C 1
ATOM 2595 O O . SER A 1 331 ? -19.139 -15.692 43.256 1.00 93.44 331 SER A O 1
ATOM 2597 N N . PHE A 1 332 ? -19.555 -16.454 45.335 1.00 95.25 332 PHE A N 1
ATOM 2598 C CA . PHE A 1 332 ? -20.918 -15.952 45.412 1.00 95.25 332 PHE A CA 1
ATOM 2599 C C . PHE A 1 332 ? -21.259 -15.526 46.838 1.00 95.25 332 PHE A C 1
ATOM 2601 O O . PHE A 1 332 ? -20.645 -15.982 47.798 1.00 95.25 332 PHE A O 1
ATOM 2608 N N . TYR A 1 333 ? -22.237 -14.638 46.967 1.00 95.50 333 TYR A N 1
ATOM 2609 C CA . TYR A 1 333 ? -22.814 -14.246 48.249 1.00 95.50 333 TYR A CA 1
ATOM 2610 C C . TYR A 1 333 ? -24.274 -13.844 48.058 1.00 95.50 333 TYR A C 1
ATOM 2612 O O . TYR A 1 333 ? -24.692 -13.489 46.955 1.00 95.50 333 TYR A O 1
ATOM 2620 N N . VAL A 1 334 ? -25.059 -13.893 49.130 1.00 96.00 334 VAL A N 1
ATOM 2621 C CA . VAL A 1 334 ? -26.496 -13.599 49.096 1.00 96.00 334 VAL A CA 1
ATOM 2622 C C . VAL A 1 334 ? -26.791 -12.386 49.969 1.00 96.00 334 VAL A C 1
ATOM 2624 O O . VAL A 1 334 ? -26.256 -12.263 51.067 1.00 96.00 334 VAL A O 1
ATOM 2627 N N . LYS A 1 335 ? -27.645 -11.480 49.485 1.00 95.12 335 LYS A N 1
ATOM 2628 C CA . LYS A 1 335 ? -28.192 -10.367 50.276 1.00 95.12 335 LYS A CA 1
ATOM 2629 C C . LYS A 1 335 ? -29.715 -10.391 50.233 1.00 95.12 335 LYS A C 1
ATOM 2631 O O . LYS A 1 335 ? -30.302 -10.579 49.168 1.00 95.12 335 LYS A O 1
ATOM 2636 N N . LYS A 1 336 ? -30.351 -10.154 51.380 1.00 94.25 336 LYS A N 1
ATOM 2637 C CA . LYS A 1 336 ? -31.809 -10.020 51.487 1.00 94.25 336 LYS A CA 1
ATOM 2638 C C . LYS A 1 336 ? -32.283 -8.770 50.748 1.00 94.25 336 LYS A C 1
ATOM 2640 O O . LYS A 1 336 ? -31.593 -7.753 50.764 1.00 94.25 336 LYS A O 1
ATOM 2645 N N . ASN A 1 337 ? -33.446 -8.836 50.104 1.00 93.19 337 ASN A N 1
ATOM 2646 C CA . ASN A 1 337 ? -34.065 -7.682 49.455 1.00 93.19 337 ASN A CA 1
ATOM 2647 C C . ASN A 1 337 ? -34.824 -6.836 50.497 1.00 93.19 337 ASN A C 1
ATOM 2649 O O . ASN A 1 337 ? -35.906 -7.241 50.928 1.00 93.19 337 ASN A O 1
ATOM 2653 N N . PRO A 1 338 ? -34.332 -5.641 50.874 1.00 90.62 338 PRO A N 1
ATOM 2654 C CA . PRO A 1 338 ? -34.993 -4.819 51.888 1.00 90.62 338 PRO A CA 1
ATOM 2655 C C . PRO A 1 338 ? -36.271 -4.142 51.366 1.00 90.62 338 PRO A C 1
ATOM 2657 O O . PRO A 1 338 ? -37.015 -3.548 52.136 1.00 90.62 338 PRO A O 1
ATOM 2660 N N . PHE A 1 339 ? -36.544 -4.208 50.057 1.00 91.81 339 PHE A N 1
ATOM 2661 C CA . PHE A 1 339 ? -37.653 -3.497 49.417 1.00 91.81 339 PHE A CA 1
ATOM 2662 C C . PHE A 1 339 ? -38.799 -4.410 48.975 1.00 91.81 339 PHE A C 1
ATOM 2664 O O . PHE A 1 339 ? -39.716 -3.935 48.301 1.00 91.81 339 PHE A O 1
ATOM 2671 N N . LYS A 1 340 ? -38.778 -5.695 49.356 1.00 86.06 340 LYS A N 1
ATOM 2672 C CA . LYS A 1 340 ? -39.813 -6.674 48.986 1.00 86.06 340 LYS A CA 1
ATOM 2673 C C . LYS A 1 340 ? -41.222 -6.198 49.346 1.00 86.06 340 LYS A C 1
ATOM 2675 O O . LYS A 1 340 ? -42.122 -6.317 48.519 1.00 86.06 340 LYS A O 1
ATOM 2680 N N . GLU A 1 341 ? -41.411 -5.649 50.543 1.00 85.94 341 GLU A N 1
ATOM 2681 C CA . GLU A 1 341 ? -42.723 -5.251 51.086 1.00 85.94 341 GLU A CA 1
ATOM 2682 C C . GLU A 1 341 ? -43.163 -3.849 50.653 1.00 85.94 341 GLU A C 1
ATOM 2684 O O . GLU A 1 341 ? -44.288 -3.419 50.906 1.00 85.94 341 GLU A O 1
ATOM 2689 N N . LYS A 1 342 ? -42.301 -3.117 49.941 1.00 86.81 342 LYS A N 1
ATOM 2690 C CA . LYS A 1 342 ? -42.611 -1.758 49.510 1.00 86.81 342 LYS A CA 1
ATOM 2691 C C . LYS A 1 342 ? -43.818 -1.769 48.565 1.00 86.81 342 LYS A C 1
ATOM 2693 O O . LYS A 1 342 ? -43.811 -2.451 47.537 1.00 86.81 342 LYS A O 1
ATOM 2698 N N . LYS A 1 343 ? -44.859 -0.996 48.889 1.00 80.12 343 LYS A N 1
ATOM 2699 C CA . LYS A 1 343 ? -46.104 -0.959 48.099 1.00 80.12 343 LYS A CA 1
ATOM 2700 C C . LYS A 1 343 ? -45.887 -0.363 46.703 1.00 80.12 343 LYS A C 1
ATOM 2702 O O . LYS A 1 343 ? -46.342 -0.930 45.716 1.00 80.12 343 LYS A O 1
ATOM 2707 N N . VAL A 1 344 ? -45.110 0.720 46.605 1.00 82.00 344 VAL A N 1
ATOM 2708 C CA . VAL A 1 344 ? -44.907 1.484 45.361 1.00 82.00 344 VAL A CA 1
ATOM 2709 C C . VAL A 1 344 ? -43.455 1.411 44.885 1.00 82.00 344 VAL A C 1
ATOM 2711 O O . VAL A 1 344 ? -42.518 1.641 45.651 1.00 82.00 344 VAL A O 1
ATOM 2714 N N . ARG A 1 345 ? -43.262 1.129 43.587 1.00 83.25 345 ARG A N 1
ATOM 2715 C CA . ARG A 1 345 ? -41.949 1.125 42.903 1.00 83.25 345 ARG A CA 1
ATOM 2716 C C . ARG A 1 345 ? -40.889 0.221 43.567 1.00 83.25 345 ARG A C 1
ATOM 2718 O O . ARG A 1 345 ? -39.696 0.518 43.491 1.00 83.25 345 ARG A O 1
ATOM 2725 N N . ALA A 1 346 ? -41.301 -0.908 44.154 1.00 86.12 346 ALA A N 1
ATOM 2726 C CA . ALA A 1 346 ? -40.394 -1.899 44.750 1.00 86.12 346 ALA A CA 1
ATOM 2727 C C . ALA A 1 346 ? -39.271 -2.328 43.786 1.00 86.12 346 ALA A C 1
ATOM 2729 O O . ALA A 1 346 ? -38.101 -2.331 44.160 1.00 86.12 346 ALA A O 1
ATOM 2730 N N . GLY A 1 347 ? -39.608 -2.577 42.513 1.00 86.88 347 GLY A N 1
ATOM 2731 C CA . GLY A 1 347 ? -38.635 -2.943 41.476 1.00 86.88 347 GLY A CA 1
ATOM 2732 C C . GLY A 1 347 ? -37.556 -1.884 41.229 1.00 86.88 347 GLY A C 1
ATOM 2733 O O . GLY A 1 347 ? -36.393 -2.235 41.060 1.00 86.88 347 GLY A O 1
ATOM 2734 N N . LEU A 1 348 ? -37.894 -0.590 41.254 1.00 89.69 348 LEU A N 1
ATOM 2735 C CA . LEU A 1 348 ? -36.906 0.484 41.086 1.00 89.69 348 LEU A CA 1
ATOM 2736 C C . LEU A 1 348 ? -35.970 0.571 42.299 1.00 89.69 348 LEU A C 1
ATOM 2738 O O . LEU A 1 348 ? -34.765 0.749 42.140 1.00 89.69 348 LEU A O 1
ATOM 2742 N N . SER A 1 349 ? -36.509 0.435 43.515 1.00 91.62 349 SER A N 1
ATOM 2743 C CA . SER A 1 349 ? -35.689 0.424 44.734 1.00 91.62 349 SER A CA 1
ATOM 2744 C C . SER A 1 349 ? -34.752 -0.789 44.776 1.00 91.62 349 SER A C 1
ATOM 2746 O O . SER A 1 349 ? -33.571 -0.622 45.074 1.00 91.62 349 SER A O 1
ATOM 2748 N N . ALA A 1 350 ? -35.231 -1.970 44.377 1.00 91.75 350 ALA A N 1
ATOM 2749 C CA . ALA A 1 350 ? -34.401 -3.163 44.219 1.00 91.75 350 ALA A CA 1
ATOM 2750 C C . ALA A 1 350 ? -33.304 -2.980 43.152 1.00 91.75 350 ALA A C 1
ATOM 2752 O O . ALA A 1 350 ? -32.158 -3.347 43.390 1.00 91.75 350 ALA A O 1
ATOM 2753 N N . VAL A 1 351 ? -33.608 -2.344 42.012 1.00 92.25 351 VAL A N 1
ATOM 2754 C CA . VAL A 1 351 ? -32.600 -2.029 40.981 1.00 92.25 351 VAL A CA 1
ATOM 2755 C C . VAL A 1 351 ? -31.507 -1.112 41.536 1.00 92.25 351 VAL A C 1
ATOM 2757 O O . VAL A 1 351 ? -30.323 -1.419 41.414 1.00 92.25 351 VAL A O 1
ATOM 2760 N N . LYS A 1 352 ? -31.881 -0.016 42.211 1.00 92.00 352 LYS A N 1
ATOM 2761 C CA . LYS A 1 352 ? -30.908 0.898 42.835 1.00 92.00 352 LYS A CA 1
ATOM 2762 C C . LYS A 1 352 ? -30.045 0.198 43.890 1.00 92.00 352 LYS A C 1
ATOM 2764 O O . LYS A 1 352 ? -28.878 0.545 44.038 1.00 92.00 352 LYS A O 1
ATOM 2769 N N . PHE A 1 353 ? -30.598 -0.781 44.607 1.00 93.12 353 PHE A N 1
ATOM 2770 C CA . PHE A 1 353 ? -29.852 -1.606 45.557 1.00 93.12 353 PHE A CA 1
ATOM 2771 C C . PHE A 1 353 ? -28.800 -2.476 44.867 1.00 93.12 353 PHE A C 1
ATOM 2773 O O . PHE A 1 353 ? -27.633 -2.420 45.242 1.00 93.12 353 PHE A O 1
ATOM 2780 N N . VAL A 1 354 ? -29.176 -3.231 43.830 1.00 92.88 354 VAL A N 1
ATOM 2781 C CA . VAL A 1 354 ? -28.233 -4.138 43.155 1.00 92.88 354 VAL A CA 1
ATOM 2782 C C . VAL A 1 354 ? -27.179 -3.392 42.328 1.00 92.88 354 VAL A C 1
ATOM 2784 O O . VAL A 1 354 ? -26.048 -3.857 42.234 1.00 92.88 354 VAL A O 1
ATOM 2787 N N . ILE A 1 355 ? -27.493 -2.208 41.784 1.00 91.50 355 ILE A N 1
ATOM 2788 C CA . ILE A 1 355 ? -26.520 -1.372 41.054 1.00 91.50 355 ILE A CA 1
ATOM 2789 C C . ILE A 1 355 ? -25.377 -0.914 41.970 1.00 91.50 355 ILE A C 1
ATOM 2791 O O . ILE A 1 355 ? -24.226 -0.882 41.532 1.00 91.50 355 ILE A O 1
ATOM 2795 N N . LYS A 1 356 ? -25.647 -0.626 43.255 1.00 92.06 356 LYS A N 1
ATOM 2796 C CA . LYS A 1 356 ? -24.598 -0.262 44.230 1.00 92.06 356 LYS A CA 1
ATOM 2797 C C . LYS A 1 356 ? -23.539 -1.354 44.396 1.00 92.06 356 LYS A C 1
ATOM 2799 O O . LYS A 1 356 ? -22.396 -1.052 44.722 1.00 92.06 356 LYS A O 1
ATOM 2804 N N . GLU A 1 357 ? -23.883 -2.604 44.096 1.00 92.00 357 GLU A N 1
ATOM 2805 C CA . GLU A 1 357 ? -22.948 -3.728 44.115 1.00 92.00 357 GLU A CA 1
ATOM 2806 C C . GLU A 1 357 ? -22.046 -3.787 42.869 1.00 92.00 357 GLU A C 1
ATOM 2808 O O . GLU A 1 357 ? -21.237 -4.709 42.767 1.00 92.00 357 GLU A O 1
ATOM 2813 N N . LYS A 1 358 ? -22.141 -2.823 41.939 1.00 88.44 358 LYS A N 1
ATOM 2814 C CA . LYS A 1 358 ? -21.359 -2.750 40.689 1.00 88.44 358 LYS A CA 1
ATOM 2815 C C . LYS A 1 358 ? -21.509 -4.004 39.820 1.00 88.44 358 LYS A C 1
ATOM 2817 O O . LYS A 1 358 ? -20.533 -4.548 39.302 1.00 88.44 358 LYS A O 1
ATOM 2822 N N . ILE A 1 359 ? -22.741 -4.489 39.704 1.00 91.06 359 ILE A N 1
ATOM 2823 C CA . ILE A 1 359 ? -23.086 -5.586 38.797 1.00 91.06 359 ILE A CA 1
ATOM 2824 C C . ILE A 1 359 ? -22.925 -5.144 37.341 1.00 91.06 359 ILE A C 1
ATOM 2826 O O . ILE A 1 359 ? -23.060 -3.966 37.021 1.00 91.06 359 ILE A O 1
ATOM 2830 N N . ASN A 1 360 ? -22.675 -6.095 36.450 1.00 88.94 360 ASN A N 1
ATOM 2831 C CA . ASN A 1 360 ? -22.646 -5.849 35.005 1.00 88.94 360 ASN A CA 1
ATOM 2832 C C . ASN A 1 360 ? -23.648 -6.716 34.232 1.00 88.94 360 ASN A C 1
ATOM 2834 O O . ASN A 1 360 ? -23.887 -6.459 33.050 1.00 88.94 360 ASN A O 1
ATOM 2838 N N . LEU A 1 361 ? -24.273 -7.691 34.900 1.00 91.38 361 LEU A N 1
ATOM 2839 C CA . LEU A 1 361 ? -25.295 -8.549 34.319 1.00 91.38 361 LEU A CA 1
ATOM 2840 C C . LEU A 1 361 ? -26.385 -8.880 35.351 1.00 91.38 361 LEU A C 1
ATOM 2842 O O . LEU A 1 361 ? -26.090 -9.171 36.509 1.00 91.38 361 LEU A O 1
ATOM 2846 N N . LEU A 1 362 ? -27.646 -8.852 34.929 1.00 93.88 362 LEU A N 1
ATOM 2847 C CA . LEU A 1 362 ? -28.803 -9.268 35.721 1.00 93.88 362 LEU A CA 1
ATOM 2848 C C . LEU A 1 362 ? -29.588 -10.333 34.955 1.00 93.88 362 LEU A C 1
ATOM 2850 O O . LEU A 1 362 ? -29.857 -10.163 33.768 1.00 93.88 362 LEU A O 1
ATOM 2854 N N . ILE A 1 363 ? -29.971 -11.421 35.627 1.00 93.75 363 ILE A N 1
ATOM 2855 C CA . ILE A 1 363 ? -30.787 -12.483 35.021 1.00 93.75 363 ILE A CA 1
ATOM 2856 C C . ILE A 1 363 ? -32.140 -12.534 35.716 1.00 93.75 363 ILE A C 1
ATOM 2858 O O . ILE A 1 363 ? -32.204 -12.686 36.932 1.00 93.75 363 ILE A O 1
ATOM 2862 N N . THR A 1 364 ? -33.229 -12.404 34.962 1.00 91.62 364 THR A N 1
ATOM 2863 C CA . THR A 1 364 ? -34.593 -12.463 35.505 1.00 91.62 364 THR A CA 1
ATOM 2864 C C . THR A 1 364 ? -35.606 -12.800 34.416 1.00 91.62 364 THR A C 1
ATOM 2866 O O . THR A 1 364 ? -35.359 -12.541 33.242 1.00 91.62 364 THR A O 1
ATOM 2869 N N . GLN A 1 365 ? -36.754 -13.372 34.784 1.00 88.12 365 GLN A N 1
ATOM 2870 C CA . GLN A 1 365 ? -37.825 -13.645 33.821 1.00 88.12 365 GLN A CA 1
ATOM 2871 C C . GLN A 1 365 ? -38.622 -12.384 33.497 1.00 88.12 365 GLN A C 1
ATOM 2873 O O . GLN A 1 365 ? -38.964 -12.136 32.339 1.00 88.12 365 GLN A O 1
ATOM 2878 N N . GLN A 1 366 ? -38.931 -11.588 34.524 1.00 86.31 366 GLN A N 1
ATOM 2879 C CA . GLN A 1 366 ? -39.818 -10.444 34.399 1.00 86.31 366 GLN A CA 1
ATOM 2880 C C . GLN A 1 366 ? -39.197 -9.163 34.940 1.00 86.31 366 GLN A C 1
ATOM 2882 O O . GLN A 1 366 ? -38.725 -9.088 36.077 1.00 86.31 366 GLN A O 1
ATOM 2887 N N . MET A 1 367 ? -39.282 -8.111 34.132 1.00 85.88 367 MET A N 1
ATOM 2888 C CA . MET A 1 367 ? -38.766 -6.794 34.454 1.00 85.88 367 MET A CA 1
ATOM 2889 C C . MET A 1 367 ? -39.768 -5.725 34.026 1.00 85.88 367 MET A C 1
ATOM 2891 O O . MET A 1 367 ? -40.236 -5.707 32.888 1.00 85.88 367 MET A O 1
ATOM 2895 N N . GLY A 1 368 ? -40.094 -4.836 34.964 1.00 86.75 368 GLY A N 1
ATOM 2896 C CA . GLY A 1 368 ? -40.901 -3.656 34.678 1.00 86.75 368 GLY A CA 1
ATOM 2897 C C . GLY A 1 368 ? -40.105 -2.596 33.920 1.00 86.75 368 GLY A C 1
ATOM 2898 O O . GLY A 1 368 ? -38.893 -2.486 34.098 1.00 86.75 368 GLY A O 1
ATOM 2899 N N . ASP A 1 369 ? -40.815 -1.788 33.142 1.00 87.69 369 ASP A N 1
ATOM 2900 C CA . ASP A 1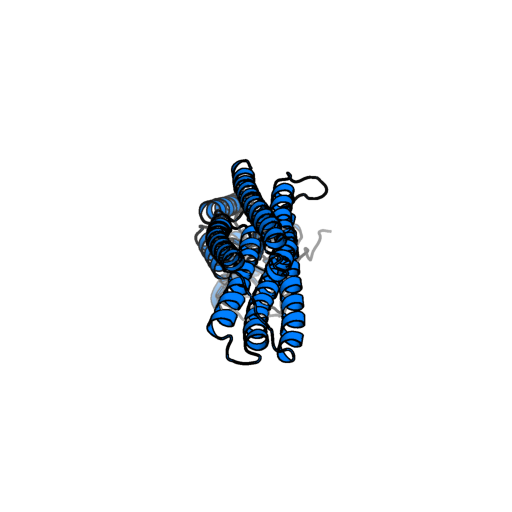 369 ? -40.281 -0.741 32.263 1.00 87.69 369 ASP A CA 1
ATOM 2901 C C . ASP A 1 369 ? -39.240 0.187 32.926 1.00 87.69 369 ASP A C 1
ATOM 2903 O O . ASP A 1 369 ? -38.071 0.228 32.544 1.00 87.69 369 ASP A O 1
ATOM 2907 N N . ILE A 1 370 ? -39.611 0.834 34.034 1.00 87.81 370 ILE A N 1
ATOM 2908 C CA . ILE A 1 370 ? -38.724 1.765 34.756 1.00 87.81 370 ILE A CA 1
ATOM 2909 C C . ILE A 1 370 ? -37.450 1.060 35.259 1.00 87.81 370 ILE A C 1
ATOM 2911 O O . ILE A 1 370 ? -36.353 1.619 35.202 1.00 87.81 370 ILE A O 1
ATOM 2915 N N . SER A 1 371 ? -37.578 -0.173 35.758 1.00 90.31 371 SER A N 1
ATOM 2916 C CA . SER A 1 371 ? -36.441 -0.976 36.226 1.00 90.31 371 SER A CA 1
ATOM 2917 C C . SER A 1 371 ? -35.518 -1.374 35.074 1.00 90.31 371 SER A C 1
ATOM 2919 O O . SER A 1 371 ? -34.301 -1.320 35.239 1.00 90.31 371 SER A O 1
ATOM 2921 N N . PHE A 1 372 ? -36.094 -1.736 33.923 1.00 90.38 372 PHE A N 1
ATOM 2922 C CA . PHE A 1 372 ? -35.364 -2.089 32.709 1.00 90.38 372 PHE A CA 1
ATOM 2923 C C . PHE A 1 372 ? -34.496 -0.920 32.230 1.00 90.38 372 PHE A C 1
ATOM 2925 O O . PHE A 1 372 ? -33.280 -1.071 32.111 1.00 90.38 372 PHE A O 1
ATOM 2932 N N . HIS A 1 373 ? -35.098 0.258 32.042 1.00 89.69 373 HIS A N 1
ATOM 2933 C CA . HIS A 1 373 ? -34.375 1.452 31.601 1.00 89.69 373 HIS A CA 1
ATOM 2934 C C . HIS A 1 373 ? -33.295 1.872 32.603 1.00 89.69 373 HIS A C 1
ATOM 2936 O O . HIS A 1 373 ? -32.147 2.050 32.214 1.00 89.69 373 HIS A O 1
ATOM 2942 N N . THR A 1 374 ? -33.599 1.869 33.906 1.00 90.44 374 THR A N 1
ATOM 2943 C CA . THR A 1 374 ? -32.610 2.225 34.942 1.00 90.44 374 THR A CA 1
ATOM 2944 C C . THR A 1 374 ? -31.368 1.319 34.906 1.00 90.44 374 THR A C 1
ATOM 2946 O O . THR A 1 374 ? -30.247 1.793 35.082 1.00 90.44 374 THR A O 1
ATOM 2949 N N . LEU A 1 375 ? -31.535 0.010 34.687 1.00 90.38 375 LEU A N 1
ATOM 2950 C CA . LEU A 1 375 ? -30.410 -0.925 34.552 1.00 90.38 375 LEU A CA 1
ATOM 2951 C C . LEU A 1 375 ? -29.606 -0.674 33.270 1.00 90.38 375 LEU A C 1
ATOM 2953 O O . LEU A 1 375 ? -28.375 -0.703 33.310 1.00 90.38 375 LEU A O 1
ATOM 2957 N N . ARG A 1 376 ? -30.289 -0.402 32.151 1.00 87.69 376 ARG A N 1
ATOM 2958 C CA . ARG A 1 376 ? -29.661 -0.111 30.853 1.00 87.69 376 ARG A CA 1
ATOM 2959 C C . ARG A 1 376 ? -28.853 1.185 30.888 1.00 87.69 376 ARG A C 1
ATOM 2961 O O . ARG A 1 376 ? -27.720 1.175 30.414 1.00 87.69 376 ARG A O 1
ATOM 2968 N N . ASP A 1 377 ? -29.369 2.227 31.534 1.00 86.38 377 ASP A N 1
ATOM 2969 C CA . ASP A 1 377 ? -28.670 3.505 31.742 1.00 86.38 377 ASP A CA 1
ATOM 2970 C C . ASP A 1 377 ? -27.401 3.332 32.590 1.00 86.38 377 ASP A C 1
ATOM 2972 O O . ASP A 1 377 ? -26.423 4.058 32.434 1.00 86.38 377 ASP A O 1
ATOM 2976 N N . ASN A 1 378 ? -27.381 2.315 33.457 1.00 86.50 378 ASN A N 1
ATOM 2977 C CA . ASN A 1 378 ? -26.213 1.927 34.249 1.00 86.50 378 ASN A CA 1
ATOM 2978 C C . ASN A 1 378 ? -25.373 0.821 33.582 1.00 86.50 378 ASN A C 1
ATOM 2980 O O . ASN A 1 378 ? -24.493 0.240 34.220 1.00 86.50 378 ASN A O 1
ATOM 2984 N N . LEU A 1 379 ? -25.611 0.545 32.293 1.00 85.12 379 LEU A N 1
ATOM 2985 C CA . LEU A 1 379 ? -24.848 -0.385 31.454 1.00 85.12 379 LEU A CA 1
ATOM 2986 C C . LEU A 1 379 ? -24.852 -1.838 31.955 1.00 85.12 379 LEU A C 1
ATOM 2988 O O . LEU A 1 379 ? -23.930 -2.611 31.672 1.00 85.12 379 LEU A O 1
ATOM 2992 N N . VAL A 1 380 ? -25.909 -2.218 32.672 1.00 88.44 380 VAL A N 1
ATOM 2993 C CA . VAL A 1 380 ? -26.156 -3.594 33.099 1.00 88.44 380 VAL A CA 1
ATOM 2994 C C . VAL A 1 380 ? -26.879 -4.331 31.975 1.00 88.44 380 VAL A C 1
ATOM 2996 O O . VAL A 1 380 ? -27.950 -3.919 31.524 1.00 88.44 380 VAL A O 1
ATOM 2999 N N . ASP A 1 381 ? -26.289 -5.428 31.499 1.00 89.12 381 ASP A N 1
ATOM 3000 C CA . ASP A 1 381 ? -26.954 -6.303 30.536 1.00 89.12 381 ASP A CA 1
ATOM 3001 C C . ASP A 1 381 ? -28.008 -7.158 31.251 1.00 89.12 381 ASP A C 1
ATOM 3003 O O . ASP A 1 381 ? -27.769 -7.667 32.345 1.00 89.12 381 ASP A O 1
ATOM 3007 N N . ILE A 1 382 ? -29.173 -7.334 30.632 1.00 91.88 382 ILE A N 1
ATOM 3008 C CA . ILE A 1 382 ? -30.288 -8.077 31.220 1.00 91.88 382 ILE A CA 1
ATOM 3009 C C . ILE A 1 382 ? -30.540 -9.315 30.364 1.00 91.88 382 ILE A C 1
ATOM 3011 O O . ILE A 1 382 ? -30.670 -9.199 29.147 1.00 91.88 382 ILE A O 1
ATOM 3015 N N . TYR A 1 383 ? -30.606 -10.488 30.988 1.00 92.00 383 TYR A N 1
ATOM 3016 C CA . TYR A 1 383 ? -30.893 -11.755 30.317 1.00 92.00 383 TYR A CA 1
ATOM 3017 C C . TYR A 1 383 ? -32.142 -12.409 30.895 1.00 92.00 383 TYR A C 1
ATOM 3019 O O . TYR A 1 383 ? -32.404 -12.331 32.098 1.00 92.00 383 TYR A O 1
ATOM 3027 N N . LYS A 1 384 ? -32.898 -13.078 30.027 1.00 90.50 384 LYS A N 1
ATOM 3028 C CA . LYS A 1 384 ? -34.052 -13.878 30.419 1.00 90.50 384 LYS A CA 1
ATOM 3029 C C . LYS A 1 384 ? -33.572 -15.174 31.064 1.00 90.50 384 LYS A C 1
ATOM 3031 O O . LYS A 1 384 ? -32.633 -15.801 30.573 1.00 90.50 384 LYS A O 1
ATOM 3036 N N . THR A 1 385 ? -34.185 -15.569 32.177 1.00 87.06 385 THR A N 1
ATOM 3037 C CA . THR A 1 385 ? -33.816 -16.823 32.848 1.00 87.06 385 THR A CA 1
ATOM 3038 C C . THR A 1 385 ? -34.245 -18.038 32.020 1.00 87.06 385 THR A C 1
ATOM 3040 O O . THR A 1 385 ? -35.314 -18.061 31.414 1.00 87.06 385 THR A O 1
ATOM 3043 N N . LYS A 1 386 ? -33.399 -19.071 32.002 1.00 83.25 386 LYS A N 1
ATOM 3044 C CA . LYS A 1 386 ? -33.700 -20.392 31.441 1.00 83.25 386 LYS A CA 1
ATOM 3045 C C . LYS A 1 386 ? -33.206 -21.433 32.440 1.00 83.25 386 LYS A C 1
ATOM 3047 O O . LYS A 1 386 ? -32.007 -21.678 32.542 1.00 83.25 386 LYS A O 1
ATOM 3052 N N . GLY A 1 387 ? -34.126 -21.994 33.221 1.00 82.62 387 GLY A N 1
ATOM 3053 C CA . GLY A 1 387 ? -33.823 -22.912 34.324 1.00 82.62 387 GLY A CA 1
ATOM 3054 C C . GLY A 1 387 ? -34.529 -22.519 35.622 1.00 82.62 387 GLY A C 1
ATOM 3055 O O . GLY A 1 387 ? -34.955 -21.379 35.782 1.00 82.62 387 GLY A O 1
ATOM 3056 N N . LYS A 1 388 ? -34.672 -23.485 36.538 1.00 86.88 388 LYS A N 1
ATOM 3057 C CA . LYS A 1 388 ? -35.373 -23.303 37.823 1.00 86.88 388 LYS A CA 1
ATOM 3058 C C . LYS A 1 388 ? -34.432 -22.968 38.987 1.00 86.88 388 LYS A C 1
ATOM 3060 O O . LYS A 1 388 ? -34.860 -22.331 39.943 1.00 86.88 388 LYS A O 1
ATOM 3065 N N . THR A 1 389 ? -33.164 -23.369 38.902 1.00 92.62 389 THR A N 1
ATOM 3066 C CA . THR A 1 389 ? -32.142 -23.164 39.940 1.00 92.62 389 THR A CA 1
ATOM 3067 C C . THR A 1 389 ? -31.043 -22.223 39.457 1.00 92.62 389 THR A C 1
ATOM 3069 O O . THR A 1 389 ? -30.783 -22.123 38.254 1.00 92.62 389 THR A O 1
ATOM 3072 N N . VAL A 1 390 ? -30.371 -21.547 40.391 1.00 91.44 390 VAL A N 1
ATOM 3073 C CA . VAL A 1 390 ? -29.246 -20.646 40.087 1.00 91.44 390 VAL A CA 1
ATOM 3074 C C . VAL A 1 390 ? -28.153 -21.373 39.301 1.00 91.44 390 VAL A C 1
ATOM 3076 O O . VAL A 1 390 ? -27.692 -20.854 38.288 1.00 91.44 390 VAL A O 1
ATOM 3079 N N . LYS A 1 391 ? -27.787 -22.594 39.703 1.00 91.62 391 LYS A N 1
ATOM 3080 C CA . LYS A 1 391 ? -26.790 -23.429 39.023 1.00 91.62 391 LYS A CA 1
ATOM 3081 C C . LYS A 1 391 ? -27.127 -23.636 37.545 1.00 91.62 391 LYS A C 1
ATOM 3083 O O . LYS A 1 391 ? -26.309 -23.304 36.692 1.00 91.62 391 LYS A O 1
ATOM 3088 N N . ASN A 1 392 ? -28.352 -24.067 37.234 1.00 91.12 392 ASN A N 1
ATOM 3089 C CA . ASN A 1 392 ? -28.782 -24.299 35.850 1.00 91.12 392 ASN A CA 1
ATOM 3090 C C . ASN A 1 392 ? -28.762 -23.008 35.021 1.00 91.12 392 ASN A C 1
ATOM 3092 O O . ASN A 1 392 ? -28.395 -23.017 33.846 1.00 91.12 392 ASN A O 1
ATOM 3096 N N . VAL A 1 393 ? -29.140 -21.882 35.629 1.00 91.44 393 VAL A N 1
ATOM 3097 C CA . VAL A 1 393 ? -29.109 -20.575 34.963 1.00 91.44 393 VAL A CA 1
ATOM 3098 C C . VAL A 1 393 ? -27.674 -20.139 34.661 1.00 91.44 393 VAL A C 1
ATOM 3100 O O . VAL A 1 393 ? -27.398 -19.680 33.552 1.00 91.44 393 VAL A O 1
ATOM 3103 N N . LEU A 1 394 ? -26.744 -20.315 35.603 1.00 91.19 394 LEU A N 1
ATOM 3104 C CA . LEU A 1 394 ? -25.328 -20.002 35.398 1.00 91.19 394 LEU A CA 1
ATOM 3105 C C . LEU A 1 394 ? -24.688 -20.920 34.350 1.00 91.19 394 LEU A C 1
ATOM 3107 O O . LEU A 1 394 ? -23.929 -20.440 33.511 1.00 91.19 394 LEU A O 1
ATOM 3111 N N . GLU A 1 395 ? -25.022 -22.212 34.344 1.00 91.00 395 GLU A N 1
ATOM 3112 C CA . GLU A 1 395 ? -24.582 -23.149 33.303 1.00 91.00 395 GLU A CA 1
ATOM 3113 C C . GLU A 1 395 ? -25.069 -22.714 31.916 1.00 91.00 395 GLU A C 1
ATOM 3115 O O . GLU A 1 395 ? -24.287 -22.690 30.963 1.00 91.00 395 GLU A O 1
ATOM 3120 N N . ASN A 1 396 ? -26.336 -22.302 31.800 1.00 90.31 396 ASN A N 1
ATOM 3121 C CA . ASN A 1 396 ? -26.879 -21.770 30.552 1.00 90.31 396 ASN A CA 1
ATOM 3122 C C . ASN A 1 396 ? -26.209 -20.454 30.138 1.00 90.31 396 ASN A C 1
ATOM 3124 O O . ASN A 1 396 ? -25.944 -20.268 28.951 1.00 90.31 396 ASN A O 1
ATOM 3128 N N . LEU A 1 397 ? -25.871 -19.570 31.081 1.00 88.38 397 LEU A N 1
ATOM 3129 C CA . LEU A 1 397 ? -25.104 -18.357 30.785 1.00 88.38 397 LEU A CA 1
ATOM 3130 C C . LEU A 1 397 ? -23.708 -18.699 30.244 1.00 88.38 397 LEU A C 1
ATOM 3132 O O . LEU A 1 397 ? -23.295 -18.164 29.219 1.00 88.38 397 LEU A O 1
ATOM 3136 N N . ILE A 1 398 ? -22.989 -19.611 30.904 1.00 87.88 398 ILE A N 1
ATOM 3137 C CA . ILE A 1 398 ? -21.634 -20.043 30.519 1.00 87.88 398 ILE A CA 1
ATOM 3138 C C . ILE A 1 398 ? -21.623 -20.682 29.117 1.00 87.88 398 ILE A C 1
ATOM 3140 O O . ILE A 1 398 ? -20.676 -20.480 28.339 1.00 87.88 398 ILE A O 1
ATOM 3144 N N . LYS A 1 399 ? -22.695 -21.414 28.785 1.00 88.19 399 LYS A N 1
ATOM 3145 C CA . LYS A 1 399 ? -22.956 -22.003 27.463 1.00 88.19 399 LYS A CA 1
ATOM 3146 C C . LYS A 1 399 ? -23.495 -20.999 26.429 1.00 88.19 399 LYS A C 1
ATOM 3148 O O . LYS A 1 399 ? -23.666 -21.387 25.283 1.00 88.19 399 LYS A O 1
ATOM 3153 N N . ASN A 1 400 ? -23.706 -19.727 26.788 1.00 84.75 400 ASN A N 1
ATOM 3154 C CA . ASN A 1 400 ? -24.323 -18.689 25.946 1.00 84.75 400 ASN A CA 1
ATOM 3155 C C . ASN A 1 400 ? -25.750 -19.033 25.455 1.00 84.75 400 ASN A C 1
ATOM 3157 O O . ASN A 1 400 ? -26.174 -18.567 24.403 1.00 84.75 400 ASN A O 1
ATOM 3161 N N . ASN A 1 401 ? -26.508 -19.811 26.230 1.00 88.12 401 ASN A N 1
ATOM 3162 C CA . ASN A 1 401 ? -27.868 -20.262 25.903 1.00 88.12 401 ASN A CA 1
ATOM 3163 C C . ASN A 1 401 ? -28.980 -19.360 26.471 1.00 88.12 401 ASN A C 1
ATOM 3165 O O . ASN A 1 401 ? -30.153 -19.748 26.461 1.00 88.12 401 ASN A O 1
ATOM 3169 N N . LEU A 1 402 ? -28.627 -18.194 27.018 1.00 87.00 402 LEU A N 1
ATOM 3170 C CA . LEU A 1 402 ? -29.587 -17.223 27.538 1.00 87.00 402 LEU A CA 1
ATOM 3171 C C . LEU A 1 402 ? -29.854 -16.122 26.515 1.00 87.00 402 LEU A C 1
ATOM 3173 O O . LEU A 1 402 ? -28.934 -15.595 25.892 1.00 87.00 402 LEU A O 1
ATOM 3177 N N . GLU A 1 403 ? -31.119 -15.738 26.401 1.00 87.81 403 GLU A N 1
ATOM 3178 C CA . GLU A 1 403 ? -31.563 -14.656 25.531 1.00 87.81 403 GLU A CA 1
ATOM 3179 C C . GLU A 1 403 ? -31.415 -13.308 26.244 1.00 87.81 403 GLU A C 1
ATOM 3181 O O . GLU A 1 403 ? -31.792 -13.160 27.412 1.00 87.81 403 GLU A O 1
ATOM 3186 N N . LYS A 1 404 ? -30.857 -12.312 25.553 1.00 89.25 404 LYS A N 1
ATOM 3187 C CA . LYS A 1 404 ? -30.753 -10.953 26.084 1.00 89.25 404 LYS A CA 1
ATOM 3188 C C . LYS A 1 404 ? -32.117 -10.269 25.999 1.00 89.25 404 LYS A C 1
ATOM 3190 O O . LYS A 1 404 ? -32.733 -10.246 24.942 1.00 89.25 404 LYS A O 1
ATOM 3195 N N . LEU A 1 405 ? -32.569 -9.667 27.095 1.00 87.44 405 LEU A N 1
ATOM 3196 C CA . LEU A 1 405 ? -33.785 -8.860 27.093 1.00 87.44 405 LEU A CA 1
ATOM 3197 C C . LEU A 1 405 ? -33.503 -7.499 26.445 1.00 87.44 405 LEU A C 1
ATOM 3199 O O . LEU A 1 405 ? -32.763 -6.680 26.993 1.00 87.44 405 LEU A O 1
ATOM 3203 N N . GLU A 1 406 ? -34.103 -7.258 25.279 1.00 86.38 406 GLU A N 1
ATOM 3204 C CA . GLU A 1 406 ? -34.004 -5.978 24.556 1.00 86.38 406 GLU A CA 1
ATOM 3205 C C . GLU A 1 406 ? -35.127 -4.995 24.897 1.00 86.38 406 GLU A C 1
ATOM 3207 O O . GLU A 1 406 ? -34.975 -3.788 24.711 1.00 86.38 406 GLU A O 1
ATOM 3212 N N . LYS A 1 407 ? -36.244 -5.502 25.426 1.00 86.75 407 LYS A N 1
ATOM 3213 C CA . LYS A 1 407 ? -37.423 -4.725 25.819 1.00 86.75 407 LYS A CA 1
ATOM 3214 C C . LYS A 1 407 ? -37.917 -5.181 27.198 1.00 86.75 407 LYS A C 1
ATOM 3216 O O . LYS A 1 407 ? -37.692 -6.338 27.571 1.00 86.75 407 LYS A O 1
ATOM 3221 N N . PRO A 1 408 ? -38.599 -4.310 27.960 1.00 85.56 408 PRO A N 1
ATOM 3222 C CA . PRO A 1 408 ? -39.227 -4.703 29.214 1.00 85.56 408 PRO A CA 1
ATOM 3223 C C . PRO A 1 408 ? -40.318 -5.750 28.970 1.00 85.56 408 PRO A C 1
ATOM 3225 O O . PRO A 1 408 ? -41.107 -5.639 28.034 1.00 85.56 408 PRO A O 1
ATOM 3228 N N . THR A 1 409 ? -40.380 -6.759 29.837 1.00 83.56 409 THR A N 1
ATOM 3229 C CA . THR A 1 409 ? -41.371 -7.846 29.756 1.00 83.56 409 THR A CA 1
ATOM 3230 C C . THR A 1 409 ? -42.693 -7.503 30.435 1.00 83.56 409 THR A C 1
ATOM 3232 O O . THR A 1 409 ? -43.681 -8.196 30.220 1.00 83.56 409 THR A O 1
ATOM 3235 N N . ARG A 1 410 ? -42.737 -6.429 31.233 1.00 74.25 410 ARG A N 1
ATOM 3236 C CA . ARG A 1 410 ? -43.959 -5.922 31.863 1.00 74.25 410 ARG A CA 1
ATOM 3237 C C . ARG A 1 410 ? -44.088 -4.421 31.604 1.00 74.25 410 ARG A C 1
ATOM 3239 O O . ARG A 1 410 ? -43.325 -3.625 32.159 1.00 74.25 410 ARG A O 1
ATOM 3246 N N . ARG A 1 411 ? -45.043 -4.037 30.755 1.00 57.22 411 ARG A N 1
ATOM 3247 C CA . ARG A 1 411 ? -45.500 -2.644 30.629 1.00 57.22 411 ARG A CA 1
ATOM 3248 C C . ARG A 1 411 ? -46.476 -2.356 31.771 1.00 57.22 411 ARG A C 1
ATOM 3250 O O . ARG A 1 411 ? -47.118 -3.278 32.268 1.00 57.22 411 ARG A O 1
ATOM 3257 N N . LYS A 1 412 ? -46.506 -1.115 32.258 1.00 51.78 412 LYS A N 1
ATOM 3258 C CA . LYS A 1 412 ? -47.580 -0.694 33.165 1.00 51.78 412 LYS A CA 1
ATOM 3259 C C . LYS A 1 412 ? -48.911 -0.834 32.419 1.00 51.78 412 LYS A C 1
ATOM 3261 O O . LYS A 1 412 ? -48.994 -0.352 31.293 1.00 51.78 412 LYS A O 1
ATOM 3266 N N . GLU A 1 413 ? -49.881 -1.480 33.053 1.00 35.59 413 GLU A N 1
ATOM 3267 C CA . GLU A 1 413 ? -51.268 -1.010 32.984 1.00 35.59 413 GLU A CA 1
ATOM 3268 C C . GLU A 1 413 ? -51.388 0.246 33.851 1.00 35.59 413 GLU A C 1
ATOM 3270 O O . GLU A 1 413 ? -50.696 0.302 34.907 1.00 35.59 413 GLU A O 1
#

Secondary structure (DSSP, 8-state):
-HHHHHHHHHHHHHHHHHHHHHHHHHHHHHHHHHHTT-HHHHHHHHHHHHHHHHHHHHHHHHHHHTSPP-SS-TT-STTHHHHHHHHHHHHHHHHHHHHHHHHHHHTSS-------HHHHHHHHHHHHHHHHHHHHHHHHHHHHT-HHHHHHHHHHHHHHHHHHHHHHHHHTTTSTTHHHHHHHHHHHHHHHHHHHHHHHHHHHHTT--S-HHHHHHHHHHHHTSTTEEEEEEEEEEEETTEEEEEEEEEEETT--HHHHHHHHHHHHHHHHHH-TTEEEEEEEEEEE--SEEEEEEEESS--GGGPBB-SBGGG-SEEEEEEEETTEEEEEEEEE-TTTT-SSSHHHHHHHHHHHTT-SEEE-SB-BHHHHHHHHHTT-EEE---SSBHHHHHHHHHTT-PPB--S-SB---

Sequence (413 aa):
MNKKIELLRKGEKIALLSSLISFILAILKGIVGLLSNSVVLIADALESATDIASGLASFFGLRIAQKKPDKKFPYGYYKAENIASLFIGILIIYAAINLLIVSYHRLFSISEIGYGYIPLIVVAVSAITSLLTSIYLKKKGNQLNIQSLIANSKDRLKDFFVSIVIFIVIALKNIPYIEGIVSILISLVVLRMGILTARDAIFSLMDVSPSKELEKKVKKIISSISGVEDVKHIMLRSSGPFIFGESHVKIRKHVNVNRAHEIADKIEEKIKKNVKQIESFTIHIEPFKSPKQKIVIPIKQNNGLDSAVIDHFGRADNFIFVNIDSKKIKSFYVKKNPFKEKKVRAGLSAVKFVIKEKINLLITQQMGDISFHTLRDNLVDIYKTKGKTVKNVLENLIKNNLEKLEKPTRRKE

Mean predicted aligned error: 9.38 Å

Foldseek 3Di:
DVVLLVLLVVQLVLLVVLLVVLLVLLVVLCVLCVVVVPPVSNVLSVLSVLLNVLSVLQNVLSVQQSDDADPVRNVGSLLSLLVSLLSLLVSLLVVLVVLLVVLQVLLVDLDPDPDDPSSLVSLVVLLVVLQVSLVVLCVSCVVSVALSSPSSSLVSNLSNLVSVLVVVCVVPSVDRSSSSVSSNVSSVVSNVSSVVSNVVSVCLVVFPAPDPVLLVVLLVQLVVQPQFPDKDDWRWGDRGQAIEIEIETEGAPPDDPVVVVVSQVSSQVSCCVVPVRHPYYYYHYDYDDALKFWEKFAFADPPPQQTFGDQDQLQGQKIKIFIGHNLDTDDIDIDGQPLNPPPPPSLCSSLVVVVVVVGQEYEHQADEQVNVVSCVVSNRWYWYADDGTNNVRSVCVSVVVIHTDPGGPDYDD